Protein AF-A0A3C0CT78-F1 (afdb_monomer)

Solvent-accessible surface area (backbone atoms only — not comparable to full-atom values): 29848 Å² total; per-residue (Å²): 106,72,68,57,25,53,54,39,28,76,78,42,75,86,42,15,68,62,55,52,51,29,55,51,46,62,75,51,84,60,83,88,67,79,90,63,93,52,67,65,60,55,50,54,50,50,53,54,50,50,54,53,55,56,53,56,74,39,71,42,51,59,50,72,50,45,46,71,48,54,60,36,77,37,60,48,29,61,35,37,37,46,36,37,34,58,58,68,23,38,35,24,50,73,88,37,85,70,52,55,23,33,91,87,27,40,32,80,42,81,45,66,48,84,55,78,40,81,40,79,43,42,38,35,40,36,43,95,95,31,66,36,79,46,80,44,45,35,31,32,45,84,44,68,62,61,56,46,50,62,56,46,50,61,53,23,60,77,46,73,39,90,54,65,68,57,52,53,50,51,54,49,50,75,71,42,71,62,46,40,72,67,55,51,54,50,46,53,53,48,48,55,52,51,55,49,51,37,49,54,49,65,67,54,78,91,79,88,63,60,27,73,47,19,43,52,33,38,52,50,14,50,56,28,41,77,69,69,35,55,72,56,15,51,51,25,46,53,47,15,54,57,47,35,73,49,40,72,58,90,82,33,51,26,44,68,39,74,43,70,56,97,85,36,57,24,36,35,42,31,31,80,41,33,34,37,33,32,28,31,42,27,59,15,42,46,38,40,23,40,74,80,45,34,39,33,41,58,44,58,64,90,87,54,66,53,68,69,45,13,68,66,59,63,72,53,70,70,54,49,69,78,41,74,72,54,47,70,44,48,30,21,46,39,82,72,78,41,57,65,52,53,20,42,30,50,71,47,80,78,36,71,41,42,56,33,35,27,40,34,29,33,47,69,42,82,101,53,60,38,36,42,36,41,34,41,35,37,43,44,78,39,47,46,40,38,37,40,38,38,40,30,21,72,42,58,67,88,69,75,61,97,56,70,70,82,29,50,40,21,29,41,27,40,33,24,59,14,53,42,69,76,90,60,12,42,57,58,27,36,56,48,66,48,50,53,85,92,66,56,72,96,73,43,66,33,30,74,92,67,49,49,73,54,76,43,81,74,42,64,41,78,46,38,43,40,35,38,33,21,48,90,76,20,33,33,43,34,44,38,45,39,86,89,38,48,47,37,28,40,41,41,24,38,57,34,49,101,84,60,46,78,53,47,44,37,52,25,50,54,49,22,38,91,74,89,76,73,101,46,97,73,63,34,58,44,48,77,39,53,44,60,34,70,48,74,55,44,38,29,44,32,46,41,72,82,27,73,48,70,69,54,43,55,55,59,71,68,58,127

Sequence (560 aa):
MRILENKIDSLFPGQGKARVKEIIRALIPQMPFEYKNDPHLLYALRDRIADEIESLDQAPVAMAISNPPENSSTEISELRFSVFGPAGAQVLINDKAAGKIGADGRLDVPFVLGKLGQNAIKLAVNHNGKSKVMVRQYKLEADPQIRELRTLLSKCTSAGVDVSEINTFLSRIDRQNAYTAAERQEAEKLIASTKYKIVSKSLDGRKTFTNPLSKAIFERARSAFARKQFERAEYYLALSGEAAKAGDMNNFAVKVQAADYANHPAFTISNGVISATVMETGGRIISFKVQGVECLVPGSFKNGLSLAERAAQKTSKDMITRLHGYGGYEDAGGDGIWPVSFVDWDVRFLELKSSRVAVSFTTQIPDTPYRLRRTLSMDAGSADLKMDYEITNILPKGMESDDPEHYQLAWRGRFMPGIGSGTDAAQNDYLVLPVKSEDKLAESHFTFSKPASYERRSIKLLEPWMGAFDPALKTGIAMIGSPVITHAYVWFNSKGDQKGNGKVYTLEFPRSFYGRVYNDPNANKPLTIKPGESMNFQLTLRGISGIEDEQQFIQKVKKK

Structure (mmCIF, N/CA/C/O backbone):
data_AF-A0A3C0CT78-F1
#
_entry.id   AF-A0A3C0CT78-F1
#
loop_
_atom_site.group_PDB
_atom_site.id
_atom_site.type_symbol
_atom_site.label_atom_id
_atom_site.label_alt_id
_atom_site.label_comp_id
_atom_site.label_asym_id
_atom_site.label_entity_id
_atom_site.label_seq_id
_atom_site.pdbx_PDB_ins_code
_atom_site.Cartn_x
_atom_site.Cartn_y
_atom_site.Cartn_z
_atom_site.occupancy
_atom_site.B_iso_or_equiv
_atom_site.auth_seq_id
_atom_site.auth_comp_id
_atom_site.auth_asym_id
_atom_site.auth_atom_id
_atom_site.pdbx_PDB_model_num
ATOM 1 N N . MET A 1 1 ? 6.806 -28.270 -38.063 1.00 75.31 1 MET A N 1
ATOM 2 C CA . MET A 1 1 ? 7.903 -27.713 -37.237 1.00 75.31 1 MET A CA 1
ATOM 3 C C . MET A 1 1 ? 9.109 -28.631 -37.106 1.00 75.31 1 MET A C 1
ATOM 5 O O . MET A 1 1 ? 10.151 -28.239 -37.600 1.00 75.31 1 MET A O 1
ATOM 9 N N . ARG A 1 2 ? 9.002 -29.850 -36.555 1.00 83.44 2 ARG A N 1
ATOM 10 C CA . ARG A 1 2 ? 10.163 -30.759 -36.404 1.00 83.44 2 ARG A CA 1
ATOM 11 C C . ARG A 1 2 ? 10.895 -31.093 -37.719 1.00 83.44 2 ARG A C 1
ATOM 13 O O . ARG A 1 2 ? 12.107 -31.231 -37.731 1.00 83.44 2 ARG A O 1
ATOM 20 N N . ILE A 1 3 ? 10.163 -31.159 -38.835 1.00 84.44 3 ILE A N 1
ATOM 21 C CA . ILE A 1 3 ? 10.740 -31.327 -40.182 1.00 84.44 3 ILE A CA 1
ATOM 22 C C . ILE A 1 3 ? 11.627 -30.129 -40.566 1.00 84.44 3 ILE A C 1
ATOM 24 O O . ILE A 1 3 ? 12.741 -30.320 -41.038 1.00 84.44 3 ILE A O 1
ATOM 28 N N . LEU A 1 4 ? 11.151 -28.901 -40.327 1.00 85.44 4 LEU A N 1
ATOM 29 C CA . LEU A 1 4 ? 11.909 -27.675 -40.589 1.00 85.44 4 LEU A CA 1
ATOM 30 C C . LEU A 1 4 ? 13.130 -27.564 -39.665 1.00 85.44 4 LEU A C 1
ATOM 32 O O . LEU A 1 4 ? 14.210 -27.237 -40.139 1.00 85.44 4 LEU A O 1
ATOM 36 N N . GLU A 1 5 ? 12.974 -27.891 -38.378 1.00 88.31 5 GLU A N 1
ATOM 37 C CA . GLU A 1 5 ? 14.076 -27.947 -37.405 1.00 88.31 5 GLU A CA 1
ATOM 38 C C . GLU A 1 5 ? 15.197 -28.875 -37.885 1.00 88.31 5 GLU A C 1
ATOM 40 O O . GLU A 1 5 ? 16.327 -28.426 -38.050 1.00 88.31 5 GLU A O 1
ATOM 45 N N . ASN A 1 6 ? 14.864 -30.127 -38.219 1.00 88.38 6 ASN A N 1
ATOM 46 C CA . ASN A 1 6 ? 15.833 -31.109 -38.708 1.00 88.38 6 ASN A CA 1
ATOM 47 C C . ASN A 1 6 ? 16.503 -30.669 -40.019 1.00 88.38 6 ASN A C 1
ATOM 49 O O . ASN A 1 6 ? 17.702 -30.880 -40.196 1.00 88.38 6 ASN A O 1
ATOM 53 N N . LYS A 1 7 ? 15.747 -30.060 -40.946 1.00 89.31 7 LYS A N 1
ATOM 54 C CA . LYS A 1 7 ? 16.303 -29.553 -42.209 1.00 89.31 7 LYS A CA 1
ATOM 55 C C . LYS A 1 7 ? 17.298 -28.422 -41.955 1.00 89.31 7 LYS A C 1
ATOM 57 O O . LYS A 1 7 ? 18.393 -28.449 -42.509 1.00 89.31 7 LYS A O 1
ATOM 62 N N . ILE A 1 8 ? 16.954 -27.468 -41.090 1.00 90.00 8 ILE A N 1
ATOM 63 C CA . ILE A 1 8 ? 17.869 -26.391 -40.700 1.00 90.00 8 ILE A CA 1
ATOM 64 C C . ILE A 1 8 ? 19.105 -26.973 -40.023 1.00 90.00 8 ILE A C 1
ATOM 66 O O . ILE A 1 8 ? 20.200 -26.622 -40.432 1.00 90.00 8 ILE A O 1
ATOM 70 N N . ASP A 1 9 ? 18.963 -27.886 -39.062 1.00 88.88 9 ASP A N 1
ATOM 71 C CA . ASP A 1 9 ? 20.110 -28.465 -38.350 1.00 88.88 9 ASP A CA 1
ATOM 72 C C . ASP A 1 9 ? 21.023 -29.302 -39.257 1.00 88.88 9 ASP A C 1
ATOM 74 O O . ASP A 1 9 ? 22.225 -29.367 -39.013 1.00 88.88 9 ASP A O 1
ATOM 78 N N . SER A 1 10 ? 20.492 -29.890 -40.334 1.00 89.00 10 SER A N 1
ATOM 79 C CA . SER A 1 10 ? 21.315 -30.579 -41.336 1.00 89.00 10 SER A CA 1
ATOM 80 C C . SER A 1 10 ? 22.220 -29.633 -42.138 1.00 89.00 10 SER A C 1
ATOM 82 O O . SER A 1 10 ? 23.293 -30.040 -42.576 1.00 89.00 10 SER A O 1
ATOM 84 N N . LEU A 1 11 ? 21.807 -28.372 -42.308 1.00 87.75 11 LEU A N 1
ATOM 85 C CA . LEU A 1 11 ? 22.540 -27.342 -43.056 1.00 87.75 11 LEU A CA 1
ATOM 86 C C . LEU A 1 11 ? 23.345 -26.411 -42.133 1.00 87.75 11 LEU A C 1
ATOM 88 O O . LEU A 1 11 ? 24.419 -25.941 -42.498 1.00 87.75 11 LEU A O 1
ATOM 92 N N . PHE A 1 12 ? 22.824 -26.151 -40.935 1.00 89.69 12 PHE A N 1
ATOM 93 C CA . PHE A 1 12 ? 23.325 -25.219 -39.928 1.00 89.69 12 PHE A CA 1
ATOM 94 C C . PHE A 1 12 ? 23.158 -25.837 -38.526 1.00 89.69 12 PHE A C 1
ATOM 96 O O . PHE A 1 12 ? 22.192 -25.522 -37.821 1.00 89.69 12 PHE A O 1
ATOM 103 N N . PRO A 1 13 ? 24.075 -26.724 -38.100 1.00 86.44 13 PRO A N 1
ATOM 104 C CA . PRO A 1 13 ? 23.921 -27.488 -36.864 1.00 86.44 13 PRO A CA 1
ATOM 105 C C . PRO A 1 13 ? 23.650 -26.630 -35.615 1.00 86.44 13 PRO A C 1
ATOM 107 O O . PRO A 1 13 ? 24.373 -25.675 -35.316 1.00 86.44 13 PRO A O 1
ATOM 110 N N . GLY A 1 14 ? 22.608 -26.996 -34.861 1.00 85.88 14 GLY A N 1
ATOM 111 C CA . GLY A 1 14 ? 22.244 -26.398 -33.571 1.00 85.88 14 GLY A CA 1
ATOM 112 C C . GLY A 1 14 ? 21.379 -25.138 -33.661 1.00 85.88 14 GLY A C 1
ATOM 113 O O . GLY A 1 14 ? 21.096 -24.523 -32.631 1.00 85.88 14 GLY A O 1
ATOM 114 N N . GLN A 1 15 ? 20.956 -24.739 -34.863 1.00 86.81 15 GLN A N 1
ATOM 115 C CA . GLN A 1 15 ? 20.195 -23.507 -35.094 1.00 86.81 15 GLN A CA 1
ATOM 116 C C . GLN A 1 15 ? 18.701 -23.745 -35.356 1.00 86.81 15 GLN A C 1
ATOM 118 O O . GLN A 1 15 ? 17.907 -22.802 -35.254 1.00 86.81 15 GLN A O 1
ATOM 123 N N . GLY A 1 16 ? 18.290 -24.984 -35.647 1.00 86.38 16 GLY A N 1
ATOM 124 C CA . GLY A 1 16 ? 16.920 -25.330 -36.028 1.00 86.38 16 GLY A CA 1
ATOM 125 C C . GLY A 1 16 ? 15.890 -24.866 -35.004 1.00 86.38 16 GLY A C 1
ATOM 126 O O . GLY A 1 16 ? 14.949 -24.142 -35.338 1.00 86.38 16 GLY A O 1
ATOM 127 N N . LYS A 1 17 ? 16.114 -25.188 -33.728 1.00 84.44 17 LYS A N 1
ATOM 128 C CA . LYS A 1 17 ? 15.211 -24.812 -32.631 1.00 84.44 17 LYS A CA 1
ATOM 129 C C . LYS A 1 17 ? 15.041 -23.297 -32.479 1.00 84.44 17 LYS A C 1
ATOM 131 O O . LYS A 1 17 ? 13.930 -22.823 -32.235 1.00 84.44 17 LYS A O 1
ATOM 136 N N . ALA A 1 18 ? 16.128 -22.532 -32.598 1.00 81.25 18 ALA A N 1
ATOM 137 C CA . ALA A 1 18 ? 16.097 -21.078 -32.446 1.00 81.25 18 ALA A CA 1
ATOM 138 C C . ALA A 1 18 ? 15.286 -20.425 -33.574 1.00 81.25 18 ALA A C 1
ATOM 140 O O . ALA A 1 18 ? 14.387 -19.627 -33.300 1.00 81.25 18 ALA A O 1
ATOM 141 N N . ARG A 1 19 ? 15.526 -20.842 -34.823 1.00 84.81 19 ARG A N 1
ATOM 142 C CA . ARG A 1 19 ? 14.821 -20.318 -35.999 1.00 84.81 19 ARG A CA 1
ATOM 143 C C . ARG A 1 19 ? 13.337 -20.691 -36.013 1.00 84.81 19 ARG A C 1
ATOM 145 O O . ARG A 1 19 ? 12.485 -19.847 -36.277 1.00 84.81 19 ARG A O 1
ATOM 152 N N . VAL A 1 20 ? 13.001 -21.929 -35.651 1.00 85.31 20 VAL A N 1
ATOM 153 C CA . VAL A 1 20 ? 11.605 -22.379 -35.500 1.00 85.31 20 VAL A CA 1
ATOM 154 C C . VAL A 1 20 ? 10.866 -21.532 -34.459 1.00 85.31 20 VAL A C 1
ATOM 156 O O . VAL A 1 20 ? 9.720 -21.142 -34.684 1.00 85.31 20 VAL A O 1
ATOM 159 N N . LYS A 1 21 ? 11.520 -21.181 -33.345 1.00 80.31 21 LYS A N 1
ATOM 160 C CA . LYS A 1 21 ? 10.934 -20.324 -32.304 1.00 80.31 21 LYS A CA 1
ATOM 161 C C . LYS A 1 21 ? 10.662 -18.894 -32.791 1.00 80.31 21 LYS A C 1
ATOM 163 O O . LYS A 1 21 ? 9.652 -18.318 -32.390 1.00 80.31 21 LYS A O 1
ATOM 168 N N . GLU A 1 22 ? 11.520 -18.330 -33.642 1.00 76.75 22 GLU A N 1
ATOM 169 C CA . GLU A 1 22 ? 11.285 -17.025 -34.289 1.00 76.75 22 GLU A CA 1
ATOM 170 C C . GLU A 1 22 ? 10.039 -17.049 -35.181 1.00 76.75 22 GLU A C 1
ATOM 172 O O . GLU A 1 22 ? 9.185 -16.170 -35.069 1.00 76.75 22 GLU A O 1
ATOM 177 N N . ILE A 1 23 ? 9.893 -18.088 -36.010 1.00 79.81 23 ILE A N 1
ATOM 178 C CA . ILE A 1 23 ? 8.747 -18.243 -36.920 1.00 79.81 23 ILE A CA 1
ATOM 179 C C . ILE A 1 23 ? 7.431 -18.358 -36.140 1.00 79.81 23 ILE A C 1
ATOM 181 O O . ILE A 1 23 ? 6.449 -17.711 -36.496 1.00 79.81 23 ILE A O 1
ATOM 185 N N . ILE A 1 24 ? 7.410 -19.127 -35.046 1.00 76.44 24 ILE A N 1
ATOM 186 C CA . ILE A 1 24 ? 6.217 -19.248 -34.190 1.00 76.44 24 ILE A CA 1
ATOM 187 C C . ILE A 1 24 ? 5.844 -17.889 -33.591 1.00 76.44 24 ILE A C 1
ATOM 189 O O . ILE A 1 24 ? 4.679 -17.506 -33.612 1.00 76.44 24 ILE A O 1
ATOM 193 N N . ARG A 1 25 ? 6.827 -17.140 -33.078 1.00 69.88 25 ARG A N 1
ATOM 194 C CA . ARG A 1 25 ? 6.594 -15.811 -32.488 1.00 69.88 25 ARG A CA 1
ATOM 195 C C . ARG A 1 25 ? 6.088 -14.785 -33.499 1.00 69.88 25 ARG A C 1
ATOM 197 O O . ARG A 1 25 ? 5.325 -13.910 -33.114 1.00 69.88 25 ARG A O 1
ATOM 204 N N . ALA A 1 26 ? 6.493 -14.897 -34.763 1.00 69.56 26 ALA A N 1
ATOM 205 C CA . ALA A 1 26 ? 5.999 -14.043 -35.842 1.00 69.56 26 ALA A CA 1
ATOM 206 C C . ALA A 1 26 ? 4.488 -14.202 -36.069 1.00 69.56 26 ALA A C 1
ATOM 208 O O . ALA A 1 26 ? 3.800 -13.238 -36.390 1.00 69.56 26 ALA A O 1
ATOM 209 N N . LEU A 1 27 ? 3.994 -15.432 -35.926 1.00 69.00 27 LEU A N 1
ATOM 210 C CA . LEU A 1 27 ? 2.619 -15.805 -36.251 1.00 69.00 27 LEU A CA 1
ATOM 211 C C . LEU A 1 27 ? 1.687 -15.764 -35.035 1.00 69.00 27 LEU A C 1
ATOM 213 O O . LEU A 1 27 ? 0.479 -15.663 -35.208 1.00 69.00 27 LEU A O 1
ATOM 217 N N . ILE A 1 28 ? 2.236 -15.815 -33.816 1.00 67.38 28 ILE A N 1
ATOM 218 C CA . ILE A 1 28 ? 1.482 -15.767 -32.556 1.00 67.38 28 ILE A CA 1
ATOM 219 C C . ILE A 1 28 ? 1.846 -14.472 -31.806 1.00 67.38 28 ILE A C 1
ATOM 221 O O . ILE A 1 28 ? 2.781 -14.462 -30.994 1.00 67.38 28 ILE A O 1
ATOM 225 N N . PRO A 1 29 ? 1.150 -13.355 -32.087 1.00 54.28 29 PRO A N 1
ATOM 226 C CA . PRO A 1 29 ? 1.460 -12.061 -31.501 1.00 54.28 29 PRO A CA 1
ATOM 227 C C . PRO A 1 29 ? 0.936 -11.988 -30.058 1.00 54.28 29 PRO A C 1
ATOM 229 O O . PRO A 1 29 ? -0.211 -11.644 -29.815 1.00 54.28 29 PRO A O 1
ATOM 232 N N . GLN A 1 30 ? 1.840 -12.250 -29.113 1.00 53.50 30 GLN A N 1
ATOM 233 C CA . GLN A 1 30 ? 1.715 -12.048 -27.660 1.00 53.50 30 GLN A CA 1
ATOM 234 C C . GLN A 1 30 ? 0.915 -13.090 -26.859 1.00 53.50 30 GLN A C 1
ATOM 236 O O . GLN A 1 30 ? -0.118 -13.610 -27.260 1.00 53.50 30 GLN A O 1
ATOM 241 N N . MET A 1 31 ? 1.454 -13.385 -25.674 1.00 42.81 31 MET A N 1
ATOM 242 C CA . MET A 1 31 ? 0.783 -14.142 -24.621 1.00 42.81 31 MET A CA 1
ATOM 243 C C . MET A 1 31 ? -0.093 -13.204 -23.769 1.00 42.81 31 MET A C 1
ATOM 245 O O . MET A 1 31 ? 0.311 -12.058 -23.560 1.00 42.81 31 MET A O 1
ATOM 249 N N . PRO A 1 32 ? -1.195 -13.704 -23.183 1.00 48.53 32 PRO A N 1
ATOM 250 C CA . PRO A 1 32 ? -1.733 -15.048 -23.381 1.00 48.53 32 PRO A CA 1
ATOM 251 C C . PRO A 1 32 ? -2.519 -15.136 -24.700 1.00 48.53 32 PRO A C 1
ATOM 253 O O . PRO A 1 32 ? -3.389 -14.318 -24.975 1.00 48.53 32 PRO A O 1
ATOM 256 N N . PHE A 1 33 ? -2.196 -16.139 -25.517 1.00 51.59 33 PHE A N 1
ATOM 257 C CA . PHE A 1 33 ? -2.988 -16.501 -26.690 1.00 51.59 33 PHE A CA 1
ATOM 258 C C . PHE A 1 33 ? -4.074 -17.478 -26.228 1.00 51.59 33 PHE A C 1
ATOM 260 O O . PHE A 1 33 ? -3.748 -18.520 -25.654 1.00 51.59 33 PHE A O 1
ATOM 267 N N . GLU A 1 34 ? -5.349 -17.162 -26.455 1.00 45.44 34 GLU A N 1
ATOM 268 C CA . GLU A 1 34 ? -6.412 -18.161 -26.330 1.00 45.44 34 GLU A CA 1
ATOM 269 C C . GLU A 1 34 ? -6.160 -19.246 -27.384 1.00 45.44 34 GLU A C 1
ATOM 271 O O . GLU A 1 34 ? -6.124 -18.943 -28.575 1.00 45.44 34 GLU A O 1
ATOM 276 N N . TYR A 1 35 ? -6.026 -20.514 -26.979 1.00 48.81 35 TYR A N 1
ATOM 277 C CA . TYR A 1 35 ? -6.098 -21.652 -27.904 1.00 48.81 35 TYR A CA 1
ATOM 278 C C . TYR A 1 35 ? -7.535 -21.785 -28.443 1.00 48.81 35 TYR A C 1
ATOM 280 O O . TYR A 1 35 ? -8.251 -22.744 -28.164 1.00 48.81 35 TYR A O 1
ATOM 288 N N . LYS A 1 36 ? -7.987 -20.815 -29.236 1.00 49.72 36 LYS A N 1
ATOM 289 C CA . LYS A 1 36 ? -9.050 -21.046 -30.206 1.00 49.72 36 LYS A CA 1
ATOM 290 C C . LYS A 1 36 ? -8.392 -21.735 -31.392 1.00 49.72 36 LYS A C 1
ATOM 292 O O . LYS A 1 36 ? -7.370 -21.268 -31.886 1.00 49.72 36 LYS A O 1
ATOM 297 N N . ASN A 1 37 ? -8.950 -22.865 -31.823 1.00 51.09 37 ASN A N 1
ATOM 298 C CA . ASN A 1 37 ? -8.586 -23.509 -33.084 1.00 51.09 37 ASN A CA 1
ATOM 299 C C . ASN A 1 37 ? -8.910 -22.544 -34.235 1.00 51.09 37 ASN A C 1
ATOM 301 O O . ASN A 1 37 ? -9.967 -22.661 -34.844 1.00 51.09 37 ASN A O 1
ATOM 305 N N . ASP A 1 38 ? -8.038 -21.569 -34.485 1.00 61.19 38 ASP A N 1
ATOM 306 C CA . ASP A 1 38 ? -8.117 -20.665 -35.623 1.00 61.19 38 ASP A CA 1
ATOM 307 C C . ASP A 1 38 ? -7.500 -21.377 -36.838 1.00 61.19 38 ASP A C 1
ATOM 309 O O . ASP A 1 38 ? -6.274 -21.547 -36.905 1.00 61.19 38 ASP A O 1
ATOM 313 N N . PRO A 1 39 ? -8.315 -21.832 -37.807 1.00 63.78 39 PRO A N 1
ATOM 314 C CA . PRO A 1 39 ? -7.807 -22.525 -38.981 1.00 63.78 39 PRO A CA 1
ATOM 315 C C . PRO A 1 39 ? -6.896 -21.621 -39.820 1.00 63.78 39 PRO A C 1
ATOM 317 O O . PRO A 1 39 ? -5.960 -22.121 -40.441 1.00 63.78 39 PRO A O 1
ATOM 320 N N . HIS A 1 40 ? -7.110 -20.299 -39.809 1.00 67.88 40 HIS A N 1
ATOM 321 C CA . HIS A 1 40 ? -6.296 -19.349 -40.568 1.00 67.88 40 HIS A CA 1
ATOM 322 C C . HIS A 1 40 ? -4.865 -19.266 -40.032 1.00 67.88 40 HIS A C 1
ATOM 324 O O . HIS A 1 40 ? -3.926 -19.182 -40.824 1.00 67.88 40 HIS A O 1
ATOM 330 N N . LEU A 1 41 ? -4.678 -19.384 -38.714 1.00 69.31 41 LEU A N 1
ATOM 331 C CA . LEU A 1 41 ? -3.351 -19.447 -38.101 1.00 69.31 41 LEU A CA 1
ATOM 332 C C 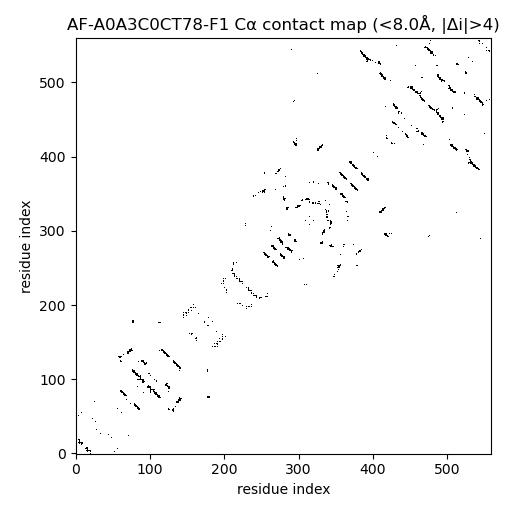. LEU A 1 41 ? -2.597 -20.724 -38.504 1.00 69.31 41 LEU A C 1
ATOM 334 O O . LEU A 1 41 ? -1.400 -20.673 -38.787 1.00 69.31 41 LEU A O 1
ATOM 338 N N . LEU A 1 42 ? -3.288 -21.868 -38.564 1.00 68.50 42 LEU A N 1
ATOM 339 C CA . LEU A 1 42 ? -2.686 -23.138 -38.989 1.00 68.50 42 LEU A CA 1
ATOM 340 C C . LEU A 1 42 ? -2.274 -23.117 -40.467 1.00 68.50 42 LEU A C 1
ATOM 342 O O . LEU A 1 42 ? -1.195 -23.614 -40.796 1.00 68.50 42 LEU A O 1
ATOM 346 N N . TYR A 1 43 ? -3.091 -22.521 -41.343 1.00 75.75 43 TYR A N 1
ATOM 347 C CA . TYR A 1 43 ? -2.732 -22.326 -42.751 1.00 75.75 43 TYR A CA 1
ATOM 348 C C . TYR A 1 43 ? -1.549 -21.365 -42.904 1.00 75.75 43 TYR A C 1
ATOM 350 O O . TYR A 1 43 ? -0.560 -21.731 -43.532 1.00 75.75 43 TYR A O 1
ATOM 358 N N . ALA A 1 44 ? -1.572 -20.212 -42.229 1.00 74.00 44 ALA A N 1
ATOM 359 C CA . ALA A 1 44 ? -0.460 -19.261 -42.255 1.00 74.00 44 ALA A CA 1
ATOM 360 C C . ALA A 1 44 ? 0.855 -19.879 -41.744 1.00 74.00 44 ALA A C 1
ATOM 362 O O . ALA A 1 44 ? 1.927 -19.629 -42.298 1.00 74.00 44 ALA A O 1
ATOM 363 N N . LEU A 1 45 ? 0.787 -20.729 -40.712 1.00 75.69 45 LEU A N 1
ATOM 364 C CA . LEU A 1 45 ? 1.941 -21.472 -40.209 1.00 75.69 45 LEU A CA 1
ATOM 365 C C . LEU A 1 45 ? 2.446 -22.501 -41.223 1.00 75.69 45 LEU A C 1
ATOM 367 O O . LEU A 1 45 ? 3.658 -22.633 -41.396 1.00 75.69 45 LEU A O 1
ATOM 371 N N . ARG A 1 46 ? 1.546 -23.228 -41.891 1.00 78.94 46 ARG A N 1
ATOM 372 C CA . ARG A 1 46 ? 1.909 -24.204 -42.924 1.00 78.94 46 ARG A CA 1
ATOM 373 C C . ARG A 1 46 ? 2.608 -23.532 -44.103 1.00 78.94 46 ARG A C 1
ATOM 375 O O . ARG A 1 46 ? 3.678 -24.001 -44.487 1.00 78.94 46 ARG A O 1
ATOM 382 N N . ASP A 1 47 ? 2.038 -22.449 -44.617 1.00 81.69 47 ASP A N 1
ATOM 383 C CA . ASP A 1 47 ? 2.580 -21.714 -45.762 1.00 81.69 47 ASP A CA 1
ATOM 384 C C . ASP A 1 47 ? 3.947 -21.126 -45.409 1.00 81.69 47 ASP A C 1
ATOM 386 O O . ASP A 1 47 ? 4.930 -21.352 -46.110 1.00 81.69 47 ASP A O 1
ATOM 390 N N . ARG A 1 48 ? 4.073 -20.516 -44.223 1.00 82.62 48 ARG A N 1
ATOM 391 C CA . ARG A 1 48 ? 5.354 -19.975 -43.758 1.00 82.62 48 ARG A CA 1
ATOM 392 C C . ARG A 1 48 ? 6.439 -21.041 -43.586 1.00 82.62 48 ARG A C 1
ATOM 394 O O . ARG A 1 48 ? 7.610 -20.764 -43.839 1.00 82.62 48 ARG A O 1
ATOM 401 N N . ILE A 1 49 ? 6.082 -22.243 -43.125 1.00 82.81 49 ILE A N 1
ATOM 402 C CA . ILE A 1 49 ? 7.022 -23.370 -43.034 1.00 82.81 49 ILE A CA 1
ATOM 403 C C . ILE A 1 49 ? 7.447 -23.824 -44.432 1.00 82.81 49 ILE A C 1
ATOM 405 O O . ILE A 1 49 ? 8.630 -24.100 -44.624 1.00 82.81 49 ILE A O 1
ATOM 409 N N . ALA A 1 50 ? 6.510 -23.926 -45.377 1.00 83.62 50 ALA A N 1
ATOM 410 C CA . ALA A 1 50 ? 6.803 -24.322 -46.752 1.00 83.62 50 ALA A CA 1
ATOM 411 C C . ALA A 1 50 ? 7.760 -23.323 -47.420 1.00 83.62 50 ALA A C 1
ATOM 413 O O . ALA A 1 50 ? 8.820 -23.739 -47.884 1.00 83.62 50 ALA A O 1
ATOM 414 N N . ASP A 1 51 ? 7.471 -22.022 -47.326 1.00 85.00 51 ASP A N 1
ATOM 415 C CA . ASP A 1 51 ? 8.331 -20.949 -47.839 1.00 85.00 51 ASP A CA 1
ATOM 416 C C . ASP A 1 51 ? 9.760 -21.029 -47.278 1.00 85.00 51 ASP A C 1
ATOM 418 O O . ASP A 1 51 ? 10.743 -20.853 -48.000 1.00 85.00 51 ASP A O 1
ATOM 422 N N . GLU A 1 52 ? 9.905 -21.296 -45.973 1.00 86.19 52 GLU A N 1
ATOM 423 C CA . GLU A 1 52 ? 11.222 -21.411 -45.336 1.00 86.19 52 GLU A CA 1
ATOM 424 C C . GLU A 1 52 ? 11.971 -22.663 -45.830 1.00 86.19 52 GLU A C 1
ATOM 426 O O . GLU A 1 52 ? 13.174 -22.598 -46.088 1.00 86.19 52 GLU A O 1
ATOM 431 N N . ILE A 1 53 ? 11.275 -23.793 -46.011 1.00 84.88 53 ILE A N 1
ATOM 432 C CA . ILE A 1 53 ? 11.852 -25.037 -46.548 1.00 84.88 53 ILE A CA 1
ATOM 433 C C . ILE A 1 53 ? 12.324 -24.844 -47.991 1.00 84.88 53 ILE A C 1
ATOM 435 O O . ILE A 1 53 ? 13.439 -25.266 -48.302 1.00 84.88 53 ILE A O 1
ATOM 439 N N . GLU A 1 54 ? 11.510 -24.218 -48.841 1.00 85.50 54 GLU A N 1
ATOM 440 C CA . GLU A 1 54 ? 11.843 -23.934 -50.243 1.00 85.50 54 GLU A CA 1
ATOM 441 C C . GLU A 1 54 ? 13.004 -22.940 -50.348 1.00 85.50 54 GLU A C 1
ATOM 443 O O . GLU A 1 54 ? 13.938 -23.130 -51.127 1.00 85.50 54 GLU A O 1
ATOM 448 N N . SER A 1 55 ? 13.011 -21.912 -49.498 1.00 85.38 55 SER A N 1
ATOM 449 C CA . SER A 1 55 ? 14.097 -20.932 -49.403 1.00 85.38 55 SER A CA 1
ATOM 450 C C . SER A 1 55 ? 15.444 -21.565 -49.029 1.00 85.38 55 SER A C 1
ATOM 452 O O . SER A 1 55 ? 16.499 -21.075 -49.445 1.00 85.38 55 SER A O 1
ATOM 454 N N . LEU A 1 56 ? 15.454 -22.641 -48.235 1.00 86.81 56 LEU A N 1
ATOM 455 C CA . LEU A 1 56 ? 16.677 -23.375 -47.877 1.00 86.81 56 LEU A CA 1
ATOM 456 C C . LEU A 1 56 ? 17.239 -24.220 -49.031 1.00 86.81 56 LEU A C 1
ATOM 458 O O . LEU A 1 56 ? 18.434 -24.499 -49.018 1.00 86.81 56 LEU A O 1
ATOM 462 N N . ASP A 1 57 ? 16.426 -24.568 -50.032 1.00 86.19 57 ASP A N 1
ATOM 463 C CA . ASP A 1 57 ? 16.869 -25.317 -51.221 1.00 86.19 57 ASP A CA 1
ATOM 464 C C . ASP A 1 57 ? 17.474 -24.411 -52.309 1.00 86.19 57 ASP A C 1
ATOM 466 O O . ASP A 1 57 ? 18.058 -24.886 -53.285 1.00 86.19 57 ASP A O 1
ATOM 470 N N . GLN A 1 58 ? 17.367 -23.089 -52.146 1.00 86.31 58 GLN A N 1
ATOM 471 C CA . GLN A 1 58 ? 17.884 -22.106 -53.094 1.00 86.31 58 GLN A CA 1
ATOM 472 C C . GLN A 1 58 ? 19.314 -21.670 -52.751 1.00 86.31 58 GLN A C 1
ATOM 474 O O . GLN A 1 58 ? 19.656 -21.391 -51.602 1.00 86.31 58 GLN A O 1
ATOM 479 N N . ALA A 1 59 ? 20.158 -21.546 -53.779 1.00 86.56 59 ALA A N 1
ATOM 480 C CA . ALA A 1 59 ? 21.519 -21.035 -53.637 1.00 86.56 59 ALA A CA 1
ATOM 481 C C . ALA A 1 59 ? 21.564 -19.487 -53.700 1.00 86.56 59 ALA A C 1
ATOM 483 O O . ALA A 1 59 ? 20.991 -18.919 -54.632 1.00 86.56 59 ALA A O 1
ATOM 484 N N . PRO A 1 60 ? 22.324 -18.805 -52.816 1.00 90.06 60 PRO A N 1
ATOM 485 C CA . PRO A 1 60 ? 23.140 -19.386 -51.751 1.00 90.06 60 PRO A CA 1
ATOM 486 C C . PRO A 1 60 ? 22.313 -19.854 -50.552 1.00 90.06 60 PRO A C 1
ATOM 488 O O . PRO A 1 60 ? 21.449 -19.130 -50.059 1.00 90.06 60 PRO A O 1
ATOM 491 N N . VAL A 1 61 ? 22.648 -21.044 -50.046 1.00 91.94 61 VAL A N 1
ATOM 492 C CA . VAL A 1 61 ? 22.053 -21.591 -48.825 1.00 91.94 61 VAL A CA 1
ATOM 493 C C . VAL A 1 61 ? 22.544 -20.751 -47.653 1.00 91.94 61 VAL A C 1
ATOM 495 O O . VAL A 1 61 ? 23.679 -20.887 -47.206 1.00 91.94 61 VAL A O 1
ATOM 498 N N . ALA A 1 62 ? 21.701 -19.830 -47.204 1.00 92.31 62 ALA A N 1
ATOM 499 C CA . ALA A 1 62 ? 22.010 -18.914 -46.119 1.00 92.31 62 ALA A CA 1
ATOM 500 C C . ALA A 1 62 ? 20.823 -18.739 -45.171 1.00 92.31 62 ALA A C 1
ATOM 502 O O . ALA A 1 62 ? 19.660 -18.897 -45.563 1.00 92.31 62 ALA A O 1
ATOM 503 N N . MET A 1 63 ? 21.140 -18.384 -43.931 1.00 91.31 63 MET A N 1
ATOM 504 C CA . MET A 1 63 ? 20.192 -18.113 -42.857 1.00 91.31 63 MET A CA 1
ATOM 505 C C . MET A 1 63 ? 20.729 -16.979 -41.985 1.00 91.31 63 MET A C 1
ATOM 507 O O . MET A 1 63 ? 21.934 -16.813 -41.838 1.00 91.31 63 MET A O 1
ATOM 511 N N . ALA A 1 64 ? 19.835 -16.209 -41.377 1.00 90.88 64 ALA A N 1
ATOM 512 C CA . ALA A 1 64 ? 20.196 -15.230 -40.364 1.00 90.88 64 ALA A CA 1
ATOM 513 C C . ALA A 1 64 ? 19.253 -15.350 -39.170 1.00 90.88 64 ALA A C 1
ATOM 515 O O . ALA A 1 64 ? 18.031 -15.330 -39.357 1.00 90.88 64 ALA A O 1
ATOM 516 N N . ILE A 1 65 ? 19.834 -15.435 -37.978 1.00 90.00 65 ILE A N 1
ATOM 517 C CA . ILE A 1 65 ? 19.143 -15.320 -36.687 1.00 90.00 65 ILE A CA 1
ATOM 518 C C . ILE A 1 65 ? 19.599 -14.038 -35.994 1.00 90.00 65 ILE A C 1
ATOM 520 O O . ILE A 1 65 ? 20.644 -13.479 -36.349 1.00 90.00 65 ILE A O 1
ATOM 524 N N . SER A 1 66 ? 18.844 -13.572 -35.003 1.00 89.75 66 SER A N 1
ATOM 525 C CA . SER A 1 66 ? 19.200 -12.355 -34.275 1.00 89.75 66 SER A CA 1
ATOM 526 C C . SER A 1 66 ? 19.034 -12.467 -32.766 1.00 89.75 66 SER A C 1
ATOM 528 O O . SER A 1 66 ? 18.261 -13.274 -32.252 1.00 89.75 66 SER A O 1
ATOM 530 N N . ASN A 1 67 ? 19.735 -11.592 -32.049 1.00 88.06 67 ASN A N 1
ATOM 531 C CA . ASN A 1 67 ? 19.454 -11.289 -30.653 1.00 88.06 67 ASN A CA 1
ATOM 532 C C . ASN A 1 67 ? 19.216 -9.775 -30.487 1.00 88.06 67 ASN A C 1
ATOM 534 O O . ASN A 1 67 ? 20.125 -9.008 -30.823 1.00 88.06 67 ASN A O 1
ATOM 538 N N . PRO A 1 68 ? 18.051 -9.342 -29.970 1.00 87.88 68 PRO A N 1
ATOM 539 C CA . PRO A 1 68 ? 16.849 -10.139 -29.702 1.00 87.88 68 PRO A CA 1
ATOM 540 C C . PRO A 1 68 ? 16.287 -10.842 -30.962 1.00 87.88 68 PRO A C 1
ATOM 542 O O . PRO A 1 68 ? 16.637 -10.458 -32.081 1.00 87.88 68 PRO A O 1
ATOM 545 N N . PRO A 1 69 ? 15.465 -11.901 -30.810 1.00 85.69 69 PRO A N 1
ATOM 546 C CA . PRO A 1 69 ? 14.946 -12.683 -31.941 1.00 85.69 69 PRO A CA 1
ATOM 547 C C . PRO A 1 69 ? 14.002 -11.883 -32.847 1.00 85.69 69 PRO A C 1
ATOM 549 O O . PRO A 1 69 ? 13.373 -10.929 -32.391 1.00 85.69 69 PRO A O 1
ATOM 552 N N . GLU A 1 70 ? 13.864 -12.288 -34.111 1.00 84.88 70 GLU A N 1
ATOM 553 C CA . GLU A 1 70 ? 12.942 -11.655 -35.072 1.00 84.88 70 GLU A CA 1
ATOM 554 C C . GLU A 1 70 ? 11.523 -11.457 -34.485 1.00 84.88 70 GLU A C 1
ATOM 556 O O . GLU A 1 70 ? 11.004 -12.323 -33.775 1.00 84.88 70 GLU A O 1
ATOM 561 N N . ASN A 1 71 ? 10.887 -10.322 -34.803 1.00 80.12 71 ASN A N 1
ATOM 562 C CA . ASN A 1 71 ? 9.568 -9.880 -34.323 1.00 80.12 71 ASN A CA 1
ATOM 563 C C . ASN A 1 71 ? 9.485 -9.536 -32.826 1.00 80.12 71 ASN A C 1
ATOM 565 O O . ASN A 1 71 ? 8.391 -9.379 -32.284 1.00 80.12 71 ASN A O 1
ATOM 569 N N . SER A 1 72 ? 10.617 -9.383 -32.136 1.00 82.81 72 SER A N 1
ATOM 570 C CA . SER A 1 72 ? 10.626 -8.883 -30.759 1.00 82.81 72 SER A CA 1
ATOM 571 C C . SER A 1 72 ? 10.335 -7.380 -30.666 1.00 82.81 72 SER A C 1
ATOM 573 O O . SER A 1 72 ? 10.806 -6.597 -31.499 1.00 82.81 72 SER A O 1
ATOM 575 N N . SER A 1 73 ? 9.687 -6.975 -29.570 1.00 85.94 73 SER A N 1
ATOM 576 C CA . SER A 1 73 ? 9.818 -5.620 -29.022 1.00 85.94 73 SER A CA 1
ATOM 577 C C . SER A 1 73 ? 11.102 -5.507 -28.194 1.00 85.94 73 SER A C 1
ATOM 579 O O . SER A 1 73 ? 11.407 -6.408 -27.412 1.00 85.94 73 SER A O 1
ATOM 581 N N . THR A 1 74 ? 11.839 -4.409 -28.345 1.00 88.56 74 THR A N 1
ATOM 582 C CA . THR A 1 74 ? 13.037 -4.085 -27.551 1.00 88.56 74 THR A CA 1
ATOM 583 C C . THR A 1 74 ? 13.039 -2.609 -27.167 1.00 88.56 74 THR A C 1
ATOM 585 O O . THR A 1 74 ? 12.545 -1.781 -27.921 1.00 88.56 74 THR A O 1
ATOM 588 N N . GLU A 1 75 ? 13.605 -2.275 -26.010 1.00 89.62 75 GLU A N 1
ATOM 589 C CA . GLU A 1 75 ? 13.791 -0.890 -25.537 1.00 89.62 75 GLU A CA 1
ATOM 590 C C . GLU A 1 75 ? 15.190 -0.346 -25.886 1.00 89.62 75 GLU A C 1
ATOM 592 O O . GLU A 1 75 ? 15.427 0.857 -25.833 1.00 89.62 75 GLU A O 1
ATOM 597 N N . ILE A 1 76 ? 16.118 -1.234 -26.264 1.00 90.25 76 ILE A N 1
ATOM 598 C CA . ILE A 1 76 ? 17.477 -0.895 -26.707 1.00 90.25 76 ILE A CA 1
ATOM 599 C C . ILE A 1 76 ? 17.585 -1.052 -28.224 1.00 90.25 76 ILE A C 1
ATOM 601 O O . ILE A 1 76 ? 16.974 -1.949 -28.814 1.00 90.25 76 ILE A O 1
ATOM 605 N N . SER A 1 77 ? 18.369 -0.187 -28.863 1.00 89.75 77 SER A N 1
ATOM 606 C CA . SER A 1 77 ? 18.496 -0.132 -30.323 1.00 89.75 77 SER A CA 1
ATOM 607 C C . SER A 1 77 ? 19.454 -1.173 -30.900 1.00 89.75 77 SER A C 1
ATOM 609 O O . SER A 1 77 ? 19.466 -1.365 -32.114 1.00 89.75 77 SER A O 1
ATOM 611 N N . GLU A 1 78 ? 20.300 -1.792 -30.074 1.00 91.19 78 GLU A N 1
ATOM 612 C CA . GLU A 1 78 ? 21.287 -2.769 -30.536 1.00 91.19 78 GLU A CA 1
ATOM 613 C C . GLU A 1 78 ? 20.659 -4.126 -30.830 1.00 91.19 78 GLU A C 1
ATOM 615 O O . GLU A 1 78 ? 19.988 -4.729 -29.992 1.00 91.19 78 GLU A O 1
ATOM 620 N N . LEU A 1 79 ? 20.969 -4.630 -32.018 1.00 91.12 79 LEU A N 1
ATOM 621 C CA . LEU A 1 79 ? 20.739 -5.996 -32.441 1.00 91.12 79 LEU A CA 1
ATOM 622 C C . LEU A 1 79 ? 22.080 -6.628 -32.810 1.00 91.12 79 LEU A C 1
ATOM 624 O O . LEU A 1 79 ? 23.002 -5.959 -33.285 1.00 91.12 79 LEU A O 1
ATOM 628 N N . ARG A 1 80 ? 22.170 -7.947 -32.680 1.00 93.19 80 ARG A N 1
ATOM 629 C CA . ARG A 1 80 ? 23.244 -8.726 -33.298 1.00 93.19 80 ARG A CA 1
ATOM 630 C C . ARG A 1 80 ? 22.638 -9.747 -34.239 1.00 93.19 80 ARG A C 1
ATOM 632 O O . ARG A 1 80 ? 21.820 -10.555 -33.806 1.00 93.19 80 ARG A O 1
ATOM 639 N N . PHE A 1 81 ? 23.051 -9.719 -35.499 1.00 94.44 81 PHE A N 1
ATOM 640 C CA . PHE A 1 81 ? 22.754 -10.769 -36.463 1.00 94.44 81 PHE A CA 1
ATOM 641 C C . PHE A 1 81 ? 23.863 -11.806 -36.452 1.00 94.44 81 PHE A C 1
ATOM 643 O O . PHE A 1 81 ? 25.034 -11.443 -36.510 1.00 94.44 81 PHE A O 1
ATOM 650 N N . SER A 1 82 ? 23.491 -13.078 -36.443 1.00 94.75 82 SER A N 1
ATOM 651 C CA . SER A 1 82 ? 24.388 -14.181 -36.772 1.00 94.75 82 SER A CA 1
ATOM 652 C C . SER A 1 82 ? 23.949 -14.738 -38.117 1.00 94.75 82 SER A C 1
ATOM 654 O O . SER A 1 82 ? 22.872 -15.329 -38.238 1.00 94.75 82 SER A O 1
ATOM 656 N N . VAL A 1 83 ? 24.754 -14.473 -39.142 1.00 95.19 83 VAL A N 1
ATOM 657 C CA . VAL A 1 83 ? 24.495 -14.860 -40.529 1.00 95.19 83 VAL A CA 1
ATOM 658 C C . VAL A 1 83 ? 25.321 -16.095 -40.853 1.00 95.19 83 VAL A C 1
ATOM 660 O O . VAL A 1 83 ? 26.536 -16.096 -40.674 1.00 95.19 83 VAL A O 1
ATOM 663 N N . PHE A 1 84 ? 24.657 -17.136 -41.339 1.00 94.31 84 PHE A N 1
ATOM 664 C CA . PHE A 1 84 ? 25.242 -18.418 -41.707 1.00 94.31 84 PHE A CA 1
ATOM 665 C C . PHE A 1 84 ? 25.129 -18.638 -43.212 1.00 94.31 84 PHE A C 1
ATOM 667 O O . PHE A 1 84 ? 24.116 -18.278 -43.820 1.00 94.31 84 PHE A O 1
ATOM 674 N N . GLY A 1 85 ? 26.152 -19.236 -43.818 1.00 93.62 85 GLY A N 1
ATOM 675 C CA . GLY A 1 85 ? 26.189 -19.492 -45.256 1.00 93.62 85 GLY A CA 1
ATOM 676 C C . GLY A 1 85 ? 27.571 -19.921 -45.757 1.00 93.62 85 GLY A C 1
ATOM 677 O O . GLY A 1 85 ? 28.446 -20.236 -44.952 1.00 93.62 85 GLY A O 1
ATOM 678 N N . PRO A 1 86 ? 27.792 -19.940 -47.084 1.00 93.38 86 PRO A N 1
ATOM 679 C CA . PRO A 1 86 ? 29.065 -20.355 -47.664 1.00 93.38 86 PRO A CA 1
ATOM 680 C C . PRO A 1 86 ? 30.206 -19.409 -47.276 1.00 93.38 86 PRO A C 1
ATOM 682 O O . PRO A 1 86 ? 30.043 -18.187 -47.317 1.00 93.38 86 PRO A O 1
ATOM 685 N N . ALA A 1 87 ? 31.376 -19.967 -46.956 1.00 94.19 87 ALA A N 1
ATOM 686 C CA . ALA A 1 87 ? 32.576 -19.184 -46.674 1.00 94.19 87 ALA A CA 1
ATOM 687 C C . ALA A 1 87 ? 32.908 -18.238 -47.843 1.00 94.19 87 ALA A C 1
ATOM 689 O O . ALA A 1 87 ? 32.832 -18.612 -49.013 1.00 94.19 87 ALA A O 1
ATOM 690 N N . GLY A 1 88 ? 33.261 -16.993 -47.529 1.00 93.25 88 GLY A N 1
ATOM 691 C CA . GLY A 1 88 ? 33.546 -15.954 -48.520 1.00 93.25 88 GLY A CA 1
ATOM 692 C C . GLY A 1 88 ? 32.313 -15.255 -49.108 1.00 93.25 88 GLY A C 1
ATOM 693 O O . GLY A 1 88 ? 32.485 -14.261 -49.819 1.00 93.25 88 GLY A O 1
ATOM 694 N N . ALA A 1 89 ? 31.088 -15.698 -48.795 1.00 96.31 89 ALA A N 1
ATOM 695 C CA . ALA A 1 89 ? 29.867 -14.998 -49.195 1.00 96.31 89 ALA A CA 1
ATOM 696 C C . ALA A 1 89 ? 29.810 -13.586 -48.591 1.00 96.31 89 ALA A C 1
ATOM 698 O O . ALA A 1 89 ? 30.111 -13.384 -47.414 1.00 96.31 89 ALA A O 1
ATOM 699 N N . GLN A 1 90 ? 29.406 -12.604 -49.397 1.00 97.31 90 GLN A N 1
ATOM 700 C CA . GLN A 1 90 ? 29.278 -11.210 -48.982 1.00 97.31 90 GLN A CA 1
ATOM 701 C C . GLN A 1 90 ? 27.913 -10.979 -48.333 1.00 97.31 90 GLN A C 1
ATOM 703 O O . GLN A 1 90 ? 26.879 -11.216 -48.955 1.00 97.31 90 GLN A O 1
ATOM 708 N N . VAL A 1 91 ? 27.908 -10.452 -47.111 1.00 97.19 91 VAL A N 1
ATOM 709 C CA . VAL A 1 91 ? 26.697 -10.041 -46.395 1.00 97.19 91 VAL A CA 1
ATOM 710 C C . VAL A 1 91 ? 26.488 -8.540 -46.570 1.00 97.19 91 VAL A C 1
ATOM 712 O O . VAL A 1 91 ? 27.433 -7.750 -46.439 1.00 97.19 91 VAL A O 1
ATOM 715 N N . LEU A 1 92 ? 25.249 -8.146 -46.859 1.00 96.81 92 LEU A N 1
ATOM 716 C CA . LEU A 1 92 ? 24.797 -6.760 -46.874 1.00 96.81 92 LEU A CA 1
ATOM 717 C C . LEU A 1 92 ? 23.632 -6.568 -45.903 1.00 96.81 92 LEU A C 1
ATOM 719 O O . LEU A 1 92 ? 22.748 -7.421 -45.821 1.00 96.81 92 LEU A O 1
ATOM 723 N N . ILE A 1 93 ? 23.611 -5.425 -45.218 1.00 94.38 93 ILE A N 1
ATOM 724 C CA . ILE A 1 93 ? 22.471 -4.967 -44.420 1.00 94.38 93 ILE A CA 1
ATOM 725 C C . ILE A 1 93 ? 21.993 -3.631 -44.972 1.00 94.38 93 ILE A C 1
ATOM 727 O O . ILE A 1 93 ? 22.778 -2.690 -45.076 1.00 94.38 93 ILE A O 1
ATOM 731 N N . ASN A 1 94 ? 20.709 -3.551 -45.328 1.00 92.75 94 ASN A N 1
ATOM 732 C CA . ASN A 1 94 ? 20.095 -2.392 -45.979 1.00 92.75 94 ASN A CA 1
ATOM 733 C C . ASN A 1 94 ? 20.959 -1.887 -47.146 1.00 92.75 94 ASN A C 1
ATOM 735 O O . ASN A 1 94 ? 21.314 -0.712 -47.221 1.00 92.75 94 ASN A O 1
ATOM 739 N N . ASP A 1 95 ? 21.354 -2.838 -48.000 1.00 92.81 95 ASP A N 1
ATOM 740 C CA . ASP A 1 95 ? 22.164 -2.644 -49.206 1.00 92.81 95 ASP A CA 1
ATOM 741 C C . ASP A 1 95 ? 23.598 -2.118 -48.964 1.00 92.81 95 ASP A C 1
ATOM 743 O O . ASP A 1 95 ? 24.327 -1.836 -49.913 1.00 92.81 95 ASP A O 1
ATOM 747 N N . LYS A 1 96 ? 24.057 -2.057 -47.704 1.00 94.25 96 LYS A N 1
ATOM 748 C CA . LYS A 1 96 ? 25.442 -1.718 -47.332 1.00 94.25 96 LYS A CA 1
ATOM 749 C C . LYS A 1 96 ? 26.242 -2.966 -46.979 1.00 94.25 96 LYS A C 1
ATOM 751 O O . LYS A 1 96 ? 25.742 -3.841 -46.278 1.00 94.25 96 LYS A O 1
ATOM 756 N N . ALA A 1 97 ? 27.495 -3.037 -47.428 1.00 94.69 97 ALA A N 1
ATOM 757 C CA . ALA A 1 97 ? 28.390 -4.147 -47.107 1.00 94.69 97 ALA A CA 1
ATOM 758 C C . ALA A 1 97 ? 28.633 -4.239 -45.589 1.00 94.69 97 ALA A C 1
ATOM 760 O O . ALA A 1 97 ? 29.083 -3.277 -44.972 1.00 94.69 97 ALA A O 1
ATOM 761 N N . ALA A 1 98 ? 28.339 -5.403 -45.007 1.00 93.94 98 ALA A N 1
ATOM 762 C CA . ALA A 1 98 ? 28.490 -5.673 -43.577 1.00 93.94 98 ALA A CA 1
ATOM 763 C C . ALA A 1 98 ? 29.703 -6.558 -43.250 1.00 93.94 98 ALA A C 1
ATOM 765 O O . ALA A 1 98 ? 30.255 -6.473 -42.159 1.00 93.94 98 ALA A O 1
ATOM 766 N N . GLY A 1 99 ? 30.127 -7.403 -44.193 1.00 95.88 99 GLY A N 1
ATOM 767 C CA . GLY A 1 99 ? 31.286 -8.282 -44.039 1.00 95.88 99 GLY A CA 1
ATOM 768 C C . GLY A 1 99 ? 31.176 -9.533 -44.905 1.00 95.88 99 GLY A C 1
ATOM 769 O O . GLY A 1 99 ? 30.233 -9.671 -45.686 1.00 95.88 99 GLY A O 1
ATOM 770 N N . LYS A 1 100 ? 32.138 -10.447 -44.772 1.00 97.06 100 LYS A N 1
ATOM 771 C CA . LYS A 1 100 ? 32.122 -11.751 -45.448 1.00 97.06 100 LYS A CA 1
ATOM 772 C C . LYS A 1 100 ? 32.008 -12.876 -44.432 1.00 97.06 100 LYS A C 1
ATOM 774 O O . LYS A 1 100 ? 32.558 -12.766 -43.342 1.00 97.06 100 LYS A O 1
ATOM 779 N N . ILE A 1 101 ? 31.314 -13.944 -44.806 1.00 96.31 101 ILE A N 1
ATOM 780 C CA . ILE A 1 101 ? 31.187 -15.143 -43.976 1.00 96.31 101 ILE A CA 1
ATOM 781 C C . ILE A 1 101 ? 32.554 -15.824 -43.845 1.00 96.31 101 ILE A C 1
ATOM 783 O O . ILE A 1 101 ? 33.247 -16.021 -44.848 1.00 96.31 101 ILE A O 1
ATOM 787 N N . GLY A 1 102 ? 32.942 -16.139 -42.608 1.00 93.38 102 GLY A N 1
ATOM 788 C CA . GLY A 1 102 ? 34.215 -16.773 -42.283 1.00 93.38 102 GLY A CA 1
ATOM 789 C C . GLY A 1 102 ? 34.308 -18.225 -42.756 1.00 93.38 102 GLY A C 1
ATOM 790 O O . GLY A 1 102 ? 33.349 -18.811 -43.258 1.00 93.38 102 GLY A O 1
ATOM 791 N N . ALA A 1 103 ? 35.489 -18.824 -42.585 1.00 92.12 103 ALA A N 1
ATOM 792 C CA . ALA A 1 103 ? 35.717 -20.239 -42.896 1.00 92.12 103 ALA A CA 1
ATOM 793 C C . ALA A 1 103 ? 34.905 -21.191 -41.995 1.00 92.12 103 ALA A C 1
ATOM 795 O O . ALA A 1 103 ? 34.639 -22.325 -42.380 1.00 92.12 103 ALA A O 1
ATOM 796 N N . ASP A 1 104 ? 34.483 -20.715 -40.824 1.00 90.44 104 ASP A N 1
ATOM 797 C CA . ASP A 1 104 ? 33.576 -21.387 -39.889 1.00 90.44 104 ASP A CA 1
ATOM 798 C C . ASP A 1 104 ? 32.097 -21.336 -40.326 1.00 90.44 104 ASP A C 1
ATOM 800 O O . ASP A 1 104 ? 31.227 -21.858 -39.630 1.00 90.44 104 ASP A O 1
ATOM 804 N N . GLY A 1 105 ? 31.796 -20.709 -41.470 1.00 92.44 105 GLY A N 1
ATOM 805 C CA . GLY A 1 105 ? 30.446 -20.620 -42.023 1.00 92.44 105 GLY A CA 1
ATOM 806 C C . GLY A 1 105 ? 29.552 -19.587 -41.336 1.00 92.44 105 GLY A C 1
ATOM 807 O O . GLY A 1 105 ? 28.335 -19.614 -41.545 1.00 92.44 105 GLY A O 1
ATOM 808 N N . ARG A 1 106 ? 30.121 -18.670 -40.537 1.00 94.50 106 ARG A N 1
ATOM 809 C CA . ARG A 1 106 ? 29.374 -17.652 -39.783 1.00 94.50 106 ARG A CA 1
ATOM 810 C C . ARG A 1 106 ? 29.954 -16.243 -39.950 1.00 94.50 106 ARG A C 1
ATOM 812 O O . ARG A 1 106 ? 31.140 -16.043 -40.197 1.00 94.50 106 ARG A O 1
ATOM 819 N N . LEU A 1 107 ? 29.091 -15.242 -39.804 1.00 96.19 107 LEU A N 1
ATOM 820 C CA . LEU A 1 107 ? 29.449 -13.846 -39.570 1.00 96.19 107 LEU A CA 1
ATOM 821 C C . LEU A 1 107 ? 28.510 -13.254 -38.517 1.00 96.19 107 LEU A C 1
ATOM 823 O O . LEU A 1 107 ? 27.291 -13.291 -38.688 1.00 96.19 107 LEU A O 1
ATOM 827 N N . ASP A 1 108 ? 29.072 -12.661 -37.466 1.00 95.75 108 ASP A N 1
ATOM 828 C CA . ASP A 1 108 ? 28.307 -11.852 -36.520 1.00 95.75 108 ASP A CA 1
ATOM 829 C C . ASP A 1 108 ? 28.369 -10.376 -36.916 1.00 95.75 108 ASP A C 1
ATOM 831 O O . ASP A 1 108 ? 29.449 -9.809 -37.070 1.00 95.75 108 ASP A O 1
ATOM 835 N N . VAL A 1 109 ? 27.204 -9.747 -37.062 1.00 94.25 109 VAL A N 1
ATOM 836 C CA . VAL A 1 109 ? 27.080 -8.347 -37.475 1.00 94.25 109 VAL A CA 1
ATOM 837 C C . VAL A 1 109 ? 26.287 -7.563 -36.426 1.00 94.25 109 VAL A C 1
ATOM 839 O O . VAL A 1 109 ? 25.103 -7.853 -36.225 1.00 94.25 109 VAL A O 1
ATOM 842 N N . PRO A 1 110 ? 26.889 -6.566 -35.752 1.00 91.94 110 PRO A N 1
ATOM 843 C CA . PRO A 1 110 ? 26.135 -5.630 -34.930 1.00 91.94 110 PRO A CA 1
ATOM 844 C C . PRO A 1 110 ? 25.299 -4.702 -35.820 1.00 91.94 110 PRO A C 1
ATOM 846 O O . PRO A 1 110 ? 25.740 -4.273 -36.887 1.00 91.94 110 PRO A O 1
ATOM 849 N N . PHE A 1 111 ? 24.092 -4.372 -35.378 1.00 91.50 111 PHE A N 1
ATOM 850 C CA . PHE A 1 111 ? 23.200 -3.464 -36.085 1.00 91.50 111 PHE A CA 1
ATOM 851 C C . PHE A 1 111 ? 22.444 -2.570 -35.104 1.00 91.50 111 PHE A C 1
ATOM 853 O O . PHE A 1 111 ? 22.111 -2.994 -34.002 1.00 91.50 111 PHE A O 1
ATOM 860 N N . VAL A 1 112 ? 22.154 -1.338 -35.518 1.00 90.81 112 VAL A N 1
ATOM 861 C CA . VAL A 1 112 ? 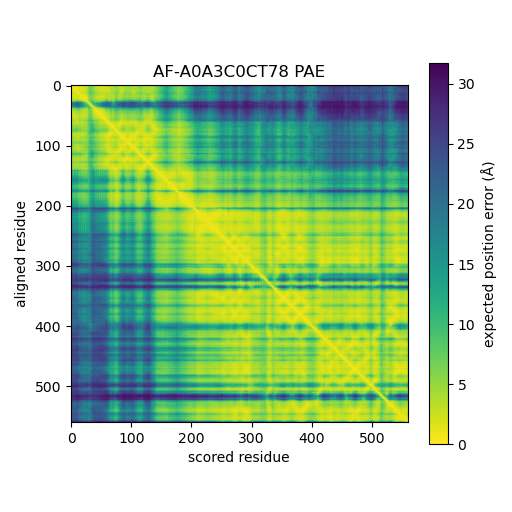21.420 -0.356 -34.715 1.00 90.81 112 VAL A CA 1
ATOM 862 C C . VAL A 1 112 ? 20.100 -0.032 -35.404 1.00 90.81 112 VAL A C 1
ATOM 864 O O . VAL A 1 112 ? 20.079 0.366 -36.570 1.00 90.81 112 VAL A O 1
ATOM 867 N N . LEU A 1 113 ? 18.996 -0.200 -34.680 1.00 90.44 113 LEU A N 1
ATOM 868 C CA . LEU A 1 113 ? 17.664 0.200 -35.125 1.00 90.44 113 LEU A CA 1
ATOM 869 C C . LEU A 1 113 ? 17.590 1.714 -35.324 1.00 90.44 113 LEU A C 1
ATOM 871 O O . LEU A 1 113 ? 17.996 2.480 -34.459 1.00 90.44 113 LEU A O 1
ATOM 875 N N . GLY A 1 114 ? 17.058 2.141 -36.469 1.00 83.38 114 GLY A N 1
ATOM 876 C CA . GLY A 1 114 ? 17.133 3.541 -36.890 1.00 83.38 114 GLY A CA 1
ATOM 877 C C . GLY A 1 114 ? 16.011 4.437 -36.367 1.00 83.38 114 GLY A C 1
ATOM 878 O O . GLY A 1 114 ? 16.129 5.655 -36.465 1.00 83.38 114 GLY A O 1
ATOM 879 N N . LYS A 1 115 ? 14.904 3.872 -35.868 1.00 85.31 115 LYS A N 1
ATOM 880 C CA . LYS A 1 115 ? 13.758 4.657 -35.382 1.00 85.31 115 LYS A CA 1
ATOM 881 C C . LYS A 1 115 ? 12.929 3.925 -34.335 1.00 85.31 115 LYS A C 1
ATOM 883 O O . LYS A 1 115 ? 12.889 2.699 -34.314 1.00 85.31 115 LYS A O 1
ATOM 888 N N . LEU A 1 116 ? 12.197 4.690 -33.526 1.00 87.44 116 LEU A N 1
ATOM 889 C CA . LEU A 1 116 ? 11.119 4.165 -32.687 1.00 87.44 116 LEU A CA 1
ATOM 890 C C . LEU A 1 116 ? 9.999 3.560 -33.550 1.00 87.44 116 LEU A C 1
ATOM 892 O O . LEU A 1 116 ? 9.720 4.019 -34.661 1.00 87.44 116 LEU A O 1
ATOM 896 N N . GLY A 1 117 ? 9.332 2.541 -33.018 1.00 88.69 117 GLY A N 1
ATOM 897 C CA . GLY A 1 117 ? 8.302 1.781 -33.714 1.00 88.69 117 GLY A CA 1
ATOM 898 C C . GLY A 1 117 ? 8.879 0.682 -34.606 1.00 88.69 117 GLY A C 1
ATOM 899 O O . GLY A 1 117 ? 9.902 0.074 -34.294 1.00 88.69 117 GLY A O 1
ATOM 900 N N . GLN A 1 118 ? 8.178 0.380 -35.698 1.00 90.44 118 GLN A N 1
ATOM 901 C CA . GLN A 1 118 ? 8.514 -0.741 -36.577 1.00 90.44 118 GLN A CA 1
ATOM 902 C C . GLN A 1 118 ? 9.757 -0.455 -37.430 1.00 90.44 118 GLN A C 1
ATOM 904 O O . GLN A 1 118 ? 9.842 0.573 -38.109 1.00 90.44 118 GLN A O 1
ATOM 909 N N . ASN A 1 119 ? 10.691 -1.401 -37.434 1.00 91.88 119 ASN A N 1
ATOM 910 C CA . ASN A 1 119 ? 11.918 -1.395 -38.218 1.00 91.88 119 ASN A CA 1
ATOM 911 C C . ASN A 1 119 ? 11.980 -2.661 -39.076 1.00 91.88 119 ASN A C 1
ATOM 913 O O . ASN A 1 119 ? 12.044 -3.767 -38.544 1.00 91.88 119 ASN A O 1
ATOM 917 N N . ALA A 1 120 ? 12.031 -2.472 -40.395 1.00 92.56 120 ALA A N 1
ATOM 918 C CA . ALA A 1 120 ? 12.282 -3.526 -41.367 1.00 92.56 120 ALA A CA 1
ATOM 919 C C . ALA A 1 120 ? 13.758 -3.495 -41.781 1.00 92.56 120 ALA A C 1
ATOM 921 O O . ALA A 1 120 ? 14.264 -2.452 -42.200 1.00 92.56 120 ALA A O 1
ATOM 922 N N . ILE A 1 121 ? 14.444 -4.628 -41.672 1.00 93.88 121 ILE A N 1
ATOM 923 C CA . ILE A 1 121 ? 15.869 -4.766 -41.977 1.00 93.88 121 ILE A CA 1
ATOM 924 C C . ILE A 1 121 ? 16.026 -5.772 -43.105 1.00 93.88 121 ILE A C 1
ATOM 926 O O . ILE A 1 121 ? 15.589 -6.916 -42.989 1.00 93.88 121 ILE A O 1
ATOM 930 N N . LYS A 1 122 ? 16.665 -5.351 -44.194 1.00 94.81 122 LYS A N 1
ATOM 931 C CA . LYS A 1 122 ? 16.967 -6.199 -45.345 1.00 94.81 122 LYS A CA 1
ATOM 932 C C . LYS A 1 122 ? 18.380 -6.757 -45.205 1.00 94.81 122 LYS A C 1
ATOM 934 O O . LYS A 1 122 ? 19.351 -6.010 -45.271 1.00 94.81 122 LYS A O 1
ATOM 939 N N . LEU A 1 123 ? 18.490 -8.066 -45.047 1.00 95.25 123 LEU A N 1
ATOM 940 C CA . LEU A 1 123 ? 19.734 -8.829 -45.090 1.00 95.25 123 LEU A CA 1
ATOM 941 C C . LEU A 1 123 ? 19.862 -9.480 -46.466 1.00 95.25 123 LEU A C 1
ATOM 943 O O . LEU A 1 123 ? 18.934 -10.150 -46.910 1.00 95.25 123 LEU A O 1
ATOM 947 N N . ALA A 1 124 ? 20.998 -9.316 -47.134 1.00 95.62 124 ALA A N 1
ATOM 948 C CA . ALA A 1 124 ? 21.290 -10.013 -48.382 1.00 95.62 124 ALA A CA 1
ATOM 949 C C . ALA A 1 124 ? 22.605 -10.784 -48.265 1.00 95.62 124 ALA A C 1
ATOM 951 O O . ALA A 1 124 ? 23.599 -10.244 -47.779 1.00 95.62 124 ALA A O 1
ATOM 952 N N . VAL A 1 125 ? 22.612 -12.037 -48.713 1.00 96.44 125 VAL A N 1
ATOM 953 C CA . VAL A 1 125 ? 23.813 -12.875 -48.794 1.00 96.44 125 VAL A CA 1
ATOM 954 C C . VAL A 1 125 ? 24.098 -13.158 -50.260 1.00 96.44 125 VAL A C 1
ATOM 956 O O . VAL A 1 125 ? 23.294 -13.795 -50.941 1.00 96.44 125 VAL A O 1
ATOM 959 N N . ASN A 1 126 ? 25.239 -12.671 -50.739 1.00 95.44 126 ASN A N 1
ATOM 960 C CA . ASN A 1 126 ? 25.660 -12.766 -52.129 1.00 95.44 126 ASN A CA 1
ATOM 961 C C . ASN A 1 126 ? 26.839 -13.729 -52.262 1.00 95.44 126 ASN A C 1
ATOM 963 O O . ASN A 1 126 ? 27.865 -13.565 -51.600 1.00 95.44 126 ASN A O 1
ATOM 967 N N . HIS A 1 127 ? 26.718 -14.709 -53.150 1.00 95.50 127 HIS A N 1
ATOM 968 C CA . HIS A 1 127 ? 27.772 -15.684 -53.417 1.00 95.50 127 HIS A CA 1
ATOM 969 C C . HIS A 1 127 ? 27.668 -16.180 -54.863 1.00 95.50 127 HIS A C 1
ATOM 971 O O . HIS A 1 127 ? 26.580 -16.535 -55.318 1.00 95.50 127 HIS A O 1
ATOM 977 N N . ASN A 1 128 ? 28.789 -16.196 -55.591 1.00 91.88 128 ASN A N 1
ATOM 978 C CA . ASN A 1 128 ? 28.885 -16.673 -56.980 1.00 91.88 128 ASN A CA 1
ATOM 979 C C . ASN A 1 128 ? 27.793 -16.117 -57.919 1.00 91.88 128 ASN A C 1
ATOM 981 O O . ASN A 1 128 ? 27.139 -16.864 -58.642 1.00 91.88 128 ASN A O 1
ATOM 985 N N . GLY A 1 129 ? 27.558 -14.801 -57.870 1.00 87.69 129 GLY A N 1
ATOM 986 C CA . GLY A 1 129 ? 26.577 -14.117 -58.726 1.00 87.69 129 GLY A CA 1
ATOM 987 C C . GLY A 1 129 ? 25.104 -14.329 -58.346 1.00 87.69 129 GLY A C 1
ATOM 988 O O . GLY A 1 129 ? 24.235 -13.748 -58.989 1.00 87.69 129 GLY A O 1
ATOM 989 N N . LYS A 1 130 ? 24.805 -15.110 -57.299 1.00 93.19 130 LYS A N 1
ATOM 990 C CA . LYS A 1 130 ? 23.450 -15.301 -56.755 1.00 93.19 130 LYS A CA 1
ATOM 991 C C . LYS A 1 130 ? 23.270 -14.547 -55.438 1.00 93.19 130 LYS A C 1
ATOM 993 O O . LYS A 1 130 ? 24.234 -14.352 -54.696 1.00 93.19 130 LYS A O 1
ATOM 998 N N . SER A 1 131 ? 22.032 -14.153 -55.142 1.00 92.06 131 SER A N 1
ATOM 999 C CA . SER A 1 131 ? 21.663 -13.406 -53.936 1.00 92.06 131 SER A CA 1
ATOM 1000 C C . SER A 1 131 ? 20.483 -14.060 -53.229 1.00 92.06 131 SER A C 1
ATOM 1002 O O . SER A 1 131 ? 19.493 -14.399 -53.874 1.00 92.06 131 SER A O 1
ATOM 1004 N N . LYS A 1 132 ? 20.576 -14.197 -51.904 1.00 93.56 132 LYS A N 1
ATOM 1005 C CA . LYS A 1 132 ? 19.452 -14.556 -51.034 1.00 93.56 132 LYS A CA 1
ATOM 1006 C C . LYS A 1 132 ? 19.101 -13.369 -50.146 1.00 93.56 132 LYS A C 1
ATOM 1008 O O . LYS A 1 132 ? 19.954 -12.894 -49.398 1.00 93.56 132 LYS A O 1
ATOM 1013 N N . VAL A 1 133 ? 17.850 -12.911 -50.212 1.00 92.25 133 VAL A N 1
ATOM 1014 C CA . VAL A 1 133 ? 17.347 -11.763 -49.442 1.00 92.25 133 VAL A CA 1
ATOM 1015 C C . VAL A 1 133 ? 16.433 -12.236 -48.315 1.00 92.25 133 VAL A C 1
ATOM 1017 O O . VAL A 1 133 ? 15.565 -13.081 -48.506 1.00 92.25 133 VAL A O 1
ATOM 1020 N N . MET A 1 134 ? 16.624 -11.667 -47.131 1.00 90.44 134 MET A N 1
ATOM 1021 C CA . MET A 1 134 ? 15.868 -11.934 -45.915 1.00 90.44 134 MET A CA 1
ATOM 1022 C C . MET A 1 134 ? 15.441 -10.599 -45.311 1.00 90.44 134 MET A C 1
ATOM 1024 O O . MET A 1 134 ? 16.281 -9.750 -45.029 1.00 90.44 134 MET A O 1
ATOM 1028 N N . VAL A 1 135 ? 14.144 -10.404 -45.091 1.00 90.06 135 VAL A N 1
ATOM 1029 C CA . VAL A 1 135 ? 13.634 -9.232 -44.368 1.00 90.06 135 VAL A CA 1
ATOM 1030 C C . VAL A 1 135 ? 13.344 -9.643 -42.929 1.00 90.06 135 VAL A C 1
ATOM 1032 O O . VAL A 1 135 ? 12.780 -10.713 -42.701 1.00 90.06 135 VAL A O 1
ATOM 1035 N N . ARG A 1 136 ? 13.770 -8.824 -41.966 1.00 89.31 136 ARG A N 1
ATOM 1036 C CA . ARG A 1 136 ? 13.566 -9.024 -40.526 1.00 89.31 136 ARG A CA 1
ATOM 1037 C C . ARG A 1 136 ? 12.848 -7.820 -39.934 1.00 89.31 136 ARG A C 1
ATOM 1039 O O . ARG A 1 136 ? 13.167 -6.690 -40.298 1.00 89.31 136 ARG A O 1
ATOM 1046 N N . GLN A 1 137 ? 11.896 -8.060 -39.040 1.00 89.50 137 GLN A N 1
ATOM 1047 C CA . GLN A 1 137 ? 11.090 -7.011 -38.413 1.00 89.50 137 GLN A CA 1
ATOM 1048 C C . GLN A 1 137 ? 11.372 -6.930 -36.913 1.00 89.50 137 GLN A C 1
ATOM 1050 O O . GLN A 1 137 ? 11.479 -7.957 -36.242 1.00 89.50 137 GLN A O 1
ATOM 1055 N N . TYR A 1 138 ? 11.461 -5.709 -36.389 1.00 89.88 138 TYR A N 1
ATOM 1056 C CA . TYR A 1 138 ? 11.632 -5.428 -34.961 1.00 89.88 138 TYR A CA 1
ATOM 1057 C C . TYR A 1 138 ? 10.852 -4.181 -34.576 1.00 89.88 138 TYR A C 1
ATOM 1059 O O . TYR A 1 138 ? 10.772 -3.228 -35.355 1.00 89.88 138 TYR A O 1
ATOM 1067 N N . LYS A 1 139 ? 10.348 -4.140 -33.344 1.00 89.50 139 LYS A N 1
ATOM 1068 C CA . LYS A 1 139 ? 9.724 -2.940 -32.787 1.00 89.50 139 LYS A CA 1
ATOM 1069 C C . LYS A 1 139 ? 10.636 -2.338 -31.720 1.00 89.50 139 LYS A C 1
ATOM 1071 O O . LYS A 1 139 ? 10.867 -2.961 -30.689 1.00 89.50 139 LYS A O 1
ATOM 1076 N N . LEU A 1 140 ? 11.142 -1.130 -31.964 1.00 90.00 140 LEU A N 1
ATOM 1077 C CA . LEU A 1 140 ? 11.865 -0.361 -30.952 1.00 90.00 140 LEU A CA 1
ATOM 1078 C C . LEU A 1 140 ? 10.855 0.441 -30.128 1.00 90.00 140 LEU A C 1
ATOM 1080 O O . LEU A 1 140 ? 10.116 1.268 -30.667 1.00 90.00 140 LEU A O 1
ATOM 1084 N N . GLU A 1 141 ? 10.801 0.186 -28.833 1.00 90.12 141 GLU A N 1
ATOM 1085 C CA . GLU A 1 141 ? 9.934 0.877 -27.887 1.00 90.12 141 GLU A CA 1
ATOM 1086 C C . GLU A 1 141 ? 10.709 1.982 -27.165 1.00 90.12 141 GLU A C 1
ATOM 1088 O O . GLU A 1 141 ? 11.935 1.964 -27.094 1.00 90.12 141 GLU A O 1
ATOM 1093 N N . ALA A 1 142 ? 9.992 2.988 -26.665 1.00 87.12 142 ALA A N 1
ATOM 1094 C CA . ALA A 1 142 ? 10.619 4.053 -25.895 1.00 87.12 142 ALA A CA 1
ATOM 1095 C C . ALA A 1 142 ? 11.043 3.515 -24.522 1.00 87.12 142 ALA A C 1
ATOM 1097 O O . ALA A 1 142 ? 10.195 3.002 -23.791 1.00 87.12 142 ALA A O 1
ATOM 1098 N N . ASP A 1 143 ? 12.318 3.675 -24.151 1.00 88.31 143 ASP A N 1
ATOM 1099 C CA . ASP A 1 143 ? 12.796 3.215 -22.846 1.00 88.31 143 ASP A CA 1
ATOM 1100 C C . ASP A 1 143 ? 12.137 4.030 -21.704 1.00 88.31 143 ASP A C 1
ATOM 1102 O O . ASP A 1 143 ? 12.213 5.272 -21.690 1.00 88.31 143 ASP A O 1
ATOM 1106 N N . PRO A 1 144 ? 11.497 3.364 -20.721 1.00 89.81 144 PRO A N 1
ATOM 1107 C CA . PRO A 1 144 ? 10.922 4.011 -19.545 1.00 89.81 144 PRO A CA 1
ATOM 1108 C C . PRO A 1 144 ? 11.890 4.921 -18.772 1.00 89.81 144 PRO A C 1
ATOM 1110 O O . PRO A 1 144 ? 11.439 5.922 -18.207 1.00 89.81 144 PRO A O 1
ATOM 1113 N N . GLN A 1 145 ? 13.190 4.623 -18.765 1.00 92.75 145 GLN A N 1
ATOM 1114 C CA . GLN A 1 145 ? 14.216 5.388 -18.051 1.00 92.75 145 GLN A CA 1
ATOM 1115 C C . GLN A 1 145 ? 14.449 6.769 -18.676 1.00 92.75 145 GLN A C 1
ATOM 1117 O O . GLN A 1 145 ? 14.598 7.761 -17.963 1.00 92.75 145 GLN A O 1
ATOM 1122 N N . ILE A 1 146 ? 14.396 6.885 -20.008 1.00 91.56 146 ILE A N 1
ATOM 1123 C CA . ILE A 1 146 ? 14.505 8.188 -20.684 1.00 91.56 146 ILE A CA 1
ATOM 1124 C C . ILE A 1 146 ? 13.313 9.079 -20.328 1.00 91.56 146 ILE A C 1
ATOM 1126 O O . ILE A 1 146 ? 13.472 10.268 -20.036 1.00 91.56 146 ILE A O 1
ATOM 1130 N N . ARG A 1 147 ? 12.108 8.502 -20.297 1.00 90.75 147 ARG A N 1
ATOM 1131 C CA . ARG A 1 147 ? 10.901 9.206 -19.842 1.00 90.75 147 ARG A CA 1
ATOM 1132 C C . ARG A 1 147 ? 11.023 9.640 -18.378 1.00 90.75 147 ARG A C 1
ATOM 1134 O O . ARG A 1 147 ? 10.600 10.745 -18.032 1.00 90.75 147 ARG A O 1
ATOM 1141 N N . GLU A 1 148 ? 11.602 8.803 -17.525 1.00 93.88 148 GLU A N 1
ATOM 1142 C CA . GLU A 1 148 ? 11.839 9.129 -16.120 1.00 93.88 148 GLU A CA 1
ATOM 1143 C C . GLU A 1 148 ? 12.829 10.287 -15.952 1.00 93.88 148 GLU A C 1
ATOM 1145 O O . GLU A 1 148 ? 12.511 11.244 -15.250 1.00 93.88 148 GLU A O 1
ATOM 1150 N N . LEU A 1 149 ? 13.965 10.278 -16.655 1.00 94.06 149 LEU A N 1
ATOM 1151 C CA . LEU A 1 149 ? 14.922 11.393 -16.649 1.00 94.06 149 LEU A CA 1
ATOM 1152 C C . LEU A 1 149 ? 14.269 12.714 -17.072 1.00 94.06 149 LEU A C 1
ATOM 1154 O O . LEU A 1 149 ? 14.437 13.732 -16.400 1.00 94.06 149 LEU A O 1
ATOM 1158 N N . ARG A 1 150 ? 13.458 12.696 -18.138 1.00 92.56 150 ARG A N 1
ATOM 1159 C CA . ARG A 1 150 ? 12.689 13.878 -18.571 1.00 92.56 150 ARG A CA 1
ATOM 1160 C C . ARG A 1 150 ? 11.700 14.344 -17.500 1.00 92.56 150 ARG A C 1
ATOM 1162 O O . ARG A 1 150 ? 11.532 15.543 -17.304 1.00 92.56 150 ARG A O 1
ATOM 1169 N N . THR A 1 151 ? 11.085 13.414 -16.771 1.00 91.62 151 THR A N 1
ATOM 1170 C CA . THR A 1 151 ? 10.186 13.728 -15.647 1.00 91.62 151 THR A CA 1
ATOM 1171 C C . THR A 1 151 ? 10.948 14.314 -14.455 1.00 91.62 151 THR A C 1
ATOM 1173 O O . THR A 1 151 ? 10.433 15.194 -13.767 1.00 91.62 151 THR A O 1
ATOM 1176 N N . LEU A 1 152 ? 12.180 13.865 -14.205 1.00 92.94 152 LEU A N 1
ATOM 1177 C CA . LEU A 1 152 ? 13.016 14.369 -13.115 1.00 92.94 152 LEU A CA 1
ATOM 1178 C C . LEU A 1 152 ? 13.484 15.809 -13.344 1.00 92.94 152 LEU A C 1
ATOM 1180 O O . LEU A 1 152 ? 13.657 16.523 -12.361 1.00 92.94 152 LEU A O 1
ATOM 1184 N N . LEU A 1 153 ? 13.623 16.268 -14.594 1.00 92.56 153 LEU A N 1
ATOM 1185 C CA . LEU A 1 153 ? 14.016 17.653 -14.895 1.00 92.56 153 LEU A CA 1
ATOM 1186 C C . LEU A 1 153 ? 13.111 18.685 -14.207 1.00 92.56 153 LEU A C 1
ATOM 1188 O O . LEU A 1 153 ? 13.617 19.602 -13.564 1.00 92.56 153 LEU A O 1
ATOM 1192 N N . SER A 1 154 ? 11.786 18.512 -14.274 1.00 87.38 154 SER A N 1
ATOM 1193 C CA . SER A 1 154 ? 10.841 19.441 -13.634 1.00 87.38 154 SER A CA 1
ATOM 1194 C C . SER A 1 154 ? 10.984 19.440 -12.110 1.00 87.38 154 SER A C 1
ATOM 1196 O O . SER A 1 154 ? 10.988 20.501 -11.482 1.00 87.38 154 SER A O 1
ATOM 1198 N N . LYS A 1 155 ? 11.191 18.260 -11.512 1.00 88.38 155 LYS A N 1
ATOM 1199 C CA . LYS A 1 155 ? 11.439 18.111 -10.073 1.00 88.38 155 LYS A CA 1
ATOM 1200 C C . LYS A 1 155 ? 12.763 18.753 -9.651 1.00 88.38 155 LYS A C 1
ATOM 1202 O O . LYS A 1 155 ? 12.805 19.396 -8.605 1.00 88.38 155 LYS A O 1
ATOM 1207 N N . CYS A 1 156 ? 13.821 18.624 -10.455 1.00 90.38 156 CYS A N 1
ATOM 1208 C CA . CYS A 1 156 ? 15.101 19.285 -10.204 1.00 90.38 156 CYS A CA 1
ATOM 1209 C C . CYS A 1 156 ? 14.952 20.803 -10.187 1.00 90.38 156 CYS A C 1
ATOM 1211 O O . CYS A 1 156 ? 15.439 21.441 -9.256 1.00 90.38 156 CYS A O 1
ATOM 1213 N N . THR A 1 157 ? 14.236 21.378 -11.158 1.00 84.81 157 THR A N 1
ATOM 1214 C CA . THR A 1 157 ? 13.973 22.822 -11.196 1.00 84.81 157 THR A CA 1
ATOM 1215 C C . THR A 1 157 ? 13.243 23.286 -9.937 1.00 84.81 157 THR A C 1
ATOM 1217 O O . THR A 1 157 ? 13.690 24.235 -9.297 1.00 84.81 157 THR A O 1
ATOM 1220 N N . SER A 1 158 ? 12.176 22.593 -9.524 1.00 83.31 158 SER A N 1
ATOM 1221 C CA . SER A 1 158 ? 11.446 22.932 -8.291 1.00 83.31 158 SER A CA 1
ATOM 1222 C C . SER A 1 158 ? 12.296 22.788 -7.025 1.00 83.31 158 SER A C 1
ATOM 1224 O O . SER A 1 158 ? 12.116 23.551 -6.079 1.00 83.31 158 SER A O 1
ATOM 1226 N N . ALA A 1 159 ? 13.219 21.826 -6.996 1.00 84.69 159 ALA A N 1
ATOM 1227 C CA . ALA A 1 159 ? 14.112 21.594 -5.864 1.00 84.69 159 ALA A CA 1
ATOM 1228 C C . ALA A 1 159 ? 15.387 22.462 -5.894 1.00 84.69 159 ALA A C 1
ATOM 1230 O O . ALA A 1 159 ? 16.137 22.461 -4.920 1.00 84.69 159 ALA A O 1
ATOM 1231 N N . GLY A 1 160 ? 15.661 23.189 -6.983 1.00 87.06 160 GLY A N 1
ATOM 1232 C CA . GLY A 1 160 ? 16.921 23.917 -7.170 1.00 87.06 160 GLY A CA 1
ATOM 1233 C C . GLY A 1 160 ? 18.142 22.995 -7.286 1.00 87.06 160 GLY A C 1
ATOM 1234 O O . GLY A 1 160 ? 19.212 23.316 -6.767 1.00 87.06 160 GLY A O 1
ATOM 1235 N N . VAL A 1 161 ? 17.970 21.826 -7.907 1.00 92.75 161 VAL A N 1
ATOM 1236 C CA . VAL A 1 161 ? 19.040 20.865 -8.216 1.00 92.75 161 VAL A CA 1
ATOM 1237 C C . VAL A 1 161 ? 19.552 21.117 -9.631 1.00 92.75 161 VAL A C 1
ATOM 1239 O O . VAL A 1 161 ? 18.759 21.318 -10.549 1.00 92.75 161 VAL A O 1
ATOM 1242 N N . ASP A 1 162 ? 20.875 21.083 -9.808 1.00 92.06 162 ASP A N 1
ATOM 1243 C CA . ASP A 1 162 ? 21.503 21.221 -11.123 1.00 92.06 162 ASP A CA 1
ATOM 1244 C C . ASP A 1 162 ? 21.065 20.099 -12.081 1.00 92.06 162 ASP A C 1
ATOM 1246 O O . ASP A 1 162 ? 21.078 18.913 -11.741 1.00 92.06 162 ASP A O 1
ATOM 1250 N N . VAL A 1 163 ? 20.677 20.498 -13.291 1.00 93.56 163 VAL A N 1
ATOM 1251 C CA . VAL A 1 163 ? 20.176 19.622 -14.361 1.00 93.56 163 VAL A CA 1
ATOM 1252 C C . VAL A 1 163 ? 21.202 19.397 -15.472 1.00 93.56 163 VAL A C 1
ATOM 1254 O O . VAL A 1 163 ? 20.899 18.696 -16.437 1.00 93.56 163 VAL A O 1
ATOM 1257 N N . SER A 1 164 ? 22.405 19.969 -15.361 1.00 93.69 164 SER A N 1
ATOM 1258 C CA . SER A 1 164 ? 23.427 19.949 -16.417 1.00 93.69 164 SER A CA 1
ATOM 1259 C C . SER A 1 164 ? 23.798 18.533 -16.864 1.00 93.69 164 SER A C 1
ATOM 1261 O O . SER A 1 164 ? 23.853 18.267 -18.065 1.00 93.69 164 SER A O 1
ATOM 1263 N N . GLU A 1 165 ? 23.972 17.599 -15.922 1.00 93.38 165 GLU A N 1
ATOM 1264 C CA . GLU A 1 165 ? 24.262 16.186 -16.217 1.00 93.38 165 GLU A CA 1
ATOM 1265 C C . GLU A 1 165 ? 23.124 15.525 -17.018 1.00 93.38 165 GLU A C 1
ATOM 1267 O O . GLU A 1 165 ? 23.374 14.888 -18.041 1.00 93.38 165 GLU A O 1
ATOM 1272 N N . ILE A 1 166 ? 21.865 15.737 -16.612 1.00 94.44 166 ILE A N 1
ATOM 1273 C CA . ILE A 1 166 ? 20.680 15.178 -17.289 1.00 94.44 166 ILE A CA 1
ATOM 1274 C C . ILE A 1 166 ? 20.522 15.770 -18.684 1.00 94.44 166 ILE A C 1
ATOM 1276 O O . ILE A 1 166 ? 20.314 15.032 -19.643 1.00 94.44 166 ILE A O 1
ATOM 1280 N N . ASN A 1 167 ? 20.649 17.089 -18.820 1.00 94.69 167 ASN A N 1
ATOM 1281 C CA . ASN A 1 167 ? 20.534 17.760 -20.112 1.00 94.69 167 ASN A CA 1
ATOM 1282 C C . ASN A 1 167 ? 21.646 17.333 -21.069 1.00 94.69 167 ASN A C 1
ATOM 1284 O O . ASN A 1 167 ? 21.376 17.126 -22.251 1.00 94.69 167 ASN A O 1
ATOM 1288 N N . THR A 1 168 ? 22.873 17.166 -20.572 1.00 94.75 168 THR A N 1
ATOM 1289 C CA . THR A 1 168 ? 24.002 16.674 -21.372 1.00 94.75 168 THR A CA 1
ATOM 1290 C C . THR A 1 168 ? 23.739 15.253 -21.851 1.00 94.75 168 THR A C 1
ATOM 1292 O O . THR A 1 168 ? 23.868 14.979 -23.045 1.00 94.75 168 THR A O 1
ATOM 1295 N N . PHE A 1 169 ? 23.300 14.371 -20.948 1.00 94.56 169 PHE A N 1
ATOM 1296 C CA . PHE A 1 169 ? 22.945 12.996 -21.282 1.00 94.56 169 PHE A CA 1
ATOM 1297 C C . PHE A 1 169 ? 21.814 12.946 -22.317 1.00 94.56 169 PHE A C 1
ATOM 1299 O O . PHE A 1 169 ? 22.001 12.386 -23.392 1.00 94.56 169 PHE A O 1
ATOM 1306 N N . LEU A 1 170 ? 20.674 13.593 -22.054 1.00 93.00 170 LEU A N 1
ATOM 1307 C CA . LEU A 1 170 ? 19.522 13.595 -22.962 1.00 93.00 170 LEU A CA 1
ATOM 1308 C C . LEU A 1 170 ? 19.846 14.233 -24.316 1.00 93.00 170 LEU A C 1
ATOM 1310 O O . LEU A 1 170 ? 19.454 13.689 -25.338 1.00 93.00 170 LEU A O 1
ATOM 1314 N N . SER A 1 171 ? 20.616 15.326 -24.348 1.00 92.56 171 SER A N 1
ATOM 1315 C CA . SER A 1 171 ? 21.055 15.940 -25.611 1.00 92.56 171 SER A CA 1
ATOM 1316 C C . SER A 1 171 ? 21.955 15.008 -26.417 1.00 92.56 171 SER A C 1
ATOM 1318 O O . SER A 1 171 ? 21.907 15.022 -27.645 1.00 92.56 171 SER A O 1
ATOM 1320 N N . ARG A 1 172 ? 22.789 14.205 -25.743 1.00 91.81 172 ARG A N 1
ATOM 1321 C CA . ARG A 1 172 ? 23.592 13.169 -26.394 1.00 91.81 172 ARG A CA 1
ATOM 1322 C C . ARG A 1 172 ? 22.684 12.077 -26.958 1.00 91.81 172 ARG A C 1
ATOM 1324 O O . ARG A 1 172 ? 22.823 11.790 -28.141 1.00 91.81 172 ARG A O 1
ATOM 1331 N N . ILE A 1 173 ? 21.728 11.565 -26.170 1.00 89.19 173 ILE A N 1
ATOM 1332 C CA . ILE A 1 173 ? 20.734 10.565 -26.611 1.00 89.19 173 ILE A CA 1
ATOM 1333 C C . ILE A 1 173 ? 19.921 11.069 -27.814 1.00 89.19 173 ILE A C 1
ATOM 1335 O O . ILE A 1 173 ? 19.742 10.333 -28.773 1.00 89.19 173 ILE A O 1
ATOM 1339 N N . ASP A 1 174 ? 19.486 12.329 -27.804 1.00 85.44 174 ASP A N 1
ATOM 1340 C CA . ASP A 1 174 ? 18.658 12.908 -28.871 1.00 85.44 174 ASP A CA 1
ATOM 1341 C C . ASP A 1 174 ? 19.441 13.149 -30.177 1.00 85.44 174 ASP A C 1
ATOM 1343 O O . ASP A 1 174 ? 18.848 13.235 -31.252 1.00 85.44 174 ASP A O 1
ATOM 1347 N N . ARG A 1 175 ? 20.776 13.263 -30.105 1.00 84.88 175 ARG A N 1
ATOM 1348 C CA . ARG A 1 175 ? 21.661 13.443 -31.273 1.00 84.88 175 ARG A CA 1
ATOM 1349 C C . ARG A 1 175 ? 22.188 12.134 -31.844 1.00 84.88 175 ARG A C 1
ATOM 1351 O O . ARG A 1 175 ? 22.624 12.109 -32.994 1.00 84.88 175 ARG A O 1
ATOM 1358 N N . GLN A 1 176 ? 22.227 11.080 -31.040 1.00 76.88 176 GLN A N 1
ATOM 1359 C CA . GLN A 1 176 ? 22.744 9.786 -31.457 1.00 76.88 176 GLN A CA 1
ATOM 1360 C C . GLN A 1 176 ? 21.607 8.875 -31.918 1.00 76.88 176 GLN A C 1
ATOM 1362 O O . GLN A 1 176 ? 20.526 8.847 -31.346 1.00 76.88 176 GLN A O 1
ATOM 1367 N N . ASN A 1 177 ? 21.875 8.071 -32.942 1.00 72.31 177 ASN A N 1
ATOM 1368 C CA . ASN A 1 177 ? 20.897 7.114 -33.461 1.00 72.31 177 ASN A CA 1
ATOM 1369 C C . ASN A 1 177 ? 20.863 5.796 -32.660 1.00 72.31 177 ASN A C 1
ATOM 1371 O O . ASN A 1 177 ? 20.148 4.879 -33.048 1.00 72.31 177 ASN A O 1
ATOM 1375 N N . ALA A 1 178 ? 21.657 5.675 -31.587 1.00 80.75 178 ALA A N 1
ATOM 1376 C CA . ALA A 1 178 ? 21.815 4.452 -30.802 1.00 80.75 178 ALA A CA 1
ATOM 1377 C C . ALA A 1 178 ? 21.536 4.687 -29.307 1.00 80.75 178 ALA A C 1
ATOM 1379 O O . ALA A 1 178 ? 22.043 5.632 -28.707 1.00 80.75 178 ALA A O 1
ATOM 1380 N N . TYR A 1 179 ? 20.768 3.792 -28.695 1.00 86.06 179 TYR A N 1
ATOM 1381 C CA . TYR A 1 179 ? 20.566 3.682 -27.254 1.00 86.06 179 TYR A CA 1
ATOM 1382 C C . TYR A 1 179 ? 20.811 2.229 -26.837 1.00 86.06 179 TYR A C 1
ATOM 1384 O O . TYR A 1 179 ? 19.988 1.345 -27.093 1.00 86.06 179 TYR A O 1
ATOM 1392 N N . THR A 1 180 ? 21.984 1.966 -26.270 1.00 87.81 180 THR A N 1
ATOM 1393 C CA . THR A 1 180 ? 22.492 0.619 -25.993 1.00 87.81 180 THR A CA 1
ATOM 1394 C C . THR A 1 180 ? 22.315 0.252 -24.517 1.00 87.81 180 THR A C 1
ATOM 1396 O O . THR A 1 180 ? 21.828 1.041 -23.703 1.00 87.81 180 THR A O 1
ATOM 1399 N N . ALA A 1 181 ? 22.748 -0.954 -24.137 1.00 87.75 181 ALA A N 1
ATOM 1400 C CA . ALA A 1 181 ? 22.793 -1.354 -22.732 1.00 87.75 181 ALA A CA 1
ATOM 1401 C C . ALA A 1 181 ? 23.689 -0.434 -21.874 1.00 87.75 181 ALA A C 1
ATOM 1403 O O . ALA A 1 181 ? 23.407 -0.247 -20.689 1.00 87.75 181 ALA A O 1
ATOM 1404 N N . ALA A 1 182 ? 24.735 0.162 -22.458 1.00 90.00 182 ALA A N 1
ATOM 1405 C CA . ALA A 1 182 ? 25.629 1.074 -21.750 1.00 90.00 182 ALA A CA 1
ATOM 1406 C C . ALA A 1 182 ? 24.922 2.390 -21.389 1.00 90.00 182 ALA A C 1
ATOM 1408 O O . ALA A 1 182 ? 24.946 2.794 -20.225 1.00 90.00 182 ALA A O 1
ATOM 1409 N N . GLU A 1 183 ? 24.221 3.019 -22.340 1.00 91.88 183 GLU A N 1
ATOM 1410 C CA . GLU A 1 183 ? 23.435 4.226 -22.055 1.00 91.88 183 GLU A CA 1
ATOM 1411 C C . GLU A 1 183 ? 22.272 3.940 -21.108 1.00 91.88 183 GLU A C 1
ATOM 1413 O O . GLU A 1 183 ? 21.932 4.797 -20.293 1.00 91.88 183 GLU A O 1
ATOM 1418 N N . ARG A 1 184 ? 21.681 2.742 -21.167 1.00 91.69 184 ARG A N 1
ATOM 1419 C CA . ARG A 1 184 ? 20.663 2.325 -20.198 1.00 91.69 184 ARG A CA 1
ATOM 1420 C C . ARG A 1 184 ? 21.223 2.245 -18.781 1.00 91.69 184 ARG A C 1
ATOM 1422 O O . ARG A 1 184 ? 20.626 2.778 -17.854 1.00 91.69 184 ARG A O 1
ATOM 1429 N N . GLN A 1 185 ? 22.404 1.661 -18.604 1.00 94.44 185 GLN A N 1
ATOM 1430 C CA . GLN A 1 185 ? 23.053 1.622 -17.293 1.00 94.44 185 GLN A CA 1
ATOM 1431 C C . GLN A 1 185 ? 23.457 3.022 -16.796 1.00 94.44 185 GLN A C 1
ATOM 1433 O O . GLN A 1 185 ? 23.391 3.310 -15.598 1.00 94.44 185 GLN A O 1
ATOM 1438 N N . GLU A 1 186 ? 23.898 3.906 -17.692 1.00 94.88 186 GLU A N 1
ATOM 1439 C CA . GLU A 1 186 ? 24.197 5.298 -17.347 1.00 94.88 186 GLU A CA 1
ATOM 1440 C C . GLU A 1 186 ? 22.930 6.063 -16.939 1.00 94.88 186 GLU A C 1
ATOM 1442 O O . GLU A 1 186 ? 22.949 6.757 -15.922 1.00 94.88 186 GLU A O 1
ATOM 1447 N N . ALA A 1 187 ? 21.820 5.878 -17.663 1.00 94.31 187 ALA A N 1
ATOM 1448 C CA . ALA A 1 187 ? 20.523 6.457 -17.324 1.00 94.31 187 ALA A CA 1
ATOM 1449 C C . ALA A 1 187 ? 20.052 6.008 -15.934 1.00 94.31 187 ALA A C 1
ATOM 1451 O O . ALA A 1 187 ? 19.664 6.852 -15.129 1.00 94.31 187 ALA A O 1
ATOM 1452 N N . GLU A 1 188 ? 20.156 4.717 -15.612 1.00 94.56 188 GLU A N 1
ATOM 1453 C CA . GLU A 1 188 ? 19.810 4.173 -14.294 1.00 94.56 188 GLU A CA 1
ATOM 1454 C C . GLU A 1 188 ? 20.616 4.838 -13.164 1.00 94.56 188 GLU A C 1
ATOM 1456 O O . GLU A 1 188 ? 20.048 5.315 -12.174 1.00 94.56 188 GLU A O 1
ATOM 1461 N N . LYS A 1 189 ? 21.943 4.936 -13.326 1.00 95.62 189 LYS A N 1
ATOM 1462 C CA . LYS A 1 189 ? 22.825 5.608 -12.355 1.00 95.62 189 LYS A CA 1
ATOM 1463 C C . LYS A 1 189 ? 22.468 7.082 -12.198 1.00 95.62 189 LYS A C 1
ATOM 1465 O O . LYS A 1 189 ? 22.461 7.598 -11.077 1.00 95.62 189 LYS A O 1
ATOM 1470 N N . LEU A 1 190 ? 22.168 7.754 -13.308 1.00 95.94 190 LEU A N 1
ATOM 1471 C CA . LEU A 1 190 ? 21.802 9.163 -13.311 1.00 95.94 190 LEU A CA 1
ATOM 1472 C C . LEU A 1 190 ? 20.457 9.387 -12.614 1.00 95.94 190 LEU A C 1
ATOM 1474 O O . LEU A 1 190 ? 20.375 10.251 -11.749 1.00 95.94 190 LEU A O 1
ATOM 1478 N N . ILE A 1 191 ? 19.446 8.555 -12.884 1.00 94.56 191 ILE A N 1
ATOM 1479 C CA . ILE A 1 191 ? 18.150 8.564 -12.184 1.00 94.56 191 ILE A CA 1
ATOM 1480 C C . ILE A 1 191 ? 18.357 8.439 -10.673 1.00 94.56 191 ILE A C 1
ATOM 1482 O O . ILE A 1 191 ? 17.843 9.265 -9.914 1.00 94.56 191 ILE A O 1
ATOM 1486 N N . ALA A 1 192 ? 19.127 7.442 -10.229 1.00 91.19 192 ALA A N 1
ATOM 1487 C CA . ALA A 1 192 ? 19.379 7.205 -8.809 1.00 91.19 192 ALA A CA 1
ATOM 1488 C C . ALA A 1 192 ? 20.087 8.399 -8.141 1.00 91.19 192 ALA A C 1
ATOM 1490 O O . ALA A 1 192 ? 19.643 8.887 -7.098 1.00 91.19 192 ALA A O 1
ATOM 1491 N N . SER A 1 193 ? 21.148 8.917 -8.769 1.00 93.44 193 SER A N 1
ATOM 1492 C CA . SER A 1 193 ? 21.901 10.083 -8.285 1.00 93.44 193 SER A CA 1
ATOM 1493 C C . SER A 1 193 ? 21.038 11.349 -8.235 1.00 93.44 193 SER A C 1
ATOM 1495 O O . SER A 1 193 ? 21.031 12.072 -7.236 1.00 93.44 193 SER A O 1
ATOM 1497 N N . THR A 1 194 ? 20.247 11.608 -9.275 1.00 93.69 194 THR A N 1
ATOM 1498 C CA . THR A 1 194 ? 19.348 12.763 -9.346 1.00 93.69 194 THR A CA 1
ATOM 1499 C C . THR A 1 194 ? 18.265 12.700 -8.277 1.00 93.69 194 THR A C 1
ATOM 1501 O O . THR A 1 194 ? 18.062 13.684 -7.563 1.00 93.69 194 THR A O 1
ATOM 1504 N N . LYS A 1 195 ? 17.589 11.556 -8.123 1.00 92.19 195 LYS A N 1
ATOM 1505 C CA . LYS A 1 195 ? 16.596 11.356 -7.058 1.00 92.19 195 LYS A CA 1
ATOM 1506 C C . LYS A 1 195 ? 17.212 11.631 -5.685 1.00 92.19 195 LYS A C 1
ATOM 1508 O O . LYS A 1 195 ? 16.630 12.380 -4.898 1.00 92.19 195 LYS A O 1
ATOM 1513 N N . TYR A 1 196 ? 18.420 11.117 -5.441 1.00 91.62 196 TYR A N 1
ATOM 1514 C CA . TYR A 1 196 ? 19.181 11.402 -4.225 1.00 91.62 196 TYR A CA 1
ATOM 1515 C C . TYR A 1 196 ? 19.387 12.904 -3.993 1.00 91.62 196 TYR A C 1
ATOM 1517 O O . TYR A 1 196 ? 19.022 13.422 -2.932 1.00 91.62 196 TYR A O 1
ATOM 1525 N N . LYS A 1 197 ? 19.909 13.618 -4.999 1.00 92.75 197 LYS A N 1
ATOM 1526 C CA . LYS A 1 197 ? 20.143 15.071 -4.943 1.00 92.75 197 LYS A CA 1
ATOM 1527 C C . LYS A 1 197 ? 18.845 15.845 -4.652 1.00 92.75 197 LYS A C 1
ATOM 1529 O O . LYS A 1 197 ? 18.861 16.739 -3.807 1.00 92.75 197 LYS A O 1
ATOM 1534 N N . ILE A 1 198 ? 17.722 15.482 -5.284 1.00 91.69 198 ILE A N 1
ATOM 1535 C CA . ILE A 1 198 ? 16.404 16.116 -5.068 1.00 91.69 198 ILE A CA 1
ATOM 1536 C C . ILE A 1 198 ? 15.952 15.986 -3.615 1.00 91.69 198 ILE A C 1
ATOM 1538 O O . ILE A 1 198 ? 15.592 16.990 -2.996 1.00 91.69 198 ILE A O 1
ATOM 1542 N N . VAL A 1 199 ? 15.961 14.775 -3.055 1.00 92.94 199 VAL A N 1
ATOM 1543 C CA . VAL A 1 199 ? 15.507 14.556 -1.671 1.00 92.94 199 VAL A CA 1
ATOM 1544 C C . VAL A 1 199 ? 16.439 15.246 -0.688 1.00 92.94 199 VAL A C 1
ATOM 1546 O O . VAL A 1 199 ? 15.951 15.952 0.189 1.00 92.94 199 VAL A O 1
ATOM 1549 N N . SER A 1 200 ? 17.760 15.116 -0.864 1.00 93.38 200 SER A N 1
ATOM 1550 C CA . SER A 1 200 ? 18.744 15.795 -0.012 1.00 93.38 200 SER A CA 1
ATOM 1551 C C . SER A 1 200 ? 18.472 17.298 0.029 1.00 93.38 200 SER A C 1
ATOM 1553 O O . SER A 1 200 ? 18.271 17.863 1.100 1.00 93.38 200 SER A O 1
ATOM 1555 N N . LYS A 1 201 ? 18.345 17.933 -1.142 1.00 92.12 201 LYS A N 1
ATOM 1556 C CA . LYS A 1 201 ? 18.083 19.371 -1.251 1.00 92.12 201 LYS A CA 1
ATOM 1557 C C . LYS A 1 201 ? 16.722 19.771 -0.677 1.00 92.12 201 LYS A C 1
ATOM 1559 O O . LYS A 1 201 ? 16.580 20.844 -0.093 1.00 92.12 201 LYS A O 1
ATOM 1564 N N . SER A 1 202 ? 15.715 18.910 -0.818 1.00 91.12 202 SER A N 1
ATOM 1565 C CA . SER A 1 202 ? 14.374 19.140 -0.267 1.00 91.12 202 SER A CA 1
ATOM 1566 C C . SER A 1 202 ? 14.361 19.124 1.264 1.00 91.12 202 SER A C 1
ATOM 1568 O O . SER A 1 202 ? 13.564 19.847 1.869 1.00 91.12 202 SER A O 1
ATOM 1570 N N . LEU A 1 203 ? 15.246 18.334 1.879 1.00 92.69 203 LEU A N 1
ATOM 1571 C CA . LEU A 1 203 ? 15.412 18.214 3.330 1.00 92.69 203 LEU A CA 1
ATOM 1572 C C . LEU A 1 203 ? 16.324 19.294 3.935 1.00 92.69 203 LEU A C 1
ATOM 1574 O O . LEU A 1 203 ? 16.318 19.467 5.155 1.00 92.69 203 LEU A O 1
ATOM 1578 N N . ASP A 1 204 ? 17.080 20.020 3.110 1.00 88.06 204 ASP A N 1
ATOM 1579 C CA . ASP A 1 204 ? 18.012 21.050 3.562 1.00 88.06 204 ASP A CA 1
ATOM 1580 C C . ASP A 1 204 ? 17.316 22.341 4.030 1.00 88.06 204 ASP A C 1
ATOM 1582 O O . ASP A 1 204 ? 16.287 22.781 3.502 1.00 88.06 204 ASP A O 1
ATOM 1586 N N . GLY A 1 205 ? 17.968 23.008 4.986 1.00 78.69 205 GLY A N 1
ATOM 1587 C CA . GLY A 1 205 ? 17.620 24.351 5.446 1.00 78.69 205 GLY A CA 1
ATOM 1588 C C . GLY A 1 205 ? 16.467 24.416 6.451 1.00 78.69 205 GLY A C 1
ATOM 1589 O O . GLY A 1 205 ? 15.851 23.421 6.830 1.00 78.69 205 GLY A O 1
ATOM 1590 N N . ARG A 1 206 ? 16.183 25.636 6.921 1.00 79.38 206 ARG A N 1
ATOM 1591 C CA . ARG A 1 206 ? 15.002 25.904 7.750 1.00 79.38 206 ARG A CA 1
ATOM 1592 C C . ARG A 1 206 ? 13.773 25.983 6.847 1.00 79.38 206 ARG A C 1
ATOM 1594 O O . ARG A 1 206 ? 13.792 26.685 5.839 1.00 79.38 206 ARG A O 1
ATOM 1601 N N . LYS A 1 207 ? 12.707 25.286 7.230 1.00 86.75 207 LYS A N 1
ATOM 1602 C CA . LYS A 1 207 ? 11.414 25.299 6.540 1.00 86.75 207 LYS A CA 1
ATOM 1603 C C . LYS A 1 207 ? 10.356 25.921 7.445 1.00 86.75 207 LYS A C 1
ATOM 1605 O O . LYS A 1 207 ? 10.339 25.669 8.650 1.00 86.75 207 LYS A O 1
ATOM 1610 N N . THR A 1 208 ? 9.465 26.699 6.845 1.00 89.88 208 THR A N 1
ATOM 1611 C CA . THR A 1 208 ? 8.219 27.134 7.479 1.00 89.88 208 THR A CA 1
ATOM 1612 C C . THR A 1 208 ? 7.132 26.144 7.087 1.00 89.88 208 THR A C 1
ATOM 1614 O O . THR A 1 208 ? 7.016 25.795 5.914 1.00 89.88 208 THR A O 1
ATOM 1617 N N . PHE A 1 209 ? 6.355 25.678 8.060 1.00 94.88 209 PHE A N 1
ATOM 1618 C CA . PHE A 1 209 ? 5.307 24.685 7.841 1.00 94.88 209 PHE A CA 1
ATOM 1619 C C . PHE A 1 209 ? 3.937 25.304 8.055 1.00 94.88 209 PHE A C 1
ATOM 1621 O O . PHE A 1 209 ? 3.730 26.020 9.032 1.00 94.88 209 PHE A O 1
ATOM 1628 N N . THR A 1 210 ? 3.003 24.977 7.166 1.00 94.44 210 THR A N 1
ATOM 1629 C CA . THR A 1 210 ? 1.620 25.465 7.213 1.00 94.44 210 THR A CA 1
ATOM 1630 C C . THR A 1 210 ? 0.848 24.913 8.411 1.00 94.44 210 THR A C 1
ATOM 1632 O O . THR A 1 210 ? -0.051 25.570 8.918 1.00 94.44 210 THR A O 1
ATOM 1635 N N . ASN A 1 211 ? 1.192 23.705 8.875 1.00 96.19 211 ASN A N 1
ATOM 1636 C CA . ASN A 1 211 ? 0.544 23.069 10.021 1.00 96.19 211 ASN A CA 1
ATOM 1637 C C . ASN A 1 211 ? 1.476 22.079 10.756 1.00 96.19 211 ASN A C 1
ATOM 1639 O O . ASN A 1 211 ? 2.477 21.628 10.187 1.00 96.19 211 ASN A O 1
ATOM 1643 N N . PRO A 1 212 ? 1.155 21.694 12.009 1.00 95.56 212 PRO A N 1
ATOM 1644 C CA . PRO A 1 212 ? 1.978 20.772 12.799 1.00 95.56 212 PRO A CA 1
ATOM 1645 C C . PRO A 1 212 ? 2.144 19.375 12.184 1.00 95.56 212 PRO A C 1
ATOM 1647 O O . PRO A 1 212 ? 3.197 18.759 12.349 1.00 95.56 212 PRO A O 1
ATOM 1650 N N . LEU A 1 213 ? 1.134 18.877 11.458 1.00 97.62 213 LEU A N 1
ATOM 1651 C CA . LEU A 1 213 ? 1.173 17.550 10.838 1.00 97.62 213 LEU A CA 1
ATOM 1652 C C . LEU A 1 213 ? 2.231 17.484 9.729 1.00 97.62 213 LEU A C 1
ATOM 1654 O O . LEU A 1 213 ? 3.084 16.597 9.747 1.00 97.62 213 LEU A O 1
ATOM 1658 N N . SER A 1 214 ? 2.228 18.452 8.808 1.00 97.31 214 SER A N 1
ATOM 1659 C CA . SER A 1 214 ? 3.224 18.544 7.732 1.00 97.31 214 SER A CA 1
ATOM 1660 C C . SER A 1 214 ? 4.650 18.654 8.276 1.00 97.31 214 SER A C 1
ATOM 1662 O O . SER A 1 214 ? 5.545 17.977 7.764 1.00 97.31 214 SER A O 1
ATOM 1664 N N . LYS A 1 215 ? 4.851 19.417 9.362 1.00 97.00 215 LYS A N 1
ATOM 1665 C CA . LYS A 1 215 ? 6.132 19.509 10.080 1.00 97.00 215 LYS A CA 1
ATOM 1666 C C . LYS A 1 215 ? 6.576 18.155 10.629 1.00 97.00 215 LYS A C 1
ATOM 1668 O O . LYS A 1 215 ? 7.698 17.731 10.376 1.00 97.00 215 LYS A O 1
ATOM 1673 N N . ALA A 1 216 ? 5.709 17.465 11.367 1.00 97.12 216 ALA A N 1
ATOM 1674 C CA . ALA A 1 216 ? 6.054 16.187 11.985 1.00 97.12 216 ALA A CA 1
ATOM 1675 C C . ALA A 1 216 ? 6.411 15.113 10.941 1.00 97.12 216 ALA A C 1
ATOM 1677 O O . ALA A 1 216 ? 7.364 14.356 11.123 1.00 97.12 216 ALA A O 1
ATOM 1678 N N . ILE A 1 217 ? 5.696 15.083 9.814 1.00 97.69 217 ILE A N 1
ATOM 1679 C CA . ILE A 1 217 ? 5.979 14.156 8.710 1.00 97.69 217 ILE A CA 1
ATOM 1680 C C . ILE A 1 217 ? 7.286 14.528 7.994 1.00 97.69 217 ILE A C 1
ATOM 1682 O O . ILE A 1 217 ? 8.059 13.643 7.629 1.00 97.69 217 ILE A O 1
ATOM 1686 N N . PHE A 1 218 ? 7.593 15.819 7.845 1.00 97.38 218 PHE A N 1
ATOM 1687 C CA . PHE A 1 218 ? 8.884 16.255 7.310 1.00 97.38 218 PHE A CA 1
ATOM 1688 C C . PHE A 1 218 ? 10.056 15.806 8.195 1.00 97.38 218 PHE A C 1
ATOM 1690 O O . PHE A 1 218 ? 11.066 15.321 7.685 1.00 97.38 218 PHE A O 1
ATOM 1697 N N . GLU A 1 219 ? 9.921 15.885 9.521 1.00 96.19 219 GLU A N 1
ATOM 1698 C CA . GLU A 1 219 ? 10.954 15.366 10.426 1.00 96.19 219 GLU A CA 1
ATOM 1699 C C . GLU A 1 219 ? 11.105 13.839 10.307 1.00 96.19 219 GLU A C 1
ATOM 1701 O O . GLU A 1 219 ? 12.233 13.342 10.303 1.00 96.19 219 GLU A O 1
ATOM 1706 N N . ARG A 1 220 ? 10.016 13.082 10.078 1.00 95.62 220 ARG A N 1
ATOM 1707 C CA . ARG A 1 220 ? 10.122 11.649 9.727 1.00 95.62 220 ARG A CA 1
ATOM 1708 C C . ARG A 1 220 ? 10.915 11.430 8.440 1.00 95.62 220 ARG A C 1
ATOM 1710 O O . ARG A 1 220 ? 11.727 10.504 8.392 1.00 95.62 220 ARG A O 1
ATOM 1717 N N . ALA A 1 221 ? 10.725 12.279 7.426 1.00 96.44 221 ALA A N 1
ATOM 1718 C CA . ALA A 1 221 ? 11.504 12.227 6.189 1.00 96.44 221 ALA A CA 1
ATOM 1719 C C . ALA A 1 221 ? 13.002 12.441 6.456 1.00 96.44 221 ALA A C 1
ATOM 1721 O O . ALA A 1 221 ? 13.829 11.661 5.980 1.00 96.44 221 ALA A O 1
ATOM 1722 N N . ARG A 1 222 ? 13.357 13.431 7.289 1.00 95.50 222 ARG A N 1
ATOM 1723 C CA . ARG A 1 222 ? 14.749 13.677 7.707 1.00 95.50 222 ARG A CA 1
ATOM 1724 C C . ARG A 1 222 ? 15.343 12.483 8.444 1.00 95.50 222 ARG A C 1
ATOM 1726 O O . ARG A 1 222 ? 16.455 12.064 8.125 1.00 95.50 222 ARG A O 1
ATOM 1733 N N . SER A 1 223 ? 14.606 11.896 9.388 1.00 94.00 223 SER A N 1
ATOM 1734 C CA . SER A 1 223 ? 15.060 10.701 10.108 1.00 94.00 223 SER A CA 1
ATOM 1735 C C . SER A 1 223 ? 15.227 9.490 9.184 1.00 94.00 223 SER A C 1
ATOM 1737 O O . SER A 1 223 ? 16.193 8.743 9.322 1.00 94.00 223 SER A O 1
ATOM 1739 N N . ALA A 1 224 ? 14.314 9.273 8.232 1.00 94.06 224 ALA A N 1
ATOM 1740 C CA . ALA A 1 224 ? 14.442 8.214 7.229 1.00 94.06 224 ALA A CA 1
ATOM 1741 C C . ALA A 1 224 ? 15.697 8.412 6.362 1.00 94.06 224 ALA A C 1
ATOM 1743 O O . ALA A 1 224 ? 16.489 7.482 6.199 1.00 94.06 224 ALA A O 1
ATOM 1744 N N . PHE A 1 225 ? 15.942 9.638 5.897 1.00 94.31 225 PHE A N 1
ATOM 1745 C CA . PHE A 1 225 ? 17.121 9.965 5.096 1.00 94.31 225 PHE A CA 1
ATOM 1746 C C . PHE A 1 225 ? 18.430 9.762 5.869 1.00 94.31 225 PHE A C 1
ATOM 1748 O O . PHE A 1 225 ? 19.347 9.118 5.362 1.00 94.31 225 PHE A O 1
ATOM 1755 N N . ALA A 1 226 ? 18.496 10.204 7.131 1.00 93.00 226 ALA A N 1
ATOM 1756 C CA . ALA A 1 226 ? 19.657 9.991 8.004 1.00 93.00 226 ALA A CA 1
ATOM 1757 C C . ALA A 1 226 ? 19.976 8.498 8.221 1.00 93.00 226 ALA A C 1
ATOM 1759 O O . ALA A 1 226 ? 21.135 8.119 8.383 1.00 93.00 226 ALA A O 1
ATOM 1760 N N . ARG A 1 227 ? 18.955 7.634 8.164 1.00 91.62 227 ARG A N 1
ATOM 1761 C CA . ARG A 1 227 ? 19.081 6.168 8.231 1.00 91.62 227 ARG A CA 1
ATOM 1762 C C . ARG A 1 227 ? 19.363 5.511 6.875 1.00 91.62 227 ARG A C 1
ATOM 1764 O O . ARG A 1 227 ? 19.318 4.289 6.783 1.00 91.62 227 ARG A O 1
ATOM 1771 N N . LYS A 1 228 ? 19.646 6.292 5.827 1.00 90.44 228 LYS A N 1
ATOM 1772 C CA . LYS A 1 228 ? 19.855 5.825 4.443 1.00 90.44 228 LYS A CA 1
ATOM 1773 C C . LYS A 1 228 ? 18.628 5.117 3.839 1.00 90.44 228 LYS A C 1
ATOM 1775 O O . LYS A 1 228 ? 18.760 4.339 2.900 1.00 90.44 228 LYS A O 1
ATOM 1780 N N . GLN A 1 229 ? 17.426 5.406 4.344 1.00 89.94 229 GLN A N 1
ATOM 1781 C CA . GLN A 1 229 ? 16.155 4.888 3.822 1.00 89.94 229 GLN A CA 1
ATOM 1782 C C . GLN A 1 229 ? 15.595 5.865 2.784 1.00 89.94 229 GLN A C 1
ATOM 1784 O O . GLN A 1 229 ? 14.631 6.588 3.038 1.00 89.94 229 GLN A O 1
ATOM 1789 N N . PHE A 1 230 ? 16.256 5.925 1.629 1.00 88.88 230 PHE A N 1
ATOM 1790 C CA . PHE A 1 230 ? 16.015 6.948 0.612 1.00 88.88 230 PHE A CA 1
ATOM 1791 C C . PHE A 1 230 ? 14.556 6.993 0.124 1.00 88.88 230 PHE A C 1
ATOM 1793 O O . PHE A 1 230 ? 13.912 8.037 0.209 1.00 88.88 230 PHE A O 1
ATOM 1800 N N . GLU A 1 231 ? 14.013 5.856 -0.313 1.00 89.31 231 GLU A N 1
ATOM 1801 C CA . GLU A 1 231 ? 12.640 5.761 -0.832 1.00 89.31 231 GLU A CA 1
ATOM 1802 C C . GLU A 1 231 ? 11.607 6.168 0.228 1.00 89.31 231 GLU A C 1
ATOM 1804 O O . GLU A 1 231 ? 10.637 6.868 -0.063 1.00 89.31 231 GLU A O 1
ATOM 1809 N N . ARG A 1 232 ? 11.859 5.820 1.499 1.00 92.44 232 ARG A N 1
ATOM 1810 C CA . ARG A 1 232 ? 10.982 6.211 2.608 1.00 92.44 232 ARG A CA 1
ATOM 1811 C C . ARG A 1 232 ? 11.052 7.711 2.900 1.00 92.44 232 ARG A C 1
ATOM 1813 O O . ARG A 1 232 ? 10.037 8.310 3.250 1.00 92.44 232 ARG A O 1
ATOM 1820 N N . ALA A 1 233 ? 12.219 8.331 2.742 1.00 94.69 233 ALA A N 1
ATOM 1821 C CA . ALA A 1 233 ? 12.361 9.779 2.860 1.00 94.69 233 ALA A CA 1
ATOM 1822 C C . ALA A 1 233 ? 11.603 10.519 1.745 1.00 94.69 233 ALA A C 1
ATOM 1824 O O . ALA A 1 233 ? 10.883 11.473 2.039 1.00 94.69 233 ALA A O 1
ATOM 1825 N N . GLU A 1 234 ? 11.706 10.056 0.493 1.00 93.62 234 GLU A N 1
ATOM 1826 C CA . GLU A 1 234 ? 10.930 10.601 -0.633 1.00 93.62 234 GLU A CA 1
ATOM 1827 C C . GLU A 1 234 ? 9.419 10.481 -0.377 1.00 93.62 234 GLU A C 1
ATOM 1829 O O . GLU A 1 234 ? 8.677 11.456 -0.528 1.00 93.62 234 GLU A O 1
ATOM 1834 N N . TYR A 1 235 ? 8.972 9.315 0.092 1.00 95.25 235 TYR A N 1
ATOM 1835 C CA . TYR A 1 235 ? 7.582 9.071 0.473 1.00 95.25 235 TYR A CA 1
ATOM 1836 C C . TYR A 1 235 ? 7.082 10.057 1.545 1.00 95.25 235 TYR A C 1
ATOM 1838 O O . TYR A 1 235 ? 6.045 10.698 1.354 1.00 95.25 235 TYR A O 1
ATOM 1846 N N . TYR A 1 236 ? 7.821 10.244 2.645 1.00 97.19 236 TYR A N 1
ATOM 1847 C CA . TYR A 1 236 ? 7.406 11.170 3.702 1.00 97.19 236 TYR A CA 1
ATOM 1848 C C . TYR A 1 236 ? 7.449 12.637 3.257 1.00 97.19 236 TYR A C 1
ATOM 1850 O O . TYR A 1 236 ? 6.600 13.416 3.681 1.00 97.19 236 TYR A O 1
ATOM 1858 N N . LEU A 1 237 ? 8.374 13.037 2.378 1.00 95.50 237 LEU A N 1
ATOM 1859 C CA . LEU A 1 237 ? 8.348 14.380 1.782 1.00 95.50 237 LEU A CA 1
ATOM 1860 C C . LEU A 1 237 ? 7.055 14.615 0.992 1.00 95.50 237 LEU A C 1
ATOM 1862 O O . LEU A 1 237 ? 6.414 15.655 1.157 1.00 95.50 237 LEU A O 1
ATOM 1866 N N . ALA A 1 238 ? 6.642 13.641 0.178 1.00 95.19 238 ALA A N 1
ATOM 1867 C CA . ALA A 1 238 ? 5.386 13.723 -0.561 1.00 95.19 238 ALA A CA 1
ATOM 1868 C C . ALA A 1 238 ? 4.176 13.802 0.387 1.00 95.19 238 ALA A C 1
ATOM 1870 O O . ALA A 1 238 ? 3.302 14.650 0.200 1.00 95.19 238 ALA A O 1
ATOM 1871 N N . LEU A 1 239 ? 4.155 12.980 1.440 1.00 97.50 239 LEU A N 1
ATOM 1872 C CA . LEU A 1 239 ? 3.080 12.964 2.435 1.00 97.50 239 LEU A CA 1
ATOM 1873 C C . LEU A 1 239 ? 3.031 14.258 3.276 1.00 97.50 239 LEU A C 1
ATOM 1875 O O . LEU A 1 239 ? 1.952 14.755 3.598 1.00 97.50 239 LEU A O 1
ATOM 1879 N N . SER A 1 240 ? 4.188 14.850 3.587 1.00 97.00 240 SER A N 1
ATOM 1880 C CA . SER A 1 240 ? 4.293 16.173 4.220 1.00 97.00 240 SER A CA 1
ATOM 1881 C C . SER A 1 240 ? 3.678 17.254 3.324 1.00 97.00 240 SER A C 1
ATOM 1883 O O . SER A 1 240 ? 2.903 18.085 3.803 1.00 97.00 240 SER A O 1
ATOM 1885 N N . GLY A 1 241 ? 3.943 17.194 2.013 1.00 94.88 241 GLY A N 1
ATOM 1886 C CA . GLY A 1 241 ? 3.319 18.069 1.021 1.00 94.88 241 GLY A CA 1
ATOM 1887 C C . GLY A 1 241 ? 1.800 17.895 0.928 1.00 94.88 241 GLY A C 1
ATOM 1888 O O . GLY A 1 241 ? 1.084 18.886 0.808 1.00 94.88 241 GLY A O 1
ATOM 1889 N N . GLU A 1 242 ? 1.283 16.666 1.025 1.00 96.06 242 GLU A N 1
ATOM 1890 C CA . GLU A 1 242 ? -0.165 16.411 1.114 1.00 96.06 242 GLU A CA 1
ATOM 1891 C C . GLU A 1 242 ? -0.778 17.040 2.367 1.00 96.06 242 GLU A C 1
ATOM 1893 O O . GLU A 1 242 ? -1.774 17.754 2.260 1.00 96.06 242 GLU A O 1
ATOM 1898 N N . ALA A 1 243 ? -0.155 16.852 3.533 1.00 97.25 243 ALA A N 1
ATOM 1899 C CA . ALA A 1 243 ? -0.616 17.460 4.780 1.00 97.25 243 ALA A CA 1
ATOM 1900 C C . ALA A 1 243 ? -0.605 18.997 4.721 1.00 97.25 243 ALA A C 1
ATOM 1902 O O . ALA A 1 243 ? -1.506 19.643 5.253 1.00 97.25 243 ALA A O 1
ATOM 1903 N N . ALA A 1 244 ? 0.379 19.603 4.050 1.00 96.25 244 ALA A N 1
ATOM 1904 C CA . ALA A 1 244 ? 0.479 21.057 3.917 1.00 96.25 244 ALA A CA 1
ATOM 1905 C C . ALA A 1 244 ? -0.682 21.675 3.111 1.00 96.25 244 ALA A C 1
ATOM 1907 O O . ALA A 1 244 ? -1.060 22.818 3.374 1.00 96.25 244 ALA A O 1
ATOM 1908 N N . LYS A 1 245 ? -1.288 20.925 2.175 1.00 96.25 245 LYS A N 1
ATOM 1909 C CA . LYS A 1 245 ? -2.444 21.383 1.375 1.00 96.25 245 LYS A CA 1
ATOM 1910 C C . LYS A 1 245 ? -3.702 21.626 2.212 1.00 96.25 245 LYS A C 1
ATOM 1912 O O . LYS A 1 245 ? -4.595 22.324 1.747 1.00 96.25 245 LYS A O 1
ATOM 1917 N N . ALA A 1 246 ? -3.771 21.080 3.428 1.00 94.88 246 ALA A N 1
ATOM 1918 C CA . ALA A 1 246 ? -4.897 21.284 4.336 1.00 94.88 246 ALA A CA 1
ATOM 1919 C C . ALA A 1 246 ? -4.980 22.714 4.907 1.00 94.88 246 ALA A C 1
ATOM 1921 O O . ALA A 1 246 ? -5.999 23.070 5.492 1.00 94.88 246 ALA A O 1
ATOM 1922 N N . GLY A 1 247 ? -3.932 23.535 4.749 1.00 94.69 247 GLY A N 1
ATOM 1923 C CA . GLY A 1 247 ? -3.875 24.867 5.353 1.00 94.69 247 GLY A CA 1
ATOM 1924 C C . GLY A 1 247 ? -3.614 24.813 6.862 1.00 94.69 247 GLY A C 1
ATOM 1925 O O . GLY A 1 247 ? -3.016 23.852 7.358 1.00 94.69 247 GLY A O 1
ATOM 1926 N N . ASP A 1 248 ? -4.034 25.861 7.577 1.00 93.06 248 ASP A N 1
ATOM 1927 C CA . ASP A 1 248 ? -4.018 25.887 9.043 1.00 93.06 248 ASP A CA 1
ATOM 1928 C C . ASP A 1 248 ? -5.074 24.912 9.599 1.00 93.06 248 ASP A C 1
ATOM 1930 O O . ASP A 1 248 ? -6.229 24.907 9.175 1.00 93.06 248 ASP A O 1
ATOM 1934 N N . MET A 1 249 ? -4.666 24.086 10.563 1.00 94.38 249 MET A N 1
ATOM 1935 C CA . MET A 1 249 ? -5.483 23.037 11.180 1.00 94.38 249 MET A CA 1
ATOM 1936 C C . MET A 1 249 ? -5.852 23.336 12.643 1.00 94.38 249 MET A C 1
ATOM 1938 O O . MET A 1 249 ? -6.445 22.484 13.305 1.00 94.38 249 MET A O 1
ATOM 1942 N N . ASN A 1 250 ? -5.515 24.517 13.175 1.00 90.56 250 ASN A N 1
ATOM 1943 C CA . ASN A 1 250 ? -5.695 24.854 14.595 1.00 90.56 250 ASN A CA 1
ATOM 1944 C C . ASN A 1 250 ? -7.146 24.704 15.094 1.00 90.56 250 ASN A C 1
ATOM 1946 O O . ASN A 1 250 ? -7.366 24.261 16.220 1.00 90.56 250 ASN A O 1
ATOM 1950 N N . ASN A 1 251 ? -8.127 25.010 14.238 1.00 91.94 251 ASN A N 1
ATOM 1951 C CA . ASN A 1 251 ? -9.559 24.994 14.569 1.00 91.94 251 ASN A CA 1
ATOM 1952 C C . ASN A 1 251 ? -10.305 23.775 14.003 1.00 91.94 251 ASN A C 1
ATOM 1954 O O . ASN A 1 251 ? -11.520 23.820 13.803 1.00 91.94 251 ASN A O 1
ATOM 1958 N N . PHE A 1 252 ? -9.592 22.695 13.677 1.00 96.75 252 PHE A N 1
ATOM 1959 C CA . PHE A 1 252 ? -10.240 21.478 13.200 1.00 96.75 252 PHE A CA 1
ATOM 1960 C C . PHE A 1 252 ? -10.998 20.791 14.342 1.00 96.75 252 PHE A C 1
ATOM 1962 O O . PHE A 1 252 ? -10.433 20.536 15.409 1.00 96.75 252 PHE A O 1
ATOM 1969 N N . ALA A 1 253 ? -12.265 20.453 14.097 1.00 97.50 253 ALA A N 1
ATOM 1970 C CA . ALA A 1 253 ? -13.063 19.652 15.023 1.00 97.50 253 ALA A CA 1
ATOM 1971 C C . ALA A 1 253 ? -12.588 18.188 15.060 1.00 97.50 253 ALA A C 1
ATOM 1973 O O . ALA A 1 253 ? -12.634 17.551 16.111 1.00 97.50 253 ALA A O 1
ATOM 1974 N N . VAL A 1 254 ? -12.077 17.673 13.935 1.00 97.94 254 VAL A N 1
ATOM 1975 C CA . VAL A 1 254 ? -11.388 16.378 13.853 1.00 97.94 254 VAL A CA 1
ATOM 1976 C C . VAL A 1 254 ? -9.883 16.605 13.732 1.00 97.94 254 VAL A C 1
ATOM 1978 O O . VAL A 1 254 ? -9.381 17.094 12.721 1.00 97.94 254 VAL A O 1
ATOM 1981 N N . LYS A 1 255 ? -9.142 16.240 14.775 1.00 96.56 255 LYS A N 1
ATOM 1982 C CA . LYS A 1 255 ? -7.688 16.380 14.848 1.00 96.56 255 LYS A CA 1
ATOM 1983 C C . LYS A 1 255 ? -7.015 15.127 14.309 1.00 96.56 255 LYS A C 1
ATOM 1985 O O . LYS A 1 255 ? -7.383 14.016 14.680 1.00 96.56 255 LYS A O 1
ATOM 1990 N N . VAL A 1 256 ? -5.978 15.318 13.500 1.00 97.38 256 VAL A N 1
ATOM 1991 C CA . VAL A 1 256 ? -5.045 14.260 13.105 1.00 97.38 256 VAL A CA 1
ATOM 1992 C C . VAL A 1 256 ? -3.619 14.684 13.425 1.00 97.38 256 VAL A C 1
ATOM 1994 O O . VAL A 1 256 ? -3.207 15.807 13.129 1.00 97.38 256 VAL A O 1
ATOM 1997 N N . GLN A 1 257 ? -2.872 13.798 14.072 1.00 96.94 257 GLN A N 1
ATOM 1998 C CA . GLN A 1 257 ? -1.518 14.067 14.544 1.00 96.94 257 GLN A CA 1
ATOM 1999 C C . GLN A 1 257 ? -0.605 12.890 14.227 1.00 96.94 257 GLN A C 1
ATOM 2001 O O . GLN A 1 257 ? -1.010 11.734 14.326 1.00 96.94 257 GLN A O 1
ATOM 2006 N N . ALA A 1 258 ? 0.640 13.186 13.863 1.00 97.12 258 ALA A N 1
ATOM 2007 C CA . ALA A 1 258 ? 1.681 12.174 13.792 1.00 97.12 258 ALA A CA 1
ATOM 2008 C C . ALA A 1 258 ? 1.996 11.671 15.211 1.00 97.12 258 ALA A C 1
ATOM 2010 O O . ALA A 1 258 ? 2.209 12.472 16.118 1.00 97.12 258 ALA A O 1
ATOM 2011 N N . ALA A 1 259 ? 2.042 10.354 15.382 1.00 96.00 259 ALA A N 1
ATOM 2012 C CA . ALA A 1 259 ? 2.345 9.671 16.635 1.00 96.00 259 ALA A CA 1
ATOM 2013 C C . ALA A 1 259 ? 3.451 8.620 16.437 1.00 96.00 259 ALA A C 1
ATOM 2015 O O . ALA A 1 259 ? 3.856 8.323 15.313 1.00 96.00 259 ALA A O 1
ATOM 2016 N N . ASP A 1 260 ? 3.945 8.045 17.522 1.00 92.69 260 ASP A N 1
ATOM 2017 C CA . ASP A 1 260 ? 4.828 6.882 17.487 1.00 92.69 260 ASP A CA 1
ATOM 2018 C C . ASP A 1 260 ? 4.375 5.897 18.563 1.00 92.69 260 ASP A C 1
ATOM 2020 O O . ASP A 1 260 ? 4.018 6.306 19.670 1.00 92.69 260 ASP A O 1
ATOM 2024 N N . TYR A 1 261 ? 4.347 4.612 18.222 1.00 89.44 261 TYR A N 1
ATOM 2025 C CA . TYR A 1 261 ? 4.058 3.539 19.161 1.00 89.44 261 TYR A CA 1
ATOM 2026 C C . TYR A 1 261 ? 5.220 2.549 19.160 1.00 89.44 261 TYR A C 1
ATOM 2028 O O . TYR A 1 261 ? 5.369 1.770 18.227 1.00 89.44 261 TYR A O 1
ATOM 2036 N N . ALA A 1 262 ? 6.067 2.578 20.190 1.00 87.06 262 ALA A N 1
ATOM 2037 C CA . ALA A 1 262 ? 7.212 1.670 20.322 1.00 87.06 262 ALA A CA 1
ATOM 2038 C C . ALA A 1 262 ? 8.153 1.642 19.089 1.00 87.06 262 ALA A C 1
ATOM 2040 O O . ALA A 1 262 ? 8.624 0.580 18.681 1.00 87.06 262 ALA A O 1
ATOM 2041 N N . ASN A 1 263 ? 8.463 2.807 18.509 1.00 87.69 263 ASN A N 1
ATOM 2042 C CA . ASN A 1 263 ? 9.212 2.994 17.257 1.00 87.69 263 ASN A CA 1
ATOM 2043 C C . ASN A 1 263 ? 8.460 2.568 15.984 1.00 87.69 263 ASN A C 1
ATOM 2045 O O . ASN A 1 263 ? 9.088 2.305 14.949 1.00 87.69 263 ASN A O 1
ATOM 2049 N N . HIS A 1 264 ? 7.133 2.461 16.045 1.00 91.50 264 HIS A N 1
ATOM 2050 C CA . HIS A 1 264 ? 6.269 2.305 14.880 1.00 91.50 264 HIS A CA 1
ATOM 2051 C C . HIS A 1 264 ? 5.613 3.652 14.548 1.00 91.50 264 HIS A C 1
ATOM 2053 O O . HIS A 1 264 ? 4.826 4.160 15.355 1.00 91.50 264 HIS A O 1
ATOM 2059 N N . PRO A 1 265 ? 5.892 4.229 13.362 1.00 94.81 265 PRO A N 1
ATOM 2060 C CA . PRO A 1 265 ? 5.212 5.430 12.900 1.00 94.81 265 PRO A CA 1
ATOM 2061 C C . PRO A 1 265 ? 3.694 5.237 12.906 1.00 94.81 265 PRO A C 1
ATOM 2063 O O . PRO A 1 265 ? 3.186 4.229 12.417 1.00 94.81 265 PRO A O 1
ATOM 2066 N N . ALA A 1 266 ? 2.967 6.202 13.464 1.00 96.62 266 ALA A N 1
ATOM 2067 C CA . ALA A 1 266 ? 1.521 6.114 13.628 1.00 96.62 266 ALA A CA 1
ATOM 2068 C C . ALA A 1 266 ? 0.826 7.463 13.412 1.00 96.62 266 ALA A C 1
ATOM 2070 O O . ALA A 1 266 ? 1.470 8.509 13.292 1.00 96.62 266 ALA A O 1
ATOM 2071 N N . PHE A 1 267 ? -0.500 7.449 13.389 1.00 98.19 267 PHE A N 1
ATOM 2072 C CA . PHE A 1 267 ? -1.343 8.635 13.359 1.00 98.19 267 PHE A CA 1
ATOM 2073 C C . PHE A 1 267 ? -2.452 8.503 14.393 1.00 98.19 267 PHE A C 1
ATOM 2075 O O . PHE A 1 267 ? -3.122 7.476 14.449 1.00 98.19 267 PHE A O 1
ATOM 2082 N N . THR A 1 268 ? -2.672 9.544 15.188 1.00 98.19 268 THR A N 1
ATOM 2083 C CA . THR A 1 268 ? -3.845 9.639 16.061 1.00 98.19 268 THR A CA 1
ATOM 2084 C C . THR A 1 268 ? -4.898 10.500 15.381 1.00 98.19 268 THR A C 1
ATOM 2086 O O . THR A 1 268 ? -4.601 11.634 15.008 1.00 98.19 268 THR A O 1
ATOM 2089 N N . ILE A 1 269 ? -6.112 9.970 15.224 1.00 98.25 269 ILE A N 1
ATOM 2090 C CA . ILE A 1 269 ? -7.295 10.672 14.708 1.00 98.25 269 ILE A CA 1
ATOM 2091 C C . ILE A 1 269 ? -8.302 10.788 15.856 1.00 98.25 269 ILE A C 1
ATOM 2093 O O . ILE A 1 269 ? -8.654 9.772 16.453 1.00 98.25 269 ILE A O 1
ATOM 2097 N N . SER A 1 270 ? -8.766 11.994 16.185 1.00 97.94 270 SER A N 1
ATOM 2098 C CA . SER A 1 270 ? -9.729 12.211 17.272 1.00 97.94 270 SER A CA 1
ATOM 2099 C C . SER A 1 270 ? -10.707 13.339 16.974 1.00 97.94 270 SER A C 1
ATOM 2101 O O . SER A 1 270 ? -10.337 14.347 16.379 1.00 97.94 270 SER A O 1
ATOM 2103 N N . ASN A 1 271 ? -11.941 13.199 17.449 1.00 97.88 271 ASN A N 1
ATOM 2104 C CA . ASN A 1 271 ? -13.009 14.194 17.314 1.00 97.88 271 ASN A CA 1
ATOM 2105 C C . ASN A 1 271 ? -13.600 14.646 18.666 1.00 97.88 271 ASN A C 1
ATOM 2107 O O . ASN A 1 271 ? -14.691 15.210 18.709 1.00 97.88 271 ASN A O 1
ATOM 2111 N N . GLY A 1 272 ? -12.918 14.338 19.775 1.00 94.44 272 GLY A N 1
ATOM 2112 C CA . GLY A 1 272 ? -13.371 14.618 21.144 1.00 94.44 272 GLY A CA 1
ATOM 2113 C C . GLY A 1 272 ? -14.338 13.588 21.743 1.00 94.44 272 GLY A C 1
ATOM 2114 O O . GLY A 1 272 ? -14.431 13.504 22.964 1.00 94.44 272 GLY A O 1
ATOM 2115 N N . VAL A 1 273 ? -15.008 12.768 20.925 1.00 97.06 273 VAL A N 1
ATOM 2116 C CA . VAL A 1 273 ? -15.850 11.646 21.387 1.00 97.06 273 VAL A CA 1
ATOM 2117 C C . VAL A 1 273 ? -15.034 10.360 21.417 1.00 97.06 273 VAL A C 1
ATOM 2119 O O . VAL A 1 273 ? -14.999 9.659 22.431 1.00 97.06 273 VAL A O 1
ATOM 2122 N N . ILE A 1 274 ? -14.337 10.088 20.314 1.00 98.56 274 ILE A N 1
ATOM 2123 C CA . ILE A 1 274 ? -13.425 8.960 20.165 1.00 98.56 274 ILE A CA 1
ATOM 2124 C C . ILE A 1 274 ? -12.029 9.424 19.743 1.00 98.56 274 ILE A C 1
ATOM 2126 O O . ILE A 1 274 ? -11.826 10.532 19.228 1.00 98.56 274 ILE A O 1
ATOM 2130 N N . SER A 1 275 ? -11.040 8.567 19.973 1.00 98.31 275 SER A N 1
ATOM 2131 C CA . SER A 1 275 ? -9.678 8.727 19.466 1.00 98.31 275 SER A CA 1
ATOM 2132 C C . SER A 1 275 ? -9.136 7.379 19.026 1.00 98.31 275 SER A C 1
ATOM 2134 O O . SER A 1 275 ? -9.160 6.439 19.810 1.00 98.31 275 SER A O 1
ATOM 2136 N N . ALA A 1 276 ? -8.588 7.291 17.819 1.00 98.19 276 ALA A N 1
ATOM 2137 C CA . ALA A 1 276 ? -7.955 6.085 17.300 1.00 98.19 276 ALA A CA 1
ATOM 2138 C C . ALA A 1 276 ? -6.491 6.360 16.955 1.00 98.19 276 ALA A C 1
ATOM 2140 O O . ALA A 1 276 ? -6.201 7.317 16.237 1.00 98.19 276 ALA A O 1
ATOM 2141 N N . THR A 1 277 ? -5.574 5.524 17.440 1.00 97.56 277 THR A N 1
ATOM 2142 C CA . THR A 1 277 ? -4.166 5.541 17.020 1.00 97.56 277 THR A CA 1
ATOM 2143 C C . THR A 1 277 ? -3.926 4.393 16.058 1.00 97.56 277 THR A C 1
ATOM 2145 O O . THR A 1 277 ? -4.161 3.234 16.395 1.00 97.56 277 THR A O 1
ATOM 2148 N N . VAL A 1 278 ? -3.445 4.724 14.866 1.00 96.94 278 VAL A N 1
ATOM 2149 C CA . VAL A 1 278 ? -3.294 3.799 13.746 1.00 96.94 278 VAL A CA 1
ATOM 2150 C C . VAL A 1 278 ? -1.842 3.781 13.311 1.00 96.94 278 VAL A C 1
ATOM 2152 O O . VAL A 1 278 ? -1.291 4.818 12.947 1.00 96.94 278 VAL A O 1
ATOM 2155 N N . MET A 1 279 ? -1.210 2.618 13.361 1.00 95.00 279 MET A N 1
ATOM 2156 C CA . MET A 1 279 ? 0.170 2.448 12.928 1.00 95.00 279 MET A CA 1
ATOM 2157 C C . MET A 1 279 ? 0.251 2.301 11.412 1.00 95.00 279 MET A C 1
ATOM 2159 O O . MET A 1 279 ? -0.613 1.691 10.784 1.00 95.00 279 MET A O 1
ATOM 2163 N N . GLU A 1 280 ? 1.335 2.808 10.832 1.00 95.06 280 GLU A N 1
ATOM 2164 C CA . GLU A 1 280 ? 1.719 2.479 9.461 1.00 95.06 280 GLU A CA 1
ATOM 2165 C C . GLU A 1 280 ? 1.984 0.973 9.352 1.00 95.06 280 GLU A C 1
ATOM 2167 O O . GLU A 1 280 ? 1.516 0.333 8.414 1.00 95.06 280 GLU A O 1
ATOM 2172 N N . THR A 1 281 ? 2.643 0.380 10.353 1.00 91.38 281 THR A N 1
ATOM 2173 C CA . THR A 1 281 ? 2.839 -1.071 10.436 1.00 91.38 281 THR A CA 1
ATOM 2174 C C . THR A 1 281 ? 1.498 -1.806 10.469 1.00 91.38 281 THR A C 1
ATOM 2176 O O . THR A 1 281 ? 0.718 -1.672 11.415 1.00 91.38 281 THR A O 1
ATOM 2179 N N . GLY A 1 282 ? 1.224 -2.573 9.414 1.00 89.06 282 GLY A N 1
ATOM 2180 C CA . GLY A 1 282 ? 0.003 -3.358 9.258 1.00 89.06 282 GLY A CA 1
ATOM 2181 C C . GLY A 1 282 ? -1.285 -2.549 9.078 1.00 89.06 282 GLY A C 1
ATOM 2182 O O . GLY A 1 282 ? -2.357 -3.149 9.126 1.00 89.06 282 GLY A O 1
ATOM 2183 N N . GLY A 1 283 ? -1.215 -1.215 8.944 1.00 92.00 283 GLY A N 1
ATOM 2184 C CA . GLY A 1 283 ? -2.407 -0.356 8.949 1.00 92.00 283 GLY A CA 1
ATOM 2185 C C . GLY A 1 283 ? -3.294 -0.574 10.184 1.00 92.00 283 GLY A C 1
ATOM 2186 O O . GLY A 1 283 ? -4.522 -0.518 10.075 1.00 92.00 283 GLY A O 1
ATOM 2187 N N . ARG A 1 284 ? -2.681 -0.924 11.323 1.00 90.94 284 ARG A N 1
ATOM 2188 C CA . ARG A 1 284 ? -3.328 -1.444 12.537 1.00 90.94 284 ARG A CA 1
ATOM 2189 C C . ARG A 1 284 ? -3.845 -0.328 13.425 1.00 90.94 284 ARG A C 1
ATOM 2191 O O . ARG A 1 284 ? -3.079 0.563 13.786 1.00 90.94 284 ARG A O 1
ATOM 2198 N N . ILE A 1 285 ? -5.083 -0.437 13.893 1.00 95.12 285 ILE A N 1
ATOM 2199 C CA . ILE A 1 285 ? -5.575 0.381 15.006 1.00 95.12 285 ILE A CA 1
ATOM 2200 C C . ILE A 1 285 ? -5.016 -0.220 16.296 1.00 95.12 285 ILE A C 1
ATOM 2202 O O . ILE A 1 285 ? -5.420 -1.308 16.687 1.00 95.12 285 ILE A O 1
ATOM 2206 N N . ILE A 1 286 ? -4.051 0.443 16.934 1.00 93.94 286 ILE A N 1
ATOM 2207 C CA . ILE A 1 286 ? -3.384 -0.068 18.146 1.00 93.94 286 ILE A CA 1
ATOM 2208 C C . ILE A 1 286 ? -4.012 0.452 19.444 1.00 93.94 286 ILE A C 1
ATOM 2210 O O . ILE A 1 286 ? -3.798 -0.118 20.507 1.00 93.94 286 ILE A O 1
ATOM 2214 N N . SER A 1 287 ? -4.786 1.532 19.355 1.00 95.31 287 SER A N 1
ATOM 2215 C CA . SER A 1 287 ? -5.512 2.135 20.475 1.00 95.31 287 SER A CA 1
ATOM 2216 C C . SER A 1 287 ? -6.807 2.745 19.952 1.00 95.31 287 SER A C 1
ATOM 2218 O O . SER A 1 287 ? -6.804 3.385 18.893 1.00 95.31 287 SER A O 1
ATOM 2220 N N . PHE A 1 288 ? -7.899 2.543 20.682 1.00 97.75 288 PHE A N 1
ATOM 2221 C CA . PHE A 1 288 ? -9.197 3.151 20.418 1.00 97.75 288 PHE A CA 1
ATOM 2222 C C . PHE A 1 288 ? -9.821 3.560 21.746 1.00 97.75 288 PHE A C 1
ATOM 2224 O O . PHE A 1 288 ? -10.153 2.721 22.578 1.00 97.75 288 PHE A O 1
ATOM 2231 N N . LYS A 1 289 ? -9.995 4.864 21.940 1.00 98.00 289 LYS A N 1
ATOM 2232 C CA . LYS A 1 289 ? -10.501 5.436 23.183 1.00 98.00 289 LYS A CA 1
ATOM 2233 C C . LYS A 1 289 ? -11.889 6.010 22.999 1.00 98.00 289 LYS A C 1
ATOM 2235 O O . LYS A 1 289 ? -12.117 6.745 22.040 1.00 98.00 289 LYS A O 1
ATOM 2240 N N . VAL A 1 290 ? -12.761 5.760 23.967 1.00 98.25 290 VAL A N 1
ATOM 2241 C CA . VAL A 1 290 ? -14.100 6.346 24.069 1.00 98.25 290 VAL A CA 1
ATOM 2242 C C . VAL A 1 290 ? -14.109 7.273 25.270 1.00 98.25 290 VAL A C 1
ATOM 2244 O O . VAL A 1 290 ? -13.892 6.830 26.392 1.00 98.25 290 VAL A O 1
ATOM 2247 N N . GLN A 1 291 ? -14.279 8.577 25.039 1.00 95.81 291 GLN A N 1
ATOM 2248 C CA . GLN A 1 291 ? -14.218 9.597 26.098 1.00 95.81 291 GLN A CA 1
ATOM 2249 C C . GLN A 1 291 ? -12.973 9.466 27.009 1.00 95.81 291 GLN A C 1
ATOM 2251 O O . GLN A 1 291 ? -13.014 9.761 28.198 1.00 95.81 291 GLN A O 1
ATOM 2256 N N . GLY A 1 292 ? -11.849 9.016 26.439 1.00 95.62 292 GLY A N 1
ATOM 2257 C CA . GLY A 1 292 ? -10.575 8.826 27.142 1.00 95.62 292 GLY A CA 1
ATOM 2258 C C . GLY A 1 292 ? -10.323 7.419 27.700 1.00 95.62 292 GLY A C 1
ATOM 2259 O O . GLY A 1 292 ? -9.164 7.110 27.980 1.00 95.62 292 GLY A O 1
ATOM 2260 N N . VAL A 1 293 ? -11.338 6.556 27.794 1.00 97.19 293 VAL A N 1
ATOM 2261 C CA . VAL A 1 293 ? -11.200 5.157 28.234 1.00 97.19 293 VAL A CA 1
ATOM 2262 C C . VAL A 1 293 ? -10.719 4.299 27.064 1.00 97.19 293 VAL A C 1
ATOM 2264 O O . VAL A 1 293 ? -11.351 4.285 26.011 1.00 97.19 293 VAL A O 1
ATOM 2267 N N . GLU A 1 294 ? -9.587 3.614 27.226 1.00 96.88 294 GLU A N 1
ATOM 2268 C CA . GLU A 1 294 ? -9.059 2.672 26.229 1.00 96.88 294 GLU A CA 1
ATOM 2269 C C . GLU A 1 294 ? -9.968 1.446 26.111 1.00 96.88 294 GLU A C 1
ATOM 2271 O O . GLU A 1 294 ? -10.488 0.965 27.112 1.00 96.88 294 GLU A O 1
ATOM 2276 N N . CYS A 1 295 ? -10.196 0.991 24.881 1.00 97.06 295 CYS A N 1
ATOM 2277 C CA . CYS A 1 295 ? -11.100 -0.117 24.566 1.00 97.06 295 CYS A CA 1
ATOM 2278 C C . CYS A 1 295 ? -10.396 -1.266 23.833 1.00 97.06 295 CYS A C 1
ATOM 2280 O O . CYS A 1 295 ? -11.061 -2.214 23.409 1.00 97.06 295 CYS A O 1
ATOM 2282 N N . LEU A 1 296 ? -9.076 -1.178 23.648 1.00 94.38 296 LEU A N 1
ATOM 2283 C CA . LEU A 1 296 ? -8.257 -2.190 22.995 1.00 94.38 296 LEU A CA 1
ATOM 2284 C C . LEU A 1 296 ? -7.105 -2.652 23.887 1.00 94.38 296 LEU A C 1
ATOM 2286 O O . LEU A 1 296 ? -6.494 -1.853 24.595 1.00 94.38 296 LEU A O 1
ATOM 2290 N N . VAL A 1 297 ? -6.733 -3.929 23.758 1.00 88.81 297 VAL A N 1
ATOM 2291 C CA . VAL A 1 297 ? -5.527 -4.480 24.394 1.00 88.81 297 VAL A CA 1
ATOM 2292 C C . VAL A 1 297 ? -4.385 -4.514 23.377 1.00 88.81 297 VAL A C 1
ATOM 2294 O O . VAL A 1 297 ? -4.339 -5.419 22.531 1.00 88.81 297 VAL A O 1
ATOM 2297 N N . PRO A 1 298 ? -3.438 -3.559 23.413 1.00 84.06 298 PRO A N 1
ATOM 2298 C CA . PRO A 1 298 ? -2.290 -3.618 22.524 1.00 84.06 298 PRO A CA 1
ATOM 2299 C C . PRO A 1 298 ? -1.405 -4.815 22.891 1.00 84.06 298 PRO A C 1
ATOM 2301 O O . PRO A 1 298 ? -1.147 -5.079 24.065 1.00 84.06 298 PRO A O 1
ATOM 2304 N N . GLY A 1 299 ? -0.930 -5.551 21.886 1.00 77.44 299 GLY A N 1
ATOM 2305 C CA . GLY A 1 299 ? 0.020 -6.641 22.109 1.00 77.44 299 GLY A CA 1
ATOM 2306 C C . GLY A 1 299 ? 1.473 -6.164 22.138 1.00 77.44 299 GLY A C 1
ATOM 2307 O O . GLY A 1 299 ? 1.767 -4.970 22.123 1.00 77.44 299 GLY A O 1
ATOM 2308 N N . SER A 1 300 ? 2.405 -7.119 22.167 1.00 77.31 30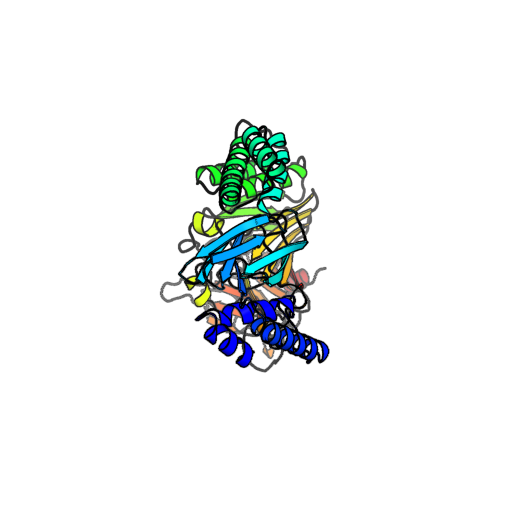0 SER A N 1
ATOM 2309 C CA . SER A 1 300 ? 3.842 -6.828 22.159 1.00 77.31 300 SER A CA 1
ATOM 2310 C C . SER A 1 300 ? 4.425 -6.857 20.749 1.00 77.31 300 SER A C 1
ATOM 2312 O O . SER A 1 300 ? 4.180 -7.792 20.000 1.00 77.31 300 SER A O 1
ATOM 2314 N N . PHE A 1 301 ? 5.287 -5.891 20.428 1.00 77.56 301 PHE A N 1
ATOM 2315 C CA . PHE A 1 301 ? 6.053 -5.852 19.171 1.00 77.56 301 PHE A CA 1
ATOM 2316 C C . PHE A 1 301 ? 7.518 -6.266 19.349 1.00 77.56 301 PHE A C 1
ATOM 2318 O O . PHE A 1 301 ? 8.338 -6.076 18.454 1.00 77.56 301 PHE A O 1
ATOM 2325 N N . LYS A 1 302 ? 7.871 -6.846 20.504 1.00 76.62 302 LYS A N 1
ATOM 2326 C CA . LYS A 1 302 ? 9.260 -7.183 20.856 1.00 76.62 302 LYS A CA 1
ATOM 2327 C C . LYS A 1 302 ? 9.935 -8.118 19.844 1.00 76.62 302 LYS A C 1
ATOM 2329 O O . LYS A 1 302 ? 11.138 -8.010 19.637 1.00 76.62 302 LYS A O 1
ATOM 2334 N N . ASN A 1 303 ? 9.159 -9.005 19.221 1.00 73.81 303 ASN A N 1
ATOM 2335 C CA . ASN A 1 303 ? 9.634 -9.973 18.228 1.00 73.81 303 ASN A CA 1
ATOM 2336 C C . ASN A 1 303 ? 9.275 -9.567 16.785 1.00 73.81 303 ASN A C 1
ATOM 2338 O O . ASN A 1 303 ? 9.294 -10.406 15.887 1.00 73.81 303 ASN A O 1
ATOM 2342 N N . GLY A 1 304 ? 8.883 -8.308 16.566 1.00 75.31 304 GLY A N 1
ATOM 2343 C CA . GLY A 1 304 ? 8.562 -7.789 15.240 1.00 75.31 304 GLY A CA 1
ATOM 2344 C C . GLY A 1 304 ? 9.806 -7.538 14.383 1.00 75.31 304 GLY A C 1
ATOM 2345 O O . GLY A 1 304 ? 10.935 -7.524 14.870 1.00 75.31 304 GLY A O 1
ATOM 2346 N N . LEU A 1 305 ? 9.579 -7.291 13.091 1.00 81.31 305 LEU A N 1
ATOM 2347 C CA . LEU A 1 305 ? 10.616 -6.854 12.154 1.00 81.31 305 LEU A CA 1
ATOM 2348 C C . LEU A 1 305 ? 11.274 -5.552 12.623 1.00 81.31 305 LEU A C 1
ATOM 2350 O O . LEU A 1 305 ? 10.601 -4.693 13.196 1.00 81.31 305 LEU A O 1
ATOM 2354 N N . SER A 1 306 ? 12.554 -5.356 12.319 1.00 84.88 306 SER A N 1
ATOM 2355 C CA . SER A 1 306 ? 13.234 -4.075 12.529 1.00 84.88 306 SER A CA 1
ATOM 2356 C C . SER A 1 306 ? 12.627 -2.977 11.654 1.00 84.88 306 SER A C 1
ATOM 2358 O O . SER A 1 306 ? 12.065 -3.238 10.592 1.00 84.88 306 SER A O 1
ATOM 2360 N N . LEU A 1 307 ? 12.795 -1.711 12.043 1.00 85.56 307 LEU A N 1
ATOM 2361 C CA . LEU A 1 307 ? 12.279 -0.586 11.256 1.00 85.56 307 LEU A CA 1
ATOM 2362 C C . LEU A 1 307 ? 12.756 -0.602 9.792 1.00 85.56 307 LEU A C 1
ATOM 2364 O O . LEU A 1 307 ? 12.002 -0.222 8.902 1.00 85.56 307 LEU A O 1
ATOM 2368 N N . ALA A 1 308 ? 13.997 -1.024 9.532 1.00 84.50 308 ALA A N 1
ATOM 2369 C CA . ALA A 1 308 ? 14.527 -1.097 8.173 1.00 84.50 308 ALA A CA 1
ATOM 2370 C C . ALA A 1 308 ? 13.813 -2.157 7.327 1.00 84.50 308 ALA A C 1
ATOM 2372 O O . ALA A 1 308 ? 13.485 -1.889 6.174 1.00 84.50 308 ALA A O 1
ATOM 2373 N N . GLU A 1 309 ? 13.525 -3.319 7.907 1.00 85.62 309 GLU A N 1
ATOM 2374 C CA . GLU A 1 309 ? 12.786 -4.392 7.237 1.00 85.62 309 GLU A CA 1
ATOM 2375 C C . GLU A 1 309 ? 11.333 -3.981 6.969 1.00 85.62 309 GLU A C 1
ATOM 2377 O O . GLU A 1 309 ? 10.843 -4.152 5.851 1.00 85.62 309 GLU A O 1
ATOM 2382 N N . ARG A 1 310 ? 10.670 -3.358 7.954 1.00 87.81 310 ARG A N 1
ATOM 2383 C CA . ARG A 1 310 ? 9.282 -2.884 7.816 1.00 87.81 310 ARG A CA 1
ATOM 2384 C C . ARG A 1 310 ? 9.132 -1.809 6.752 1.00 87.81 310 ARG A C 1
ATOM 2386 O O . ARG A 1 310 ? 8.246 -1.917 5.907 1.00 87.81 310 ARG A O 1
ATOM 2393 N N . ALA A 1 311 ? 10.009 -0.806 6.779 1.00 87.19 311 ALA A N 1
ATOM 2394 C CA . ALA A 1 311 ? 9.977 0.321 5.853 1.00 87.19 311 ALA A CA 1
ATOM 2395 C C . ALA A 1 311 ? 10.339 -0.084 4.417 1.00 87.19 311 ALA A C 1
ATOM 2397 O O . ALA A 1 311 ? 9.903 0.574 3.478 1.00 87.19 311 ALA A O 1
ATOM 2398 N N . ALA A 1 312 ? 11.120 -1.156 4.242 1.00 83.94 312 ALA A N 1
ATOM 2399 C CA . ALA A 1 312 ? 11.411 -1.726 2.929 1.00 83.94 312 ALA A CA 1
ATOM 2400 C C . ALA A 1 312 ? 10.235 -2.531 2.351 1.00 83.94 312 ALA A C 1
ATOM 2402 O O . ALA A 1 312 ? 10.322 -2.970 1.207 1.00 83.94 312 ALA A O 1
ATOM 2403 N N . GLN A 1 313 ? 9.176 -2.772 3.137 1.00 82.88 313 GLN A N 1
ATOM 2404 C CA . GLN A 1 313 ? 8.011 -3.576 2.748 1.00 82.88 313 GLN A CA 1
ATOM 2405 C C . GLN A 1 313 ? 8.374 -4.983 2.249 1.00 82.88 313 GLN A C 1
ATOM 2407 O O . GLN A 1 313 ? 7.642 -5.600 1.476 1.00 82.88 313 GLN A O 1
ATOM 2412 N N . LYS A 1 314 ? 9.510 -5.521 2.707 1.00 71.88 314 LYS A N 1
ATOM 2413 C CA . LYS A 1 314 ? 9.976 -6.855 2.325 1.00 71.88 314 LYS A CA 1
ATOM 2414 C C . LYS A 1 314 ? 9.492 -7.861 3.355 1.00 71.88 314 LYS A C 1
ATOM 2416 O O . LYS A 1 314 ? 9.827 -7.768 4.531 1.00 71.88 314 LYS A O 1
ATOM 2421 N N . THR A 1 315 ? 8.732 -8.845 2.896 1.00 68.62 315 THR A N 1
ATOM 2422 C CA . THR A 1 315 ? 8.394 -10.033 3.686 1.00 68.62 315 THR A CA 1
ATOM 2423 C C . THR A 1 315 ? 9.257 -11.193 3.200 1.00 68.62 315 THR A C 1
ATOM 2425 O O . THR A 1 315 ? 9.525 -11.318 2.005 1.00 68.62 315 THR A O 1
ATOM 2428 N N . SER A 1 316 ? 9.783 -12.002 4.120 1.00 65.81 316 SER A N 1
ATOM 2429 C CA . SER A 1 316 ? 10.614 -13.147 3.740 1.00 65.81 316 SER A CA 1
ATOM 2430 C C . SER A 1 316 ? 9.738 -14.323 3.306 1.00 65.81 316 SER A C 1
ATOM 2432 O O . SER A 1 316 ? 8.622 -14.496 3.796 1.00 65.81 316 SER A O 1
ATOM 2434 N N . LYS A 1 317 ? 10.261 -15.186 2.428 1.00 65.44 317 LYS A N 1
ATOM 2435 C CA . LYS A 1 317 ? 9.554 -16.403 2.003 1.00 65.44 317 LYS A CA 1
ATOM 2436 C C . LYS A 1 317 ? 9.181 -17.306 3.190 1.00 65.44 317 LYS A C 1
ATOM 2438 O O . LYS A 1 317 ? 8.109 -17.890 3.172 1.00 65.44 317 LYS A O 1
ATOM 2443 N N . ASP A 1 318 ? 10.019 -17.370 4.230 1.00 63.97 318 ASP A N 1
ATOM 2444 C CA . ASP A 1 318 ? 9.751 -18.132 5.465 1.00 63.97 318 ASP A CA 1
ATOM 2445 C C . ASP A 1 318 ? 8.562 -17.572 6.270 1.00 63.97 318 ASP A C 1
ATOM 2447 O O . ASP A 1 318 ? 7.741 -18.324 6.798 1.00 63.97 318 ASP A O 1
ATOM 2451 N N . MET A 1 319 ? 8.408 -16.241 6.304 1.00 63.38 319 MET A N 1
ATOM 2452 C CA . MET A 1 319 ? 7.222 -15.609 6.891 1.00 63.38 319 MET A CA 1
ATOM 2453 C C . MET A 1 319 ? 5.961 -15.955 6.094 1.00 63.38 319 MET A C 1
ATOM 2455 O O . MET A 1 319 ? 4.906 -16.174 6.678 1.00 63.38 319 MET A O 1
ATOM 2459 N N . ILE A 1 320 ? 6.060 -16.026 4.766 1.00 60.81 320 ILE A N 1
ATOM 2460 C CA . ILE A 1 320 ? 4.923 -16.302 3.879 1.00 60.81 320 ILE A CA 1
ATOM 2461 C C . ILE A 1 320 ? 4.502 -17.781 3.955 1.00 60.81 320 ILE A C 1
ATOM 2463 O O . ILE A 1 320 ? 3.308 -18.077 4.040 1.00 60.81 320 ILE A O 1
ATOM 2467 N N . THR A 1 321 ? 5.454 -18.721 3.991 1.00 57.56 321 THR A N 1
ATOM 2468 C CA . THR A 1 321 ? 5.179 -20.172 3.993 1.00 57.56 321 THR A CA 1
ATOM 2469 C C . THR A 1 321 ? 4.527 -20.675 5.278 1.00 57.56 321 THR A C 1
ATOM 2471 O O . THR A 1 321 ? 3.731 -21.608 5.214 1.00 57.56 321 THR A O 1
ATOM 2474 N N . ARG A 1 322 ? 4.799 -20.063 6.439 1.00 53.88 322 ARG A N 1
ATOM 2475 C CA . ARG A 1 322 ? 4.162 -20.441 7.718 1.00 53.88 322 ARG A CA 1
ATOM 2476 C C . ARG A 1 322 ? 2.674 -20.090 7.801 1.00 53.88 322 ARG A C 1
ATOM 2478 O O . ARG A 1 322 ? 1.979 -20.627 8.660 1.00 53.88 322 ARG A O 1
ATOM 2485 N N . LEU A 1 323 ? 2.192 -19.176 6.956 1.00 53.12 323 LEU A N 1
ATOM 2486 C CA . LEU A 1 323 ? 0.955 -18.427 7.208 1.00 53.12 323 LEU A CA 1
ATOM 2487 C C . LEU A 1 323 ? -0.122 -18.603 6.122 1.00 53.12 323 LEU A C 1
ATOM 2489 O O . LEU A 1 323 ? -1.125 -17.896 6.159 1.00 53.12 323 LEU A O 1
ATOM 2493 N N . HIS A 1 324 ? 0.064 -19.557 5.194 1.00 52.78 324 HIS A N 1
ATOM 2494 C CA . HIS A 1 324 ? -0.921 -20.040 4.208 1.00 52.78 324 HIS A CA 1
ATOM 2495 C C . HIS A 1 324 ? -1.948 -18.985 3.734 1.00 52.78 324 HIS A C 1
ATOM 2497 O O . HIS A 1 324 ? -3.133 -19.083 4.040 1.00 52.78 324 HIS A O 1
ATOM 2503 N N . GLY A 1 325 ? -1.505 -17.983 2.967 1.00 53.72 325 GLY A N 1
ATOM 2504 C CA . GLY A 1 325 ? -2.374 -17.233 2.044 1.00 53.72 325 GLY A CA 1
ATOM 2505 C C . GLY A 1 325 ? -3.530 -16.412 2.638 1.00 53.72 325 GLY A C 1
ATOM 2506 O O . GLY A 1 325 ? -4.448 -16.066 1.895 1.00 53.72 325 GLY A O 1
ATOM 2507 N N . TYR A 1 326 ? -3.524 -16.090 3.937 1.00 63.03 326 TYR A N 1
ATOM 2508 C CA . TYR A 1 326 ? -4.526 -15.187 4.512 1.00 63.03 326 TYR A CA 1
ATOM 2509 C C . TYR A 1 326 ? -4.187 -13.718 4.225 1.00 63.03 326 TYR A C 1
ATOM 2511 O O . TYR A 1 326 ? -3.165 -13.202 4.681 1.00 63.03 326 TYR A O 1
ATOM 2519 N N . GLY A 1 327 ? -5.090 -13.023 3.533 1.00 70.12 327 GLY A N 1
ATOM 2520 C CA . GLY A 1 327 ? -5.259 -11.581 3.679 1.00 70.12 327 GLY A CA 1
ATOM 2521 C C . GLY A 1 327 ? -5.924 -11.245 5.019 1.00 70.12 327 GLY A C 1
ATOM 2522 O O . GLY A 1 327 ? -6.412 -12.128 5.730 1.00 70.12 327 GLY A O 1
ATOM 2523 N N . GLY A 1 328 ? -5.970 -9.966 5.383 1.00 79.75 328 GLY A N 1
ATOM 2524 C CA . GLY A 1 328 ? -6.656 -9.549 6.602 1.00 79.75 328 GLY A CA 1
ATOM 2525 C C . GLY A 1 328 ? -6.062 -8.333 7.285 1.00 79.75 328 GLY A C 1
ATOM 2526 O O . GLY A 1 328 ? -5.203 -7.637 6.741 1.00 79.75 328 GLY A O 1
ATOM 2527 N N . TYR A 1 329 ? -6.530 -8.111 8.508 1.00 83.31 329 TYR A N 1
ATOM 2528 C CA . TYR A 1 329 ? -6.001 -7.110 9.423 1.00 83.31 329 TYR A CA 1
ATOM 2529 C C . TYR A 1 329 ? -5.970 -7.664 10.848 1.00 83.31 329 TYR A C 1
ATOM 2531 O O . TYR A 1 329 ? -6.733 -8.562 11.209 1.00 83.31 329 TYR A O 1
ATOM 2539 N N . GLU A 1 330 ? -5.107 -7.069 11.663 1.00 86.50 330 GLU A N 1
ATOM 2540 C CA . GLU A 1 330 ? -5.115 -7.218 13.114 1.00 86.50 330 GLU A CA 1
ATOM 2541 C C . GLU A 1 330 ? -5.234 -5.824 13.701 1.00 86.50 330 GLU A C 1
ATOM 2543 O O . GLU A 1 330 ? -4.354 -4.996 13.455 1.00 86.50 330 GLU A O 1
ATOM 2548 N N . ASP A 1 331 ? -6.311 -5.575 14.433 1.00 90.00 331 ASP A N 1
ATOM 2549 C CA . ASP A 1 331 ? -6.497 -4.371 15.229 1.00 90.00 331 ASP A CA 1
ATOM 2550 C C . ASP A 1 331 ? -6.306 -4.718 16.702 1.00 90.00 331 ASP A C 1
ATOM 2552 O O . ASP A 1 331 ? -6.953 -5.624 17.240 1.00 90.00 331 ASP A O 1
ATOM 2556 N N . ALA A 1 332 ? -5.389 -3.983 17.327 1.00 84.81 332 ALA A N 1
ATOM 2557 C CA . ALA A 1 332 ? -4.728 -4.329 18.574 1.00 84.81 332 ALA A CA 1
ATOM 2558 C C . ALA A 1 332 ? -3.995 -5.684 18.491 1.00 84.81 332 ALA A C 1
ATOM 2560 O O . ALA A 1 332 ? -3.723 -6.165 17.392 1.00 84.81 332 ALA A O 1
ATOM 2561 N N . GLY A 1 333 ? -3.521 -6.241 19.607 1.00 75.75 333 GLY A N 1
ATOM 2562 C CA . GLY A 1 333 ? -2.610 -7.395 19.546 1.00 75.75 333 GLY A CA 1
ATOM 2563 C C . GLY A 1 333 ? -1.209 -7.053 19.013 1.00 75.75 333 GLY A C 1
ATOM 2564 O O . GLY A 1 333 ? -0.871 -5.886 18.796 1.00 75.75 333 GLY A O 1
ATOM 2565 N N . GLY A 1 334 ? -0.349 -8.062 18.860 1.00 64.69 334 GLY A N 1
ATOM 2566 C CA . GLY A 1 334 ? 1.100 -7.890 18.629 1.00 64.69 334 GLY A CA 1
ATOM 2567 C C . GLY A 1 334 ? 1.845 -9.168 18.230 1.00 64.69 334 GLY A C 1
ATOM 2568 O O . GLY A 1 334 ? 2.902 -9.100 17.611 1.00 64.69 334 GLY A O 1
ATOM 2569 N N . ASP A 1 335 ? 1.246 -10.335 18.468 1.00 63.34 335 ASP A N 1
ATOM 2570 C CA . ASP A 1 335 ? 1.819 -11.649 18.152 1.00 63.34 335 ASP A CA 1
ATOM 2571 C C . ASP A 1 335 ? 1.637 -12.036 16.669 1.00 63.34 335 ASP A C 1
ATOM 2573 O O . ASP A 1 335 ? 1.300 -13.179 16.365 1.00 63.34 335 ASP A O 1
ATOM 2577 N N . GLY A 1 336 ? 1.787 -11.065 15.757 1.00 57.97 336 GLY A N 1
ATOM 2578 C CA . GLY A 1 336 ? 1.308 -11.106 14.371 1.00 57.97 336 GLY A CA 1
ATOM 2579 C C . GLY A 1 336 ? 1.461 -12.468 13.682 1.00 57.97 336 GLY A C 1
ATOM 2580 O O . GLY A 1 336 ? 2.540 -13.043 13.599 1.00 57.97 336 GLY A O 1
ATOM 2581 N N . ILE A 1 337 ? 0.358 -12.987 13.146 1.00 57.22 337 ILE A N 1
ATOM 2582 C CA . ILE A 1 337 ? 0.307 -14.271 12.427 1.00 57.22 337 ILE A CA 1
ATOM 2583 C C . ILE A 1 337 ? 0.220 -14.004 10.908 1.00 57.22 337 ILE A C 1
ATOM 2585 O O . ILE A 1 337 ? -0.178 -14.881 10.154 1.00 57.22 337 ILE A O 1
ATOM 2589 N N . TRP A 1 338 ? 0.548 -12.795 10.410 1.00 68.94 338 TRP A N 1
ATOM 2590 C CA . TRP A 1 338 ? 0.364 -12.450 8.981 1.00 68.94 338 TRP A CA 1
ATOM 2591 C C . TRP A 1 338 ? 1.493 -11.604 8.392 1.00 68.94 338 TRP A C 1
ATOM 2593 O O . TRP A 1 338 ? 1.802 -10.557 8.965 1.00 68.94 338 TRP A O 1
ATOM 2603 N N . PRO A 1 339 ? 2.024 -11.934 7.197 1.00 67.00 339 PRO A N 1
ATOM 2604 C CA . PRO A 1 339 ? 3.115 -11.177 6.578 1.00 67.00 339 PRO A CA 1
ATOM 2605 C C . PRO A 1 339 ? 2.791 -9.687 6.374 1.00 67.00 339 PRO A C 1
ATOM 2607 O O . PRO A 1 339 ? 3.614 -8.831 6.687 1.00 67.00 339 PRO A O 1
ATOM 2610 N N . VAL A 1 340 ? 1.567 -9.363 5.931 1.00 74.94 340 VAL A N 1
ATOM 2611 C CA . VAL A 1 340 ? 1.123 -7.971 5.697 1.00 74.94 340 VAL A CA 1
ATOM 2612 C C . VAL A 1 340 ? 1.037 -7.138 6.973 1.00 74.94 340 VAL A C 1
ATOM 2614 O O . VAL A 1 340 ? 1.152 -5.920 6.911 1.00 74.94 340 VAL A O 1
ATOM 2617 N N . SER A 1 341 ? 0.861 -7.774 8.133 1.00 77.88 341 SER A N 1
ATOM 2618 C CA . SER A 1 341 ? 0.736 -7.084 9.422 1.00 77.88 341 SER A CA 1
ATOM 2619 C C . SER A 1 341 ? 2.079 -6.626 9.998 1.00 77.88 341 SER A C 1
ATOM 2621 O O . SER A 1 341 ? 2.102 -5.818 10.922 1.00 77.88 341 SER A O 1
ATOM 2623 N N . PHE A 1 342 ? 3.191 -7.115 9.438 1.00 79.88 342 PHE A N 1
ATOM 2624 C CA . PHE A 1 342 ? 4.538 -6.834 9.929 1.00 79.88 342 PHE A CA 1
ATOM 2625 C C . PHE A 1 342 ? 5.236 -5.671 9.232 1.00 79.88 342 PHE A C 1
ATOM 2627 O O . PHE A 1 342 ? 6.217 -5.173 9.771 1.00 79.88 342 PHE A O 1
ATOM 2634 N N . VAL A 1 343 ? 4.770 -5.244 8.059 1.00 86.75 343 VAL A N 1
ATOM 2635 C CA . VAL A 1 343 ? 5.416 -4.198 7.251 1.00 86.75 343 VAL A CA 1
ATOM 2636 C C . VAL A 1 343 ? 4.663 -2.875 7.320 1.00 86.75 343 VAL A C 1
ATOM 2638 O O . VAL A 1 343 ? 3.468 -2.849 7.615 1.00 86.75 343 VAL A O 1
ATOM 2641 N N . ASP A 1 344 ? 5.354 -1.773 7.032 1.00 91.69 344 ASP A N 1
ATOM 2642 C CA . ASP A 1 344 ? 4.740 -0.445 7.008 1.00 91.69 344 ASP A CA 1
ATOM 2643 C C . ASP A 1 344 ? 3.910 -0.274 5.735 1.00 91.69 344 ASP A C 1
ATOM 2645 O O . ASP A 1 344 ? 4.419 -0.434 4.630 1.00 91.69 344 ASP A O 1
ATOM 2649 N N . TRP A 1 345 ? 2.629 0.053 5.871 1.00 93.75 345 TRP A N 1
ATOM 2650 C CA . TRP A 1 345 ? 1.746 0.361 4.748 1.00 93.75 345 TRP A CA 1
ATOM 2651 C C . TRP A 1 345 ? 1.945 1.812 4.312 1.00 93.75 345 TRP A C 1
ATOM 2653 O O . TRP A 1 345 ? 2.321 2.684 5.104 1.00 93.75 345 TRP A O 1
ATOM 2663 N N . ASP A 1 346 ? 1.680 2.078 3.039 1.00 95.31 346 ASP A N 1
ATOM 2664 C CA . ASP A 1 346 ? 1.749 3.430 2.501 1.00 95.31 346 ASP A CA 1
ATOM 2665 C C . ASP A 1 346 ? 0.488 4.206 2.847 1.00 95.31 346 ASP A C 1
ATOM 2667 O O . ASP A 1 346 ? -0.636 3.757 2.612 1.00 95.31 346 ASP A O 1
ATOM 2671 N N . VAL A 1 347 ? 0.691 5.402 3.383 1.00 97.69 347 VAL A N 1
ATOM 2672 C CA . VAL A 1 347 ? -0.352 6.304 3.849 1.00 97.69 347 VAL A CA 1
ATOM 2673 C C . VAL A 1 347 ? -0.590 7.407 2.830 1.00 97.69 347 VAL A C 1
ATOM 2675 O O . VAL A 1 347 ? 0.344 7.936 2.225 1.00 97.69 347 VAL A O 1
ATOM 2678 N N . ARG A 1 348 ? -1.859 7.770 2.653 1.00 97.75 348 ARG A N 1
ATOM 2679 C CA . ARG A 1 348 ? -2.300 8.956 1.912 1.00 97.75 348 ARG A CA 1
ATOM 2680 C C . ARG A 1 348 ? -3.376 9.687 2.692 1.00 97.75 348 ARG A C 1
ATOM 2682 O O . ARG A 1 348 ? -4.258 9.056 3.282 1.00 97.75 348 ARG A O 1
ATOM 2689 N N . PHE A 1 349 ? -3.345 11.013 2.642 1.00 97.81 349 PHE A N 1
ATOM 2690 C CA . PHE A 1 349 ? -4.426 11.833 3.177 1.00 97.81 349 PHE A CA 1
ATOM 2691 C C . PHE A 1 349 ? -5.470 12.068 2.086 1.00 97.81 349 PHE A C 1
ATOM 2693 O O . PHE A 1 349 ? -5.264 12.881 1.187 1.00 97.81 349 PHE A O 1
ATOM 2700 N N . LEU A 1 350 ? -6.587 11.339 2.151 1.00 97.25 350 LEU A N 1
ATOM 2701 C CA . LEU A 1 350 ? -7.682 11.501 1.190 1.00 97.25 350 LEU A CA 1
ATOM 2702 C C . LEU A 1 350 ? -8.517 12.744 1.505 1.00 97.25 350 LEU A C 1
ATOM 2704 O O . LEU A 1 350 ? -8.979 13.430 0.595 1.00 97.25 350 LEU A O 1
ATOM 2708 N N . GLU A 1 351 ? -8.701 13.041 2.792 1.00 97.50 351 GLU A N 1
ATOM 2709 C CA . GLU A 1 351 ? -9.438 14.213 3.252 1.00 97.50 351 GLU A CA 1
ATOM 2710 C C . GLU A 1 351 ? -8.840 14.745 4.561 1.00 97.50 351 GLU A C 1
ATOM 2712 O O . GLU A 1 351 ? -8.681 14.004 5.530 1.00 97.50 351 GLU A O 1
ATOM 2717 N N . LEU A 1 352 ? -8.525 16.041 4.588 1.00 97.62 352 LEU A N 1
ATOM 2718 C CA . LEU A 1 352 ? -8.107 16.784 5.778 1.00 97.62 352 LEU A CA 1
ATOM 2719 C C . LEU A 1 352 ? -8.945 18.060 5.867 1.00 97.62 352 LEU A C 1
ATOM 2721 O O . LEU A 1 352 ? -8.534 19.115 5.385 1.00 97.62 352 LEU A O 1
ATOM 2725 N N . LYS A 1 353 ? -10.1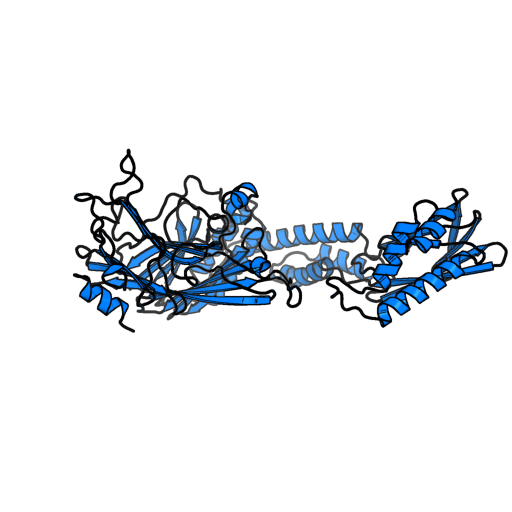44 17.957 6.442 1.00 96.50 353 LYS A N 1
ATOM 2726 C CA . LYS A 1 353 ? -11.058 19.089 6.646 1.00 96.50 353 LYS A CA 1
ATOM 2727 C C . LYS A 1 353 ? -11.442 19.205 8.117 1.00 96.50 353 LYS A C 1
ATOM 2729 O O . LYS A 1 353 ? -11.383 18.231 8.860 1.00 96.50 353 LYS A O 1
ATOM 2734 N N . SER A 1 354 ? -11.904 20.388 8.525 1.00 96.12 354 SER A N 1
ATOM 2735 C CA . SER A 1 354 ? -12.271 20.642 9.926 1.00 96.12 354 SER A CA 1
ATOM 2736 C C . SER A 1 354 ? -13.306 19.649 10.470 1.00 96.12 354 SER A C 1
ATOM 2738 O O . SER A 1 354 ? -13.141 19.143 11.578 1.00 96.12 354 SER A O 1
ATOM 2740 N N . SER A 1 355 ? -14.338 19.322 9.686 1.00 97.31 355 SER A N 1
ATOM 2741 C CA . SER A 1 355 ? -15.419 18.421 10.099 1.00 97.31 355 SER A CA 1
ATOM 2742 C C . SER A 1 355 ? -15.148 16.938 9.844 1.00 97.31 355 SER A C 1
ATOM 2744 O O . SER A 1 355 ? -15.903 16.111 10.350 1.00 97.31 355 SER A O 1
ATOM 2746 N N . ARG A 1 356 ? -14.122 16.588 9.056 1.00 97.75 356 ARG A N 1
ATOM 2747 C CA . ARG A 1 356 ? -13.865 15.206 8.640 1.00 97.75 356 ARG A CA 1
ATOM 2748 C C . ARG A 1 356 ? -12.413 14.976 8.242 1.00 97.75 356 ARG A C 1
ATOM 2750 O O . ARG A 1 356 ? -11.839 15.732 7.457 1.00 97.75 356 ARG A O 1
ATOM 2757 N N . VAL A 1 357 ? -11.864 13.861 8.710 1.00 98.25 357 VAL A N 1
ATOM 2758 C CA . VAL A 1 357 ? -10.564 13.339 8.277 1.00 98.25 357 VAL A CA 1
ATOM 2759 C C . VAL A 1 357 ? -10.753 11.957 7.660 1.00 98.25 357 VAL A C 1
ATOM 2761 O O . VAL A 1 357 ? -11.475 11.129 8.216 1.00 98.25 357 VAL A O 1
ATOM 2764 N N . ALA A 1 358 ? -10.084 11.702 6.533 1.00 98.25 358 ALA A N 1
ATOM 2765 C CA . ALA A 1 358 ? -9.989 10.387 5.909 1.00 98.25 358 ALA A CA 1
ATOM 2766 C C . ALA A 1 358 ? -8.538 10.061 5.522 1.00 98.25 358 ALA A C 1
ATOM 2768 O O . ALA A 1 358 ? -7.891 10.803 4.775 1.00 98.25 358 ALA A O 1
ATOM 2769 N N . VAL A 1 359 ? -8.038 8.930 6.016 1.00 98.44 359 VAL A N 1
ATOM 2770 C CA . VAL A 1 359 ? -6.657 8.464 5.840 1.00 98.44 359 VAL A CA 1
ATOM 2771 C C . VAL A 1 359 ? -6.674 7.070 5.225 1.00 98.44 359 VAL A C 1
ATOM 2773 O O . VAL A 1 359 ? -7.317 6.165 5.750 1.00 98.44 359 VAL A O 1
ATOM 2776 N N . SER A 1 360 ? -5.969 6.892 4.113 1.00 98.00 360 SER A N 1
ATOM 2777 C CA . SER A 1 360 ? -5.852 5.610 3.417 1.00 98.00 360 SER A CA 1
ATOM 2778 C C . SER A 1 360 ? -4.523 4.950 3.738 1.00 98.00 360 SER A C 1
ATOM 2780 O O . SER A 1 360 ? -3.495 5.614 3.680 1.00 98.00 360 SER A O 1
ATOM 2782 N N . PHE A 1 361 ? -4.545 3.644 3.978 1.00 97.06 361 PHE A N 1
ATOM 2783 C CA . PHE A 1 361 ? -3.392 2.774 4.185 1.00 97.06 361 PHE A CA 1
ATOM 2784 C C . PHE A 1 361 ? -3.404 1.698 3.097 1.00 97.06 361 PHE A C 1
ATOM 2786 O O . PHE A 1 361 ? -4.421 1.034 2.906 1.00 97.06 361 PHE A O 1
ATOM 2793 N N . THR A 1 362 ? -2.307 1.539 2.362 1.00 94.94 362 THR A N 1
ATOM 2794 C CA . THR A 1 362 ? -2.236 0.645 1.195 1.00 94.94 362 THR A CA 1
ATOM 2795 C C . THR A 1 362 ? -1.029 -0.276 1.279 1.00 94.94 362 THR A C 1
ATOM 2797 O O . THR A 1 362 ? 0.062 0.155 1.646 1.00 94.94 362 THR A O 1
ATOM 2800 N N . THR A 1 363 ? -1.209 -1.536 0.894 1.00 91.62 363 THR A N 1
ATOM 2801 C CA . THR A 1 363 ? -0.119 -2.505 0.754 1.00 91.62 363 THR A CA 1
ATOM 2802 C C . THR A 1 363 ? -0.411 -3.509 -0.361 1.00 91.62 363 THR A C 1
ATOM 2804 O O . THR A 1 363 ? -1.568 -3.724 -0.733 1.00 91.62 363 THR A O 1
ATOM 2807 N N . GLN A 1 364 ? 0.632 -4.137 -0.897 1.00 87.38 364 GLN A N 1
ATOM 2808 C CA . GLN A 1 364 ? 0.497 -5.319 -1.746 1.00 87.38 364 GLN A CA 1
ATOM 2809 C C . GLN A 1 364 ? 0.577 -6.561 -0.855 1.00 87.38 364 GLN A C 1
ATOM 2811 O O . GLN A 1 364 ? 1.512 -6.693 -0.067 1.00 87.38 364 GLN A O 1
ATOM 2816 N N . ILE A 1 365 ? -0.377 -7.482 -0.986 1.00 82.50 365 ILE A N 1
ATOM 2817 C CA . ILE A 1 365 ? -0.319 -8.765 -0.286 1.00 82.50 365 ILE A CA 1
ATOM 2818 C C . ILE A 1 365 ? 0.821 -9.597 -0.914 1.00 82.50 365 ILE A C 1
ATOM 2820 O O . ILE A 1 365 ? 0.760 -9.879 -2.116 1.00 82.50 365 ILE A O 1
ATOM 2824 N N . PRO A 1 366 ? 1.861 -9.981 -0.146 1.00 76.31 366 PRO A N 1
ATOM 2825 C CA . PRO A 1 366 ? 3.033 -10.686 -0.663 1.00 76.31 366 PRO A CA 1
ATOM 2826 C C . PRO A 1 366 ? 2.682 -11.967 -1.414 1.00 76.31 366 PRO A C 1
ATOM 2828 O O . PRO A 1 366 ? 1.764 -12.675 -1.011 1.00 76.31 366 PRO A O 1
ATOM 2831 N N . ASP A 1 367 ? 3.424 -12.263 -2.483 1.00 74.38 367 ASP A N 1
ATOM 2832 C CA . ASP A 1 367 ? 3.248 -13.446 -3.342 1.00 74.38 367 ASP A CA 1
ATOM 2833 C C . ASP A 1 367 ? 1.832 -13.624 -3.932 1.00 74.38 367 ASP A C 1
ATOM 2835 O O . ASP A 1 367 ? 1.476 -14.702 -4.404 1.00 74.38 367 ASP A O 1
ATOM 2839 N N . THR A 1 368 ? 1.023 -12.560 -3.962 1.00 79.56 368 THR A N 1
ATOM 2840 C CA . THR A 1 368 ? -0.310 -12.567 -4.578 1.00 79.56 368 THR A CA 1
ATOM 2841 C C . THR A 1 368 ? -0.520 -11.342 -5.473 1.00 79.56 368 THR A C 1
ATOM 2843 O O . THR A 1 368 ? 0.115 -10.298 -5.272 1.00 79.56 368 THR A O 1
ATOM 2846 N N . PRO A 1 369 ? -1.463 -11.400 -6.429 1.00 85.25 369 PRO A N 1
ATOM 2847 C CA . PRO A 1 369 ? -1.834 -10.242 -7.227 1.00 85.25 369 PRO A CA 1
ATOM 2848 C C . PRO A 1 369 ? -2.801 -9.297 -6.499 1.00 85.25 369 PRO A C 1
ATOM 2850 O O . PRO A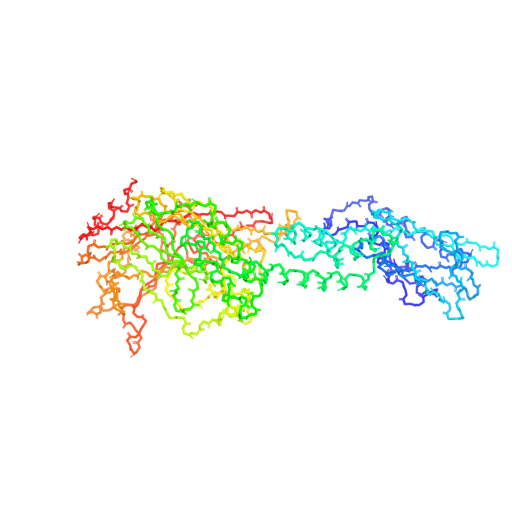 1 369 ? -3.462 -8.494 -7.149 1.00 85.25 369 PRO A O 1
ATOM 2853 N N . TYR A 1 370 ? -2.930 -9.353 -5.173 1.00 89.00 370 TYR A N 1
ATOM 2854 C CA . TYR A 1 370 ? -3.906 -8.533 -4.460 1.00 89.00 370 TYR A CA 1
ATOM 2855 C C . TYR A 1 370 ? -3.277 -7.303 -3.823 1.00 89.00 370 TYR A C 1
ATOM 2857 O O . TYR A 1 370 ? -2.365 -7.395 -3.001 1.00 89.00 370 TYR A O 1
ATOM 2865 N N . ARG A 1 371 ? -3.816 -6.134 -4.160 1.00 92.06 371 ARG A N 1
ATOM 2866 C CA . ARG A 1 371 ? -3.556 -4.891 -3.440 1.00 92.06 371 ARG A CA 1
ATOM 2867 C C . ARG A 1 371 ? -4.671 -4.661 -2.436 1.00 92.06 371 ARG A C 1
ATOM 2869 O O . ARG A 1 371 ? -5.840 -4.678 -2.807 1.00 92.06 371 ARG A O 1
ATOM 2876 N N . LEU A 1 372 ? -4.300 -4.406 -1.190 1.00 92.38 372 LEU A N 1
ATOM 2877 C CA . LEU A 1 372 ? -5.217 -4.039 -0.124 1.00 92.38 372 LEU A CA 1
ATOM 2878 C C . LEU A 1 372 ? -5.128 -2.536 0.134 1.00 92.38 372 LEU A C 1
ATOM 2880 O O . LEU A 1 372 ? -4.042 -2.004 0.369 1.00 92.38 372 LEU A O 1
ATOM 2884 N N . ARG A 1 373 ? -6.279 -1.869 0.145 1.00 95.50 373 ARG A N 1
ATOM 2885 C CA . ARG A 1 373 ? -6.451 -0.496 0.608 1.00 95.50 373 ARG A CA 1
ATOM 2886 C C . ARG A 1 373 ? -7.467 -0.467 1.745 1.00 95.50 373 ARG A C 1
ATOM 2888 O O . ARG A 1 373 ? -8.586 -0.945 1.592 1.00 95.50 373 ARG A O 1
ATOM 2895 N N . ARG A 1 374 ? -7.086 0.130 2.870 1.00 95.62 374 ARG A N 1
ATOM 2896 C CA . ARG A 1 374 ? -7.945 0.395 4.028 1.00 95.62 374 ARG A CA 1
ATOM 2897 C C . ARG A 1 374 ? -8.055 1.900 4.226 1.00 95.62 374 ARG A C 1
ATOM 2899 O O . ARG A 1 374 ? -7.050 2.553 4.485 1.00 95.62 374 ARG A O 1
ATOM 2906 N N . THR A 1 375 ? -9.257 2.451 4.137 1.00 98.12 375 THR A N 1
ATOM 2907 C CA . THR A 1 375 ? -9.518 3.869 4.405 1.00 98.12 375 THR A CA 1
ATOM 2908 C C . THR A 1 375 ? -10.212 4.022 5.744 1.00 98.12 375 THR A C 1
ATOM 2910 O O . THR A 1 375 ? -11.285 3.471 5.957 1.00 98.12 375 THR A O 1
ATOM 2913 N N . LEU A 1 376 ? -9.603 4.790 6.640 1.00 98.38 376 LEU A N 1
ATOM 2914 C CA . LEU A 1 376 ? -10.172 5.160 7.926 1.00 98.38 376 LEU A CA 1
ATOM 2915 C C . LEU A 1 376 ? -10.745 6.567 7.829 1.00 98.38 376 LEU A C 1
ATOM 2917 O O . LEU A 1 376 ? -10.021 7.485 7.445 1.00 98.38 376 LEU A O 1
ATOM 2921 N N . SER A 1 377 ? -12.017 6.752 8.182 1.00 98.44 377 SER A N 1
ATOM 2922 C CA . SER A 1 377 ? -12.629 8.082 8.229 1.00 98.44 377 SER A CA 1
ATOM 2923 C C . SER A 1 377 ? -13.385 8.352 9.524 1.00 98.44 377 SER A C 1
ATOM 2925 O O . SER A 1 377 ? -14.029 7.467 10.089 1.00 98.44 377 SER A O 1
ATOM 2927 N N . MET A 1 378 ? -13.271 9.595 9.994 1.00 98.62 378 MET A N 1
ATOM 2928 C CA . MET A 1 378 ? -13.875 10.081 11.231 1.00 98.62 378 MET A CA 1
ATOM 2929 C C . MET A 1 378 ? -14.512 11.449 10.991 1.00 98.62 378 MET A C 1
ATOM 2931 O O . MET A 1 378 ? -13.860 12.361 10.476 1.00 98.62 378 MET A O 1
ATOM 2935 N N . ASP A 1 379 ? -15.773 11.575 11.397 1.00 98.31 379 ASP A N 1
ATOM 2936 C CA . ASP A 1 379 ? -16.568 12.801 11.330 1.00 98.31 379 ASP A CA 1
ATOM 2937 C C . ASP A 1 379 ? -16.613 13.497 12.702 1.00 98.31 379 ASP A C 1
ATOM 2939 O O . ASP A 1 379 ? -16.545 12.847 13.750 1.00 98.31 379 ASP A O 1
ATOM 2943 N N . ALA A 1 380 ? -16.749 14.823 12.721 1.00 97.50 380 ALA A N 1
ATOM 2944 C CA . ALA A 1 380 ? -16.889 15.600 13.951 1.00 97.50 380 ALA A CA 1
ATOM 2945 C C . ALA A 1 380 ? -18.133 15.170 14.749 1.00 97.50 380 ALA A C 1
ATOM 2947 O O . ALA A 1 380 ? -19.210 14.992 14.185 1.00 97.50 380 ALA A O 1
ATOM 2948 N N . GLY A 1 381 ? -17.985 14.998 16.068 1.00 94.56 381 GLY A N 1
ATOM 2949 C CA . GLY A 1 381 ? -19.082 14.610 16.968 1.00 94.56 381 GLY A CA 1
ATOM 2950 C C . GLY A 1 381 ? -19.604 13.175 16.801 1.00 94.56 381 GLY A C 1
ATOM 2951 O O . GLY A 1 381 ? -20.479 12.760 17.557 1.00 94.56 381 GLY A O 1
ATOM 2952 N N . SER A 1 382 ? -19.076 12.407 15.844 1.00 96.62 382 SER A N 1
ATOM 2953 C CA . SER A 1 382 ? -19.456 11.011 15.629 1.00 96.62 382 SER A CA 1
ATOM 2954 C C . SER A 1 382 ? -18.829 10.087 16.676 1.00 96.62 382 SER A C 1
ATOM 2956 O O . SER A 1 382 ? -17.705 10.302 17.120 1.00 96.62 382 SER A O 1
ATOM 2958 N N . ALA A 1 383 ? -19.519 9.009 17.033 1.00 97.19 383 ALA A N 1
ATOM 2959 C CA . ALA A 1 383 ? -18.926 7.926 17.816 1.00 97.19 383 ALA A CA 1
ATOM 2960 C C . ALA A 1 383 ? -18.313 6.822 16.931 1.00 97.19 383 ALA A C 1
ATOM 2962 O O . ALA A 1 383 ? -17.820 5.822 17.448 1.00 97.19 383 ALA A O 1
ATOM 2963 N N . ASP A 1 384 ? -18.337 7.014 15.609 1.00 97.94 384 ASP A N 1
ATOM 2964 C CA . ASP A 1 384 ? -17.948 6.022 14.614 1.00 97.94 384 ASP A CA 1
ATOM 2965 C C . ASP A 1 384 ? -16.606 6.354 13.961 1.00 97.94 384 ASP A C 1
ATOM 2967 O O . ASP A 1 384 ? -16.399 7.448 13.427 1.00 97.94 384 ASP A O 1
ATOM 2971 N N . LEU A 1 385 ? -15.733 5.352 13.920 1.00 98.38 385 LEU A N 1
ATOM 2972 C CA . LEU A 1 385 ? -14.618 5.268 12.990 1.00 98.38 385 LEU A CA 1
ATOM 2973 C C . LEU A 1 385 ? -15.002 4.302 11.867 1.00 98.38 385 LEU A C 1
ATOM 2975 O O . LEU A 1 385 ? -15.097 3.090 12.077 1.00 98.38 385 LEU A O 1
ATOM 2979 N N . LYS A 1 386 ? -15.210 4.838 10.665 1.00 97.81 386 LYS A N 1
ATOM 2980 C CA . LYS A 1 386 ? -15.517 4.037 9.475 1.00 97.81 386 LYS A CA 1
ATOM 2981 C C . LYS A 1 386 ? -14.238 3.497 8.857 1.00 97.81 386 LYS A C 1
ATOM 2983 O O . LYS A 1 386 ? -13.231 4.201 8.797 1.00 97.81 386 LYS A O 1
ATOM 2988 N N . MET A 1 387 ? -14.299 2.258 8.391 1.00 96.81 387 MET A N 1
ATOM 2989 C CA . MET A 1 387 ? -13.181 1.502 7.842 1.00 96.81 387 MET A CA 1
ATOM 2990 C C . MET A 1 387 ? -13.625 0.855 6.531 1.00 96.81 387 MET A C 1
ATOM 2992 O O . MET A 1 387 ? -14.301 -0.174 6.527 1.00 96.81 387 MET A O 1
ATOM 2996 N N . ASP A 1 388 ? -13.262 1.478 5.417 1.00 96.06 388 ASP A N 1
ATOM 2997 C CA . ASP A 1 388 ? -13.575 0.991 4.077 1.00 96.06 388 ASP A CA 1
ATOM 2998 C C . ASP A 1 388 ? -12.407 0.158 3.551 1.00 96.06 388 ASP A C 1
ATOM 3000 O O . ASP A 1 388 ? -11.271 0.638 3.486 1.00 96.06 388 ASP A O 1
ATOM 3004 N N . TYR A 1 389 ? -12.680 -1.087 3.180 1.00 94.06 389 TYR A N 1
ATOM 3005 C CA . TYR A 1 389 ? -11.702 -2.002 2.610 1.00 94.06 389 TYR A CA 1
ATOM 3006 C C . TYR A 1 389 ? -11.964 -2.153 1.120 1.00 94.06 389 TYR A C 1
ATOM 3008 O O . TYR A 1 389 ? -13.088 -2.445 0.714 1.00 94.06 389 TYR A O 1
ATOM 3016 N N . GLU A 1 390 ? -10.907 -2.015 0.329 1.00 94.81 390 GLU A N 1
ATOM 3017 C CA . GLU A 1 390 ? -10.867 -2.394 -1.077 1.00 94.81 390 GLU A CA 1
ATOM 3018 C C . GLU A 1 390 ? -9.727 -3.387 -1.291 1.00 94.81 390 GLU A C 1
ATOM 3020 O O . GLU A 1 390 ? -8.579 -3.132 -0.917 1.00 94.81 390 GLU A O 1
ATOM 3025 N N . ILE A 1 391 ? -10.047 -4.512 -1.921 1.00 93.06 391 ILE A N 1
ATOM 3026 C CA . ILE A 1 391 ? -9.080 -5.524 -2.326 1.00 93.06 391 ILE A CA 1
ATOM 3027 C C . ILE A 1 391 ? -9.154 -5.651 -3.841 1.00 93.06 391 ILE A C 1
ATOM 3029 O O . ILE A 1 391 ? -10.162 -6.116 -4.370 1.00 93.06 391 ILE A O 1
ATOM 3033 N N . THR A 1 392 ? -8.091 -5.253 -4.531 1.00 95.12 392 THR A N 1
ATOM 3034 C CA . THR A 1 392 ? -8.025 -5.241 -5.997 1.00 95.12 392 THR A CA 1
ATOM 3035 C C . THR A 1 392 ? -7.104 -6.340 -6.496 1.00 95.12 392 THR A C 1
ATOM 3037 O O . THR A 1 392 ? -5.954 -6.418 -6.059 1.00 95.12 392 THR A O 1
ATOM 3040 N N . ASN A 1 393 ? -7.564 -7.140 -7.455 1.00 93.06 393 ASN A N 1
ATOM 3041 C CA . ASN A 1 393 ? -6.684 -8.018 -8.219 1.00 93.06 393 ASN A CA 1
ATOM 3042 C C . ASN A 1 393 ? -5.980 -7.200 -9.314 1.00 93.06 393 ASN A C 1
ATOM 3044 O O . ASN A 1 393 ? -6.613 -6.736 -10.261 1.00 93.06 393 ASN A O 1
ATOM 3048 N N . ILE A 1 394 ? -4.669 -7.000 -9.176 1.00 92.31 394 ILE A N 1
ATOM 3049 C CA . ILE A 1 394 ? -3.870 -6.145 -10.064 1.00 92.31 394 ILE A CA 1
ATOM 3050 C C . ILE A 1 394 ? -3.459 -6.830 -11.374 1.00 92.31 394 ILE A C 1
ATOM 3052 O O . ILE A 1 394 ? -2.777 -6.204 -12.187 1.00 92.31 394 ILE A O 1
ATOM 3056 N N . LEU A 1 395 ? -3.851 -8.090 -11.597 1.00 87.62 395 LEU A N 1
ATOM 3057 C CA . LEU A 1 395 ? -3.685 -8.721 -12.904 1.00 87.62 395 LEU A CA 1
ATOM 3058 C C . LEU A 1 395 ? -4.570 -8.019 -13.950 1.00 87.62 395 LEU A C 1
ATOM 3060 O O . LEU A 1 395 ? -5.692 -7.619 -13.633 1.00 87.62 395 LEU A O 1
ATOM 3064 N N . PRO A 1 396 ? -4.102 -7.872 -15.200 1.00 82.88 396 PRO A N 1
ATOM 3065 C CA . PRO A 1 396 ? -4.922 -7.355 -16.290 1.00 82.88 396 PRO A CA 1
ATOM 3066 C C . PRO A 1 396 ? -6.191 -8.186 -16.516 1.00 82.88 396 PRO A C 1
ATOM 3068 O O . PRO A 1 396 ? -6.150 -9.415 -16.462 1.00 82.88 396 PRO A O 1
ATOM 3071 N N . LYS A 1 397 ? -7.302 -7.515 -16.852 1.00 83.50 397 LYS A N 1
ATOM 3072 C CA . LYS A 1 397 ? -8.507 -8.179 -17.382 1.00 83.50 397 LYS A CA 1
ATOM 3073 C C . LYS A 1 397 ? -8.132 -9.028 -18.603 1.00 83.50 397 LYS A C 1
ATOM 3075 O O . LYS A 1 397 ? -7.333 -8.565 -19.419 1.00 83.50 397 LYS A O 1
ATOM 3080 N N . GLY A 1 398 ? -8.699 -10.224 -18.745 1.00 75.25 398 GLY A N 1
ATOM 3081 C CA . GLY A 1 398 ? -8.316 -11.164 -19.809 1.00 75.25 398 GLY A CA 1
ATOM 3082 C C . GLY A 1 398 ? -7.225 -12.168 -19.410 1.00 75.25 398 GLY A C 1
ATOM 3083 O O . GLY A 1 398 ? -6.860 -13.013 -20.221 1.00 75.25 398 GLY A O 1
ATOM 3084 N N . MET A 1 399 ? -6.671 -12.080 -18.190 1.00 74.62 399 MET A N 1
ATOM 3085 C CA . MET A 1 399 ? -5.765 -13.094 -17.620 1.00 74.62 399 MET A CA 1
ATOM 3086 C C . MET A 1 399 ? -6.501 -14.097 -16.720 1.00 74.62 399 MET A C 1
ATOM 3088 O O . MET A 1 399 ? -5.921 -14.619 -15.762 1.00 74.62 399 MET A O 1
ATOM 3092 N N . GLU A 1 400 ? -7.790 -14.322 -16.977 1.00 77.31 400 GLU A N 1
ATOM 3093 C CA . GLU A 1 400 ? -8.570 -15.350 -16.303 1.00 77.31 400 GLU A CA 1
ATOM 3094 C C . GLU A 1 400 ? -8.024 -16.750 -16.627 1.00 77.31 400 GLU A C 1
ATOM 3096 O O . GLU A 1 400 ? -7.617 -17.067 -17.740 1.00 77.31 400 GLU A O 1
ATOM 3101 N N . SER A 1 401 ? -8.020 -17.596 -15.614 1.00 75.44 401 SER A N 1
ATOM 3102 C CA . SER A 1 401 ? -7.690 -18.999 -15.646 1.00 75.44 401 SER A CA 1
ATOM 3103 C C . SER A 1 401 ? -8.994 -19.764 -15.530 1.00 75.44 401 SER A C 1
ATOM 3105 O O . SER A 1 401 ? -9.897 -19.349 -14.799 1.00 75.44 401 SER A O 1
ATOM 3107 N N . ASP A 1 402 ? -9.061 -20.904 -16.212 1.00 74.00 402 ASP A N 1
ATOM 3108 C CA . ASP A 1 402 ? -10.196 -21.821 -16.111 1.00 74.00 402 ASP A CA 1
ATOM 3109 C C . ASP A 1 402 ? -10.357 -22.405 -14.696 1.00 74.00 402 ASP A C 1
ATOM 3111 O O . ASP A 1 402 ? -11.422 -22.927 -14.369 1.00 74.00 402 ASP A O 1
ATOM 3115 N N . ASP A 1 403 ? -9.326 -22.298 -13.847 1.00 74.25 403 ASP A N 1
ATOM 3116 C CA . ASP A 1 403 ? -9.404 -22.655 -12.434 1.00 74.25 403 ASP A CA 1
ATOM 3117 C C . ASP A 1 403 ? -9.879 -21.455 -11.582 1.00 74.25 403 ASP A C 1
ATOM 3119 O O . ASP A 1 403 ? -9.122 -20.497 -11.371 1.00 74.25 403 ASP A O 1
ATOM 3123 N N . PRO A 1 404 ? -11.120 -21.480 -11.055 1.00 65.06 404 PRO A N 1
ATOM 3124 C CA . PRO A 1 404 ? -11.648 -20.407 -10.217 1.00 65.06 404 PRO A CA 1
ATOM 3125 C C . PRO A 1 404 ? -10.929 -20.278 -8.865 1.00 65.06 404 PRO A C 1
ATOM 3127 O O . PRO A 1 404 ? -11.075 -19.243 -8.208 1.00 65.06 404 PRO A O 1
ATOM 3130 N N . GLU A 1 405 ? -10.162 -21.281 -8.425 1.00 73.00 405 GLU A N 1
ATOM 3131 C CA . GLU A 1 405 ? -9.390 -21.221 -7.178 1.00 73.00 405 GLU A CA 1
ATOM 3132 C C . GLU A 1 405 ? -8.197 -20.257 -7.279 1.00 73.00 405 GLU A C 1
ATOM 3134 O O . GLU A 1 405 ? -7.800 -19.671 -6.271 1.00 73.00 405 GLU A O 1
ATOM 3139 N N . HIS A 1 406 ? -7.703 -19.965 -8.489 1.00 75.88 406 HIS A N 1
ATOM 3140 C CA . HIS A 1 406 ? -6.632 -18.983 -8.713 1.00 75.88 406 HIS A CA 1
ATOM 3141 C C . HIS A 1 406 ? -7.003 -17.547 -8.307 1.00 75.88 406 HIS A C 1
ATOM 3143 O O . HIS A 1 406 ? -6.119 -16.706 -8.125 1.00 75.88 406 HIS A O 1
ATOM 3149 N N . TYR A 1 407 ? -8.298 -17.262 -8.139 1.00 80.38 407 TYR A N 1
ATOM 3150 C CA . TYR A 1 407 ? -8.820 -15.943 -7.765 1.00 80.38 407 TYR A CA 1
ATOM 3151 C C . TYR A 1 407 ? -9.399 -15.892 -6.360 1.00 80.38 407 TYR A C 1
ATOM 3153 O O . TYR A 1 407 ? -10.097 -14.938 -6.009 1.00 80.38 407 TYR A O 1
ATOM 3161 N N . GLN A 1 408 ? -9.129 -16.918 -5.559 1.00 82.12 408 GLN A N 1
ATOM 3162 C CA . GLN A 1 408 ? -9.579 -16.970 -4.184 1.00 82.12 408 GLN A CA 1
ATOM 3163 C C . GLN A 1 408 ? -8.585 -16.275 -3.251 1.00 82.12 408 GLN A C 1
ATOM 3165 O O . GLN A 1 408 ? -7.366 -16.375 -3.388 1.00 82.12 408 GLN A O 1
ATOM 3170 N N . LEU A 1 409 ? -9.128 -15.546 -2.282 1.00 82.88 409 LEU A N 1
ATOM 3171 C CA . LEU A 1 409 ? -8.384 -14.910 -1.208 1.00 82.88 409 LEU A CA 1
ATOM 3172 C C . LEU A 1 409 ? -9.066 -15.219 0.123 1.00 82.88 409 LEU A C 1
ATOM 3174 O O . LEU A 1 409 ? -10.186 -14.774 0.395 1.00 82.88 409 LEU A O 1
ATOM 3178 N N . ALA A 1 410 ? -8.376 -15.974 0.972 1.00 82.25 410 ALA A N 1
ATOM 3179 C CA . ALA A 1 410 ? -8.775 -16.132 2.361 1.00 82.25 410 ALA A CA 1
ATOM 3180 C C . ALA A 1 410 ? -8.542 -14.815 3.117 1.00 82.25 410 ALA A C 1
ATOM 3182 O O . ALA A 1 410 ? -7.569 -14.108 2.866 1.00 82.25 410 ALA A O 1
ATOM 3183 N N . TRP A 1 411 ? -9.428 -14.476 4.044 1.00 83.56 411 TRP A N 1
ATOM 3184 C CA . TRP A 1 411 ? -9.441 -13.199 4.746 1.00 83.56 411 TRP A CA 1
ATOM 3185 C C . TRP A 1 411 ? -9.674 -13.411 6.236 1.00 83.56 411 TRP A C 1
ATOM 3187 O O . TRP A 1 411 ? -10.555 -14.168 6.630 1.00 83.56 411 TRP A O 1
ATOM 3197 N N . ARG A 1 412 ? -8.938 -12.718 7.100 1.00 83.19 412 ARG A N 1
ATOM 3198 C CA . ARG A 1 412 ? -9.175 -12.768 8.547 1.00 83.19 412 ARG A CA 1
ATOM 3199 C C . ARG A 1 412 ? -9.039 -11.383 9.164 1.00 83.19 412 ARG A C 1
ATOM 3201 O O . ARG A 1 412 ? -7.937 -10.856 9.261 1.00 83.19 412 ARG A O 1
ATOM 3208 N N . GLY A 1 413 ? -10.154 -10.802 9.594 1.00 87.56 413 GLY A N 1
ATOM 3209 C CA . GLY A 1 413 ? -10.153 -9.627 10.464 1.00 87.56 413 GLY A CA 1
ATOM 3210 C C . GLY A 1 413 ? -10.081 -10.056 11.922 1.00 87.56 413 GLY A C 1
ATOM 3211 O O . GLY A 1 413 ? -11.026 -10.678 12.404 1.00 87.56 413 GLY A O 1
ATOM 3212 N N . ARG A 1 414 ? -8.982 -9.755 12.622 1.00 88.06 414 ARG A N 1
ATOM 3213 C CA . ARG A 1 414 ? -8.845 -10.005 14.065 1.00 88.06 414 ARG A CA 1
ATOM 3214 C C . ARG A 1 414 ? -8.902 -8.698 14.838 1.00 88.06 414 ARG A C 1
ATOM 3216 O O . ARG A 1 414 ? -8.182 -7.758 14.518 1.00 88.06 414 ARG A O 1
ATOM 3223 N N . PHE A 1 415 ? -9.721 -8.673 15.879 1.00 90.69 415 PHE A N 1
ATOM 3224 C CA . PHE A 1 415 ? -9.885 -7.533 16.768 1.00 90.69 415 PHE A CA 1
ATOM 3225 C C . PHE A 1 415 ? -9.734 -7.985 18.220 1.00 90.69 415 PHE A C 1
ATOM 3227 O O . PHE A 1 415 ? -10.275 -9.028 18.603 1.00 90.69 415 PHE A O 1
ATOM 3234 N N . MET A 1 416 ? -8.975 -7.224 19.012 1.00 91.88 416 MET A N 1
ATOM 3235 C CA . MET A 1 416 ? -8.676 -7.537 20.415 1.00 91.88 416 MET A CA 1
ATOM 3236 C C . MET A 1 416 ? -9.173 -6.427 21.350 1.00 91.88 416 MET A C 1
ATOM 3238 O O . MET A 1 416 ? -8.394 -5.539 21.715 1.00 91.88 416 MET A O 1
ATOM 3242 N N . PRO A 1 417 ? -10.464 -6.446 21.727 1.00 93.94 417 PRO A N 1
ATOM 3243 C CA . PRO A 1 417 ? -10.986 -5.493 22.690 1.00 93.94 417 PRO A CA 1
ATOM 3244 C C . PRO A 1 417 ? -10.483 -5.788 24.108 1.00 93.94 417 PRO A C 1
ATOM 3246 O O . PRO A 1 417 ? -10.112 -6.915 24.439 1.00 93.94 417 PRO A O 1
ATOM 3249 N N . GLY A 1 418 ? -10.482 -4.742 24.923 1.00 94.56 418 GLY A N 1
ATOM 3250 C CA . GLY A 1 418 ? -10.292 -4.781 26.371 1.00 94.56 418 GLY A CA 1
ATOM 3251 C C . GLY A 1 418 ? -10.480 -3.381 26.923 1.00 94.56 418 GLY A C 1
ATOM 3252 O O . GLY A 1 418 ? -9.776 -2.460 26.499 1.00 94.56 418 GLY A O 1
ATOM 3253 N N . ILE A 1 419 ? -11.471 -3.203 27.789 1.00 96.69 419 ILE A N 1
ATOM 3254 C CA . ILE A 1 419 ? -11.941 -1.887 28.210 1.00 96.69 419 ILE A CA 1
ATOM 3255 C C . ILE A 1 419 ? -11.337 -1.518 29.560 1.00 96.69 419 ILE A C 1
ATOM 3257 O O . ILE A 1 419 ? -11.690 -2.041 30.606 1.00 96.69 419 ILE A O 1
ATOM 3261 N N . GLY A 1 420 ? -10.429 -0.549 29.547 1.00 93.88 420 GLY A N 1
ATOM 3262 C CA . GLY A 1 420 ? -9.705 -0.123 30.736 1.00 93.88 420 GLY A CA 1
ATOM 3263 C C . GLY A 1 420 ? -8.223 0.041 30.456 1.00 93.88 420 GLY A C 1
ATOM 3264 O O . GLY A 1 420 ? -7.806 0.307 29.333 1.00 93.88 420 GLY A O 1
ATOM 3265 N N . SER A 1 421 ? -7.399 -0.059 31.493 1.00 86.62 421 SER A N 1
ATOM 3266 C CA . SER A 1 421 ? -5.957 0.148 31.375 1.00 86.62 421 SER A CA 1
ATOM 3267 C C . SER A 1 421 ? -5.164 -1.004 31.983 1.00 86.62 421 SER A C 1
ATOM 3269 O O . SER A 1 421 ? -5.610 -1.685 32.902 1.00 86.62 421 SER A O 1
ATOM 3271 N N . GLY A 1 422 ? -3.953 -1.208 31.463 1.00 84.00 422 GLY A N 1
ATOM 3272 C CA . GLY A 1 422 ? -3.031 -2.225 31.961 1.00 84.00 422 GLY A CA 1
ATOM 3273 C C . GLY A 1 422 ? -3.299 -3.632 31.423 1.00 84.00 422 GLY A C 1
ATOM 3274 O O . GLY A 1 422 ? -4.036 -3.834 30.463 1.00 84.00 422 GLY A O 1
ATOM 3275 N N . THR A 1 423 ? -2.637 -4.614 32.034 1.00 79.69 423 THR A N 1
ATOM 3276 C CA . THR A 1 423 ? -2.670 -6.027 31.615 1.00 79.69 423 THR A CA 1
ATOM 3277 C C . THR A 1 423 ? -4.009 -6.709 31.872 1.00 79.69 423 THR A C 1
ATOM 3279 O O . THR A 1 423 ? -4.295 -7.730 31.258 1.00 79.69 423 THR A O 1
ATOM 3282 N N . ASP A 1 424 ? -4.823 -6.122 32.747 1.00 86.19 424 ASP A N 1
ATOM 3283 C CA . ASP A 1 424 ? -6.131 -6.632 33.144 1.00 86.19 424 ASP A CA 1
ATOM 3284 C C . ASP A 1 424 ? -7.273 -5.837 32.496 1.00 86.19 424 ASP A C 1
ATOM 3286 O O . ASP A 1 424 ? -8.398 -5.897 32.970 1.00 86.19 424 ASP A O 1
ATOM 3290 N N . ALA A 1 425 ? -7.010 -5.104 31.406 1.00 90.06 425 ALA A N 1
ATOM 3291 C CA . ALA A 1 425 ? -8.013 -4.265 30.744 1.00 90.06 425 ALA A CA 1
ATOM 3292 C C . ALA A 1 425 ? -9.267 -5.033 30.289 1.00 90.06 425 ALA A C 1
ATOM 3294 O O . ALA A 1 425 ? -10.305 -4.429 30.126 1.00 90.06 425 ALA A O 1
ATOM 3295 N N . ALA A 1 426 ? -9.201 -6.350 30.085 1.00 92.00 426 ALA A N 1
ATOM 3296 C CA . ALA A 1 426 ? -10.383 -7.147 29.747 1.00 92.00 426 ALA A CA 1
ATOM 3297 C C . ALA A 1 426 ? -11.242 -7.533 30.971 1.00 92.00 426 ALA A C 1
ATOM 3299 O O . ALA A 1 426 ? -12.309 -8.124 30.813 1.00 92.00 426 ALA A O 1
ATOM 3300 N N . GLN A 1 427 ? -10.770 -7.293 32.198 1.00 93.00 427 GLN A N 1
ATOM 3301 C CA . GLN A 1 427 ? -11.479 -7.677 33.417 1.00 93.00 427 GLN A CA 1
ATOM 3302 C C . GLN A 1 427 ? -12.791 -6.895 33.537 1.00 93.00 427 GLN A C 1
ATOM 3304 O O . GLN A 1 427 ? -12.774 -5.675 33.604 1.00 93.00 427 GLN A O 1
ATOM 3309 N N . ASN A 1 428 ? -13.895 -7.628 33.697 1.00 94.12 428 ASN A N 1
ATOM 3310 C CA . ASN A 1 428 ? -15.283 -7.149 33.745 1.00 94.12 428 ASN A CA 1
ATOM 3311 C C . ASN A 1 428 ? -15.924 -6.823 32.390 1.00 94.12 428 ASN A C 1
ATOM 3313 O O . ASN A 1 428 ? -17.069 -6.366 32.368 1.00 94.12 428 ASN A O 1
ATOM 3317 N N . ASP A 1 429 ? -15.261 -7.129 31.274 1.00 97.38 429 ASP A N 1
ATOM 3318 C CA . ASP A 1 429 ? -15.887 -7.012 29.959 1.00 97.38 429 ASP A CA 1
ATOM 3319 C C . ASP A 1 429 ? -17.014 -8.041 29.789 1.00 97.38 429 ASP A C 1
ATOM 3321 O O . ASP A 1 429 ? -16.858 -9.228 30.084 1.00 97.38 429 ASP A O 1
ATOM 3325 N N . TYR A 1 430 ? -18.140 -7.603 29.234 1.00 97.62 430 TYR A N 1
ATOM 3326 C CA . TYR A 1 430 ? -19.248 -8.446 28.797 1.00 97.62 430 TYR A CA 1
ATOM 3327 C C . TYR A 1 430 ? -19.300 -8.469 27.274 1.00 97.62 430 TYR A C 1
ATOM 3329 O O . TYR A 1 430 ? -19.545 -7.444 26.638 1.00 97.62 430 TYR A O 1
ATOM 3337 N N . LEU A 1 431 ? -19.090 -9.644 26.679 1.00 97.44 431 LEU A N 1
ATOM 3338 C CA . LEU A 1 431 ? -19.170 -9.845 25.233 1.00 97.44 431 LEU A CA 1
ATOM 3339 C C . LEU A 1 431 ? -20.629 -9.968 24.791 1.00 97.44 431 LEU A C 1
ATOM 3341 O O . LEU A 1 431 ? -21.388 -10.769 25.340 1.00 97.44 431 LEU A O 1
ATOM 3345 N N . VAL A 1 432 ? -20.996 -9.246 23.733 1.00 96.31 432 VAL A N 1
ATOM 3346 C CA . VAL A 1 432 ? -22.357 -9.238 23.187 1.00 96.31 432 VAL A CA 1
ATOM 3347 C C . VAL A 1 432 ? -22.323 -9.521 21.689 1.00 96.31 432 VAL A C 1
ATOM 3349 O O . VAL A 1 432 ? -21.639 -8.838 20.921 1.00 96.31 432 VAL A O 1
ATOM 3352 N N . LEU A 1 433 ? -23.084 -10.536 21.274 1.00 94.81 433 LEU A N 1
ATOM 3353 C CA . LEU A 1 433 ? -23.277 -10.910 19.875 1.00 94.81 433 LEU A CA 1
ATOM 3354 C C . LEU A 1 433 ? -24.771 -11.171 19.610 1.00 94.81 433 LEU A C 1
ATOM 3356 O O . LEU A 1 433 ? -25.412 -11.869 20.398 1.00 94.81 433 LEU A O 1
ATOM 3360 N N . PRO A 1 434 ? -25.334 -10.670 18.498 1.00 94.75 434 PRO A N 1
ATOM 3361 C CA . PRO A 1 434 ? -26.712 -10.927 18.106 1.00 94.75 434 PRO A CA 1
ATOM 3362 C C . PRO A 1 434 ? -26.821 -12.344 17.530 1.00 94.75 434 PRO A C 1
ATOM 3364 O O . PRO A 1 434 ? -26.626 -12.556 16.337 1.00 94.75 434 PRO A O 1
ATOM 3367 N N . VAL A 1 435 ? -27.106 -13.334 18.372 1.00 93.62 435 VAL A N 1
ATOM 3368 C CA . VAL A 1 435 ? -27.159 -14.756 17.988 1.00 93.62 435 VAL A CA 1
ATOM 3369 C C . VAL A 1 435 ? -28.454 -15.403 18.460 1.00 93.62 435 VAL A C 1
ATOM 3371 O O . VAL A 1 435 ? -29.141 -14.879 19.340 1.00 93.62 435 VAL A O 1
ATOM 3374 N N . LYS A 1 436 ? -28.804 -16.552 17.878 1.00 92.38 436 LYS A N 1
ATOM 3375 C CA . LYS A 1 436 ? -29.935 -17.344 18.367 1.00 92.38 436 LYS A CA 1
ATOM 3376 C C . LYS A 1 436 ? -29.648 -17.907 19.760 1.00 92.38 436 LYS A C 1
ATOM 3378 O O . LYS A 1 436 ? -28.493 -18.054 20.155 1.00 92.38 436 LYS A O 1
ATOM 3383 N N . SER A 1 437 ? -30.702 -18.252 20.497 1.00 88.62 437 SER A N 1
ATOM 3384 C CA . SER A 1 437 ? -30.589 -18.778 21.863 1.00 88.62 437 SER A CA 1
ATOM 3385 C C . SER A 1 437 ? -29.719 -20.035 21.944 1.00 88.62 437 SER A C 1
ATOM 3387 O O . SER A 1 437 ? -28.925 -20.154 22.874 1.00 88.62 437 SER A O 1
ATOM 3389 N N . GLU A 1 438 ? -29.822 -20.929 20.961 1.00 87.94 438 GLU A N 1
ATOM 3390 C CA . GLU A 1 438 ? -29.013 -22.147 20.846 1.00 87.94 438 GLU A CA 1
ATOM 3391 C C . GLU A 1 438 ? -27.527 -21.885 20.547 1.00 87.94 438 GLU A C 1
ATOM 3393 O O . GLU A 1 438 ? -26.682 -22.728 20.838 1.00 87.94 438 GLU A O 1
ATOM 3398 N N . ASP A 1 439 ? -27.196 -20.706 20.013 1.00 87.81 439 ASP A N 1
ATOM 3399 C CA . ASP A 1 439 ? -25.845 -20.330 19.596 1.00 87.81 439 ASP A CA 1
ATOM 3400 C C . ASP A 1 439 ? -25.117 -19.438 20.611 1.00 87.81 439 ASP A C 1
ATOM 3402 O O . ASP A 1 439 ? -23.957 -19.081 20.373 1.00 87.81 439 ASP A O 1
ATOM 3406 N N . LYS A 1 440 ? -25.750 -19.106 21.747 1.00 89.81 440 LYS A N 1
ATOM 3407 C CA . LYS A 1 440 ? -25.164 -18.260 22.798 1.00 89.81 440 LYS A CA 1
ATOM 3408 C C . LYS A 1 440 ? -23.780 -18.748 23.244 1.00 89.81 440 LYS A C 1
ATOM 3410 O O . LYS A 1 440 ? -23.431 -19.931 23.166 1.00 89.81 440 LYS A O 1
ATOM 3415 N N . LEU A 1 441 ? -22.962 -17.795 23.688 1.00 91.94 441 LEU A N 1
ATOM 3416 C CA . LEU A 1 441 ? -21.647 -18.076 24.256 1.00 91.94 441 LEU A CA 1
ATOM 3417 C C . LEU A 1 441 ? -21.791 -18.828 25.585 1.00 91.94 441 LEU A C 1
ATOM 3419 O O . LEU A 1 441 ? -22.733 -18.590 26.334 1.00 91.94 441 LEU A O 1
ATOM 3423 N N . ALA A 1 442 ? -20.847 -19.728 25.871 1.00 90.00 442 ALA A N 1
ATOM 3424 C CA . ALA A 1 442 ? -20.855 -20.508 27.112 1.00 90.00 442 ALA A CA 1
ATOM 3425 C C . ALA A 1 442 ? -20.612 -19.632 28.355 1.00 90.00 442 ALA A C 1
ATOM 3427 O O . ALA A 1 442 ? -21.165 -19.892 29.417 1.00 90.00 442 ALA A O 1
ATOM 3428 N N . GLU A 1 443 ? -19.786 -18.599 28.203 1.00 94.31 443 GLU A N 1
ATOM 3429 C CA . GLU A 1 443 ? -19.535 -17.548 29.188 1.00 94.31 443 GLU A CA 1
ATOM 3430 C C . GLU A 1 443 ? -19.301 -16.246 28.414 1.00 94.31 443 GLU A C 1
ATOM 3432 O O . GLU A 1 443 ? -18.562 -16.253 27.425 1.00 94.31 443 GLU A O 1
ATOM 3437 N N . SER A 1 444 ? -19.948 -15.155 28.817 1.00 94.62 444 SER A N 1
ATOM 3438 C CA . SER A 1 444 ? -19.816 -13.837 28.176 1.00 94.62 444 SER A CA 1
ATOM 3439 C C . SER A 1 444 ? -19.110 -12.820 29.063 1.00 94.62 444 SER A C 1
ATOM 3441 O O . SER A 1 444 ? -18.599 -11.835 28.535 1.00 94.62 444 SER A O 1
ATOM 3443 N N . HIS A 1 445 ? -19.045 -13.060 30.375 1.00 96.44 445 HIS A N 1
ATOM 3444 C CA . HIS A 1 445 ? -18.367 -12.184 31.318 1.00 96.44 445 HIS A CA 1
ATOM 3445 C C . HIS A 1 445 ? -16.896 -12.584 31.455 1.00 96.44 445 HIS A C 1
ATOM 3447 O O . HIS A 1 445 ? -16.553 -13.670 31.935 1.00 96.44 445 HIS A O 1
ATOM 3453 N N . PHE A 1 446 ? -16.004 -11.691 31.045 1.00 95.88 446 PHE A N 1
ATOM 3454 C CA . PHE A 1 446 ? -14.570 -11.873 31.164 1.00 95.88 446 PHE A CA 1
ATOM 3455 C C . PHE A 1 446 ? -14.105 -11.545 32.583 1.00 95.88 446 PHE A C 1
ATOM 3457 O O . PHE A 1 446 ? -13.918 -10.393 32.965 1.00 95.88 446 PHE A O 1
ATOM 3464 N N . THR A 1 447 ? -13.914 -12.590 33.387 1.00 93.62 447 THR A N 1
ATOM 3465 C CA . THR A 1 447 ? -13.468 -12.452 34.774 1.00 93.62 447 THR A CA 1
ATOM 3466 C C . THR A 1 447 ? -12.441 -13.505 35.172 1.00 93.62 447 THR A C 1
ATOM 3468 O O . THR A 1 447 ? -12.505 -14.663 34.746 1.00 93.62 447 THR A O 1
ATOM 3471 N N . PHE A 1 448 ? -11.500 -13.112 36.031 1.00 89.62 448 PHE A N 1
ATOM 3472 C CA . PHE A 1 448 ? -10.505 -14.012 36.614 1.00 89.62 448 PHE A CA 1
ATOM 3473 C C . PHE A 1 448 ? -11.033 -14.834 37.790 1.00 89.62 448 PHE A C 1
ATOM 3475 O O . PHE A 1 448 ? -10.445 -15.864 38.110 1.00 89.62 448 PHE A O 1
ATOM 3482 N N . SER A 1 449 ? -12.121 -14.405 38.441 1.00 90.94 449 SER A N 1
ATOM 3483 C CA . SER A 1 449 ? -12.682 -15.121 39.597 1.00 90.94 449 SER A CA 1
ATOM 3484 C C . SER A 1 449 ? -13.413 -16.403 39.197 1.00 90.94 449 SER A C 1
ATOM 3486 O O . SER A 1 449 ? -13.461 -17.362 39.966 1.00 90.94 449 SER A O 1
ATOM 3488 N N . LYS A 1 450 ? -13.946 -16.436 37.974 1.00 91.88 450 LYS A N 1
ATOM 3489 C CA . LYS A 1 450 ? -14.612 -17.591 37.371 1.00 91.88 450 LYS A CA 1
ATOM 3490 C C . LYS A 1 450 ? -14.100 -17.772 35.936 1.00 91.88 450 LYS A C 1
ATOM 3492 O O . LYS A 1 450 ? -14.805 -17.438 34.984 1.00 91.88 450 LYS A O 1
ATOM 3497 N N . PRO A 1 451 ? -12.850 -18.237 35.767 1.00 91.44 451 PRO A N 1
ATOM 3498 C CA . PRO A 1 451 ? -12.216 -18.245 34.464 1.00 91.44 451 PRO A CA 1
ATOM 3499 C C . PRO A 1 451 ? -12.827 -19.301 33.537 1.00 91.44 451 PRO A C 1
ATOM 3501 O O . PRO A 1 451 ? -13.145 -20.413 33.960 1.00 91.44 451 PRO A O 1
ATOM 3504 N N . ALA A 1 452 ? -12.908 -18.978 32.248 1.00 93.56 452 ALA A N 1
ATOM 3505 C CA . ALA A 1 452 ? -13.356 -19.866 31.185 1.00 93.56 452 ALA A CA 1
ATOM 3506 C C . ALA A 1 452 ? -12.383 -19.820 29.998 1.00 93.56 452 ALA A C 1
ATOM 3508 O O . ALA A 1 452 ? -11.641 -18.853 29.801 1.00 93.56 452 ALA A O 1
ATOM 3509 N N . SER A 1 453 ? -12.369 -20.894 29.211 1.00 94.00 453 SER A N 1
ATOM 3510 C CA . SER A 1 453 ? -11.579 -20.986 27.985 1.00 94.00 453 SER A CA 1
ATOM 3511 C C . SER A 1 453 ? -12.354 -21.776 26.941 1.00 94.00 453 SER A C 1
ATOM 3513 O O . SER A 1 453 ? -12.727 -22.923 27.194 1.00 94.00 453 SER A O 1
ATOM 3515 N N . TYR A 1 454 ? -12.641 -21.154 25.800 1.00 92.25 454 TYR A N 1
ATOM 3516 C CA . TYR A 1 454 ? -13.338 -21.800 24.692 1.00 92.25 454 TYR A CA 1
ATOM 3517 C C . TYR A 1 454 ? -13.051 -21.108 23.352 1.00 92.25 454 TYR A C 1
ATOM 3519 O O . TYR A 1 454 ? -12.604 -19.963 23.278 1.00 92.25 454 TYR A O 1
ATOM 3527 N N . GLU A 1 455 ? -13.347 -21.823 22.270 1.00 90.31 455 GLU A N 1
ATOM 3528 C CA . GLU A 1 455 ? -13.261 -21.334 20.897 1.00 90.31 455 GLU A CA 1
ATOM 3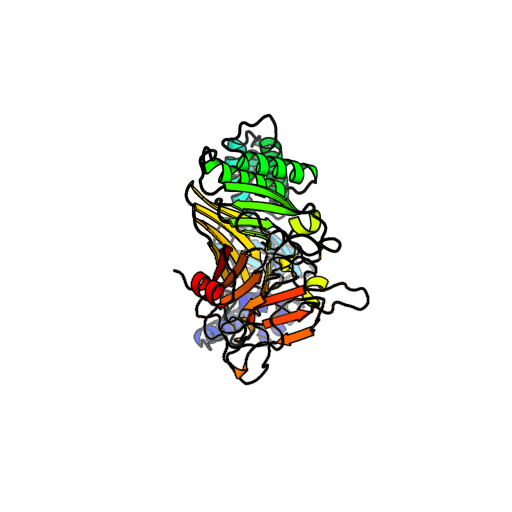529 C C . GLU A 1 455 ? -14.588 -21.617 20.183 1.00 90.31 455 GLU A C 1
ATOM 3531 O O . GLU A 1 455 ? -15.103 -22.737 20.226 1.00 90.31 455 GLU A O 1
ATOM 3536 N N . ARG A 1 456 ? -15.151 -20.616 19.503 1.00 88.12 456 ARG A N 1
ATOM 3537 C CA . ARG A 1 456 ? -16.347 -20.753 18.663 1.00 88.12 456 ARG A CA 1
ATOM 3538 C C . ARG A 1 456 ? -16.023 -20.258 17.262 1.00 88.12 456 ARG A C 1
ATOM 3540 O O . ARG A 1 456 ? -15.871 -19.062 17.034 1.00 88.12 456 ARG A O 1
ATOM 3547 N N . ARG A 1 457 ? -15.887 -21.204 16.326 1.00 81.50 457 ARG A N 1
ATOM 3548 C CA . ARG A 1 457 ? -15.248 -20.935 15.029 1.00 81.50 457 ARG A CA 1
ATOM 3549 C C . ARG A 1 457 ? -16.135 -20.301 13.962 1.00 81.50 457 ARG A C 1
ATOM 3551 O O . ARG A 1 457 ? -15.613 -19.682 13.043 1.00 81.50 457 ARG A O 1
ATOM 3558 N N . SER A 1 458 ? -17.440 -20.523 14.050 1.00 81.62 458 SER A N 1
ATOM 3559 C CA . SER A 1 458 ? -18.413 -20.059 13.064 1.00 81.62 458 SER A CA 1
ATOM 3560 C C . SER A 1 458 ? -19.754 -19.869 13.758 1.00 81.62 458 SER A C 1
ATOM 3562 O O . SER A 1 458 ? -20.542 -20.806 13.872 1.00 81.62 458 SER A O 1
ATOM 3564 N N . ILE A 1 459 ? -19.973 -18.677 14.308 1.00 86.00 459 ILE A N 1
ATOM 3565 C CA . ILE A 1 459 ? -21.236 -18.297 14.941 1.00 86.00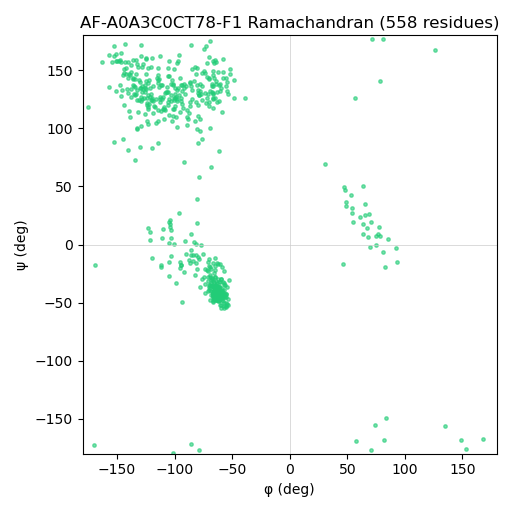 459 ILE A CA 1
ATOM 3566 C C . ILE A 1 459 ? -22.023 -17.461 13.940 1.00 86.00 459 ILE A C 1
ATOM 3568 O O . ILE A 1 459 ? -21.543 -16.406 13.524 1.00 86.00 459 ILE A O 1
ATOM 3572 N N . LYS A 1 460 ? -23.214 -17.917 13.549 1.00 88.06 460 LYS A N 1
ATOM 3573 C CA . LYS A 1 460 ? -24.081 -17.159 12.645 1.00 88.06 460 LYS A CA 1
ATOM 3574 C C . LYS A 1 460 ? -24.693 -15.973 13.380 1.00 88.06 460 LYS A C 1
ATOM 3576 O O . LYS A 1 460 ? -25.381 -16.144 14.385 1.00 88.06 460 LYS A O 1
ATOM 3581 N N . LEU A 1 461 ? -24.450 -14.778 12.860 1.00 90.62 461 LEU A N 1
ATOM 3582 C CA . LEU A 1 461 ? -24.986 -13.543 13.408 1.00 90.62 461 LEU A CA 1
ATOM 3583 C C . LEU A 1 461 ? -26.381 -13.266 12.832 1.00 90.62 461 LEU A C 1
ATOM 3585 O O . LEU A 1 461 ? -26.623 -13.444 11.638 1.00 90.62 461 LEU A O 1
ATOM 3589 N N . LEU A 1 462 ? -27.299 -12.810 13.681 1.00 93.44 462 LEU A N 1
ATOM 3590 C CA . LEU A 1 462 ? -28.619 -12.303 13.295 1.00 93.44 462 LEU A CA 1
ATOM 3591 C C . LEU A 1 462 ? -28.530 -10.890 12.709 1.00 93.44 462 LEU A C 1
ATOM 3593 O O . LEU A 1 462 ? -29.334 -10.514 11.862 1.00 93.44 462 LEU A O 1
ATOM 3597 N N . GLU A 1 463 ? -27.540 -10.120 13.152 1.00 93.81 463 GLU A N 1
ATOM 3598 C CA . GLU A 1 463 ? -27.215 -8.783 12.666 1.00 93.81 463 GLU A CA 1
ATOM 3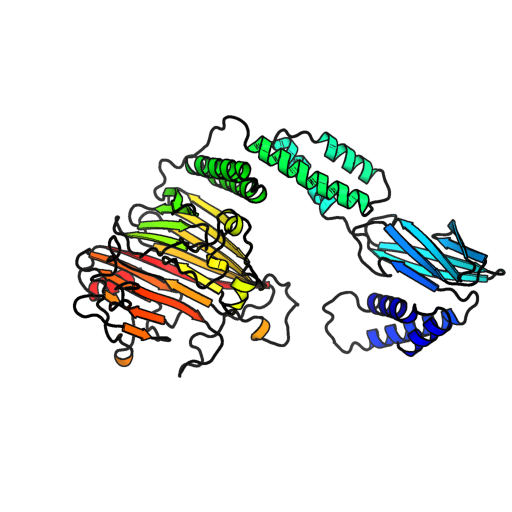599 C C . GLU A 1 463 ? -25.687 -8.656 12.575 1.00 93.81 463 GLU A C 1
ATOM 3601 O O . GLU A 1 463 ? -24.992 -9.257 13.389 1.00 93.81 463 GLU A O 1
ATOM 3606 N N . PRO A 1 464 ? -25.126 -7.898 11.621 1.00 93.00 464 PRO A N 1
ATOM 3607 C CA . PRO A 1 464 ? -23.694 -7.920 11.333 1.00 93.00 464 PRO A CA 1
ATOM 3608 C C . PRO A 1 464 ? -22.893 -7.089 12.348 1.00 93.00 464 PRO A C 1
ATOM 3610 O O . PRO A 1 464 ? -22.227 -6.131 11.977 1.00 93.00 464 PRO A O 1
ATOM 3613 N N . TRP A 1 465 ? -22.962 -7.391 13.641 1.00 94.56 465 TRP A N 1
ATOM 3614 C CA . TRP A 1 465 ? -22.173 -6.701 14.658 1.00 94.56 465 TRP A CA 1
ATOM 3615 C C . TRP A 1 465 ? -21.773 -7.623 15.807 1.00 94.56 465 TRP A C 1
ATOM 3617 O O . TRP A 1 465 ? -22.401 -8.646 16.056 1.00 94.56 465 TRP A O 1
ATOM 3627 N N . MET A 1 466 ? -20.706 -7.256 16.508 1.00 95.19 466 MET A N 1
ATOM 3628 C CA . MET A 1 466 ? -20.299 -7.843 17.787 1.00 95.19 466 MET A CA 1
ATOM 3629 C C . MET A 1 466 ? -19.578 -6.782 18.608 1.00 95.19 466 MET A C 1
ATOM 3631 O O . MET A 1 466 ? -19.038 -5.825 18.049 1.00 95.19 466 MET A O 1
ATOM 3635 N N . GLY A 1 467 ? -19.528 -6.941 19.921 1.00 96.44 467 GLY A N 1
ATOM 3636 C CA . GLY A 1 467 ? -18.808 -5.991 20.752 1.00 96.44 467 GLY A CA 1
ATOM 3637 C C . GLY A 1 467 ? -18.653 -6.444 22.185 1.00 96.44 467 GLY A C 1
ATOM 3638 O O . GLY A 1 467 ? -18.986 -7.579 22.533 1.00 96.44 467 GLY A O 1
ATOM 3639 N N . ALA A 1 468 ? -18.143 -5.532 22.997 1.00 97.56 468 ALA A N 1
ATOM 3640 C CA . ALA A 1 468 ? -18.030 -5.710 24.429 1.00 97.56 468 ALA A CA 1
ATOM 3641 C C . ALA A 1 468 ? -18.292 -4.391 25.160 1.00 97.56 468 ALA A C 1
ATOM 3643 O O . ALA A 1 468 ? -18.143 -3.308 24.582 1.00 97.56 468 ALA A O 1
ATOM 3644 N N . PHE A 1 469 ? -18.679 -4.489 26.426 1.00 98.31 469 PHE A N 1
ATOM 3645 C CA . PHE A 1 469 ? -18.788 -3.346 27.325 1.00 98.31 469 PHE A CA 1
ATOM 3646 C C . PHE A 1 469 ? -18.348 -3.702 28.740 1.00 98.31 469 PHE A C 1
ATOM 3648 O O . PHE A 1 469 ? -18.508 -4.840 29.169 1.00 98.31 469 PHE A O 1
ATOM 3655 N N . ASP A 1 470 ? -17.858 -2.703 29.463 1.00 97.81 470 ASP A N 1
ATOM 3656 C CA . ASP A 1 470 ? -17.592 -2.769 30.893 1.00 97.81 470 ASP A CA 1
ATOM 3657 C C . ASP A 1 470 ? -18.628 -1.873 31.613 1.00 97.81 470 ASP A C 1
ATOM 3659 O O . ASP A 1 470 ? -18.655 -0.652 31.388 1.00 97.81 470 ASP A O 1
ATOM 3663 N N . PRO A 1 471 ? -19.501 -2.445 32.467 1.00 96.00 471 PRO A N 1
ATOM 3664 C CA . PRO A 1 471 ? -20.514 -1.685 33.198 1.00 96.00 471 PRO A CA 1
ATOM 3665 C C . PRO A 1 471 ? -19.930 -0.792 34.304 1.00 96.00 471 PRO A C 1
ATOM 3667 O O . PRO A 1 471 ? -20.510 0.249 34.615 1.00 96.00 471 PRO A O 1
ATOM 3670 N N . ALA A 1 472 ? -18.786 -1.150 34.892 1.00 94.69 472 ALA A N 1
ATOM 3671 C CA . ALA A 1 472 ? -18.110 -0.346 35.909 1.00 94.69 472 ALA A CA 1
ATOM 3672 C C . ALA A 1 472 ? -17.492 0.921 35.299 1.00 94.69 472 ALA A C 1
ATOM 3674 O O . ALA A 1 472 ? -17.593 2.004 35.878 1.00 94.69 472 ALA A O 1
ATOM 3675 N N . LEU A 1 473 ? -16.913 0.806 34.103 1.00 96.75 473 LEU A N 1
ATOM 3676 C CA . LEU A 1 473 ? -16.374 1.935 33.335 1.00 96.75 473 LEU A CA 1
ATOM 3677 C C . LEU A 1 473 ? -17.431 2.644 32.482 1.00 96.75 473 LEU A C 1
ATOM 3679 O O . LEU A 1 473 ? -17.134 3.653 31.836 1.00 96.75 473 LEU A O 1
ATOM 3683 N N . LYS A 1 474 ? -18.658 2.118 32.456 1.00 97.62 474 LYS A N 1
ATOM 3684 C CA . LYS A 1 474 ? -19.779 2.602 31.645 1.00 97.62 474 LYS A CA 1
ATOM 3685 C C . LYS A 1 474 ? -19.410 2.816 30.178 1.00 97.62 474 LYS A C 1
ATOM 3687 O O . LYS A 1 474 ? -19.870 3.774 29.554 1.00 97.62 474 LYS A O 1
ATOM 3692 N N . THR A 1 475 ? -18.559 1.955 29.635 1.00 98.19 475 THR A N 1
ATOM 3693 C CA . THR A 1 475 ? -17.929 2.137 28.323 1.00 98.19 475 THR A CA 1
ATOM 3694 C C . THR A 1 475 ? -18.027 0.852 27.519 1.00 98.19 475 THR A C 1
ATOM 3696 O O . THR A 1 475 ? -17.987 -0.238 28.074 1.00 98.19 475 THR A O 1
ATOM 3699 N N . GLY A 1 476 ? -18.165 0.970 26.204 1.00 97.81 476 GLY A N 1
ATOM 3700 C CA . GLY A 1 476 ? -18.236 -0.159 25.294 1.00 97.81 476 GLY A CA 1
ATOM 3701 C C . GLY A 1 476 ? -17.705 0.164 23.910 1.00 97.81 476 GLY A C 1
ATOM 3702 O O . GLY A 1 476 ? -17.563 1.325 23.513 1.00 97.81 476 GLY A O 1
ATOM 3703 N N . ILE A 1 477 ? -17.442 -0.898 23.163 1.00 97.81 477 ILE A N 1
ATOM 3704 C CA . ILE A 1 477 ? -16.988 -0.847 21.782 1.00 97.81 477 ILE A CA 1
ATOM 3705 C C . ILE A 1 477 ? -17.717 -1.905 20.965 1.00 97.81 477 ILE A C 1
ATOM 3707 O O . ILE A 1 477 ? -17.844 -3.060 21.375 1.00 97.81 477 ILE A O 1
ATOM 3711 N N . ALA A 1 478 ? -18.198 -1.510 19.792 1.00 97.19 478 ALA A N 1
ATOM 3712 C CA . ALA A 1 478 ? -18.837 -2.417 18.852 1.00 97.19 478 ALA A CA 1
ATOM 3713 C C . ALA A 1 478 ? -18.165 -2.340 17.487 1.00 97.19 478 ALA A C 1
ATOM 3715 O O . ALA A 1 478 ? -17.876 -1.258 16.978 1.00 97.19 478 ALA A O 1
ATOM 3716 N N . MET A 1 479 ? -17.961 -3.501 16.879 1.00 95.56 479 MET A N 1
ATOM 3717 C CA . MET A 1 479 ? -17.623 -3.627 15.474 1.00 95.56 479 MET A CA 1
ATOM 3718 C C . MET A 1 479 ? -18.900 -3.934 14.704 1.00 95.56 479 MET A C 1
ATOM 3720 O O . MET A 1 479 ? -19.589 -4.907 15.004 1.00 95.56 479 MET A O 1
ATOM 3724 N N . ILE A 1 480 ? -19.210 -3.102 13.719 1.00 95.38 480 ILE A N 1
ATOM 3725 C CA . ILE A 1 480 ? -20.403 -3.203 12.881 1.00 95.38 480 ILE A CA 1
ATOM 3726 C C . ILE A 1 480 ? -19.937 -3.427 11.447 1.00 95.38 480 ILE A C 1
ATOM 3728 O O . ILE A 1 480 ? -19.207 -2.618 10.881 1.00 95.38 480 ILE A O 1
ATOM 3732 N N . GLY A 1 481 ? -20.328 -4.548 10.869 1.00 92.38 481 GLY A N 1
ATOM 3733 C CA . GLY A 1 481 ? -20.024 -4.948 9.512 1.00 92.38 481 GLY A CA 1
ATOM 3734 C C . GLY A 1 481 ? -21.125 -4.621 8.512 1.00 92.38 481 GLY A C 1
ATOM 3735 O O . GLY A 1 481 ? -22.283 -4.385 8.853 1.00 92.38 481 GLY A O 1
ATOM 3736 N N . SER A 1 482 ? -20.755 -4.643 7.235 1.00 86.50 482 SER A N 1
ATOM 3737 C CA . SER A 1 482 ? -21.715 -4.647 6.127 1.00 86.50 482 SER A CA 1
ATOM 3738 C C . SER A 1 482 ? -22.573 -5.932 6.098 1.00 86.50 482 SER A C 1
ATOM 3740 O O . SER A 1 482 ? -22.140 -6.963 6.614 1.00 86.50 482 SER A O 1
ATOM 3742 N N . PRO A 1 483 ? -23.761 -5.928 5.455 1.00 82.81 483 PRO A N 1
ATOM 3743 C CA . PRO A 1 483 ? -24.681 -7.077 5.450 1.00 82.81 483 PRO A CA 1
ATOM 3744 C C . PRO A 1 483 ? -24.113 -8.387 4.884 1.00 82.81 483 PRO A C 1
ATOM 3746 O O . PRO A 1 483 ? -24.654 -9.456 5.148 1.00 82.81 483 PRO A O 1
ATOM 3749 N N . VAL A 1 484 ? -23.029 -8.321 4.104 1.00 78.12 484 VAL A N 1
ATOM 3750 C CA . VAL A 1 484 ? -22.337 -9.511 3.580 1.00 78.12 484 VAL A CA 1
ATOM 3751 C C . VAL A 1 484 ? -21.581 -10.281 4.670 1.00 78.12 484 VAL A C 1
ATOM 3753 O O . VAL A 1 484 ? -21.200 -11.433 4.468 1.00 78.12 484 VAL A O 1
ATOM 3756 N N . ILE A 1 485 ? -21.378 -9.668 5.837 1.00 80.69 485 ILE A N 1
ATOM 3757 C CA . ILE A 1 485 ? -20.717 -10.268 6.991 1.00 80.69 485 ILE A CA 1
ATOM 3758 C C . ILE A 1 485 ? -21.767 -10.965 7.851 1.00 80.69 485 ILE A C 1
ATOM 3760 O O . ILE A 1 485 ? -22.595 -10.328 8.491 1.00 80.69 485 ILE A O 1
ATOM 3764 N N . THR A 1 486 ? -21.725 -12.293 7.864 1.00 83.06 486 THR A N 1
ATOM 3765 C CA . THR A 1 486 ? -22.796 -13.124 8.441 1.00 83.06 486 THR A CA 1
ATOM 3766 C C . THR A 1 486 ? -22.340 -14.013 9.592 1.00 83.06 486 THR A C 1
ATOM 3768 O O . THR A 1 486 ? -23.176 -14.596 10.279 1.00 83.06 486 THR A O 1
ATOM 3771 N N . HIS A 1 487 ? -21.029 -14.136 9.806 1.00 86.94 487 HIS A N 1
ATOM 3772 C CA . HIS A 1 487 ? -20.454 -15.057 10.777 1.00 86.94 487 HIS A CA 1
ATOM 3773 C C . HIS A 1 487 ? -19.337 -14.392 11.577 1.00 86.94 487 HIS A C 1
ATOM 3775 O O . HIS A 1 487 ? -18.555 -13.612 11.031 1.00 86.94 487 HIS A O 1
ATOM 3781 N N . ALA A 1 488 ? -19.257 -14.744 12.858 1.00 88.00 488 ALA A N 1
ATOM 3782 C CA . ALA A 1 488 ? -18.183 -14.358 13.759 1.00 88.00 488 ALA A CA 1
ATOM 3783 C C . ALA A 1 488 ? -17.367 -15.575 14.197 1.00 88.00 488 ALA A C 1
ATOM 3785 O O . ALA A 1 488 ? -17.881 -16.693 14.318 1.00 88.00 488 ALA A O 1
ATOM 3786 N N . TYR A 1 489 ? -16.103 -15.323 14.504 1.00 89.00 489 TYR A N 1
ATOM 3787 C CA . TYR A 1 489 ? -15.259 -16.218 15.272 1.00 89.00 489 TYR A CA 1
ATOM 3788 C C . TYR A 1 489 ? -14.925 -15.563 16.613 1.00 89.00 489 TYR A C 1
ATOM 3790 O O . TYR A 1 489 ? -14.583 -14.380 16.674 1.00 89.00 489 TYR A O 1
ATOM 3798 N N . VAL A 1 490 ? -15.014 -16.344 17.688 1.00 91.75 490 VAL A N 1
ATOM 3799 C CA . VAL A 1 490 ? -14.690 -15.905 19.048 1.00 91.75 490 VAL A CA 1
ATOM 3800 C C . VAL A 1 490 ? -13.680 -16.868 19.652 1.00 91.75 490 VAL A C 1
ATOM 3802 O O . VAL A 1 490 ? -13.923 -18.075 19.727 1.00 91.75 490 VAL A O 1
ATOM 3805 N N . TRP A 1 491 ? -12.564 -16.325 20.124 1.00 91.62 491 TRP A N 1
ATOM 3806 C CA . TRP A 1 491 ? -11.665 -17.022 21.037 1.00 91.62 491 TRP A CA 1
ATOM 3807 C C . TRP A 1 491 ? -11.719 -16.310 22.379 1.00 91.62 491 TRP A C 1
ATOM 3809 O O . TRP A 1 491 ? -11.572 -15.092 22.433 1.00 91.62 491 TRP A O 1
ATOM 3819 N N . PHE A 1 492 ? -11.976 -17.055 23.446 1.00 94.19 492 PHE A N 1
ATOM 3820 C CA . PHE A 1 492 ? -12.156 -16.517 24.786 1.00 94.19 492 PHE A CA 1
ATOM 3821 C C . PHE A 1 492 ? -11.253 -17.278 25.742 1.00 94.19 492 PHE A C 1
ATOM 3823 O O . PHE A 1 492 ? -11.345 -18.504 25.838 1.00 94.19 492 PHE A O 1
ATOM 3830 N N . ASN A 1 493 ? -10.385 -16.571 26.460 1.00 92.88 493 ASN A N 1
ATOM 3831 C CA . ASN A 1 493 ? -9.496 -17.183 27.432 1.00 92.88 493 ASN A CA 1
ATOM 3832 C C . ASN A 1 493 ? -9.269 -16.263 28.636 1.00 92.88 493 ASN A C 1
ATOM 3834 O O . ASN A 1 493 ? -8.316 -15.494 28.648 1.00 92.88 493 ASN A O 1
ATOM 3838 N N . SER A 1 494 ? -10.092 -16.374 29.680 1.00 92.88 494 SER A N 1
ATOM 3839 C CA . SER A 1 494 ? -9.844 -15.686 30.959 1.00 92.88 494 SER A CA 1
ATOM 3840 C C . SER A 1 494 ? -9.016 -16.519 31.946 1.00 92.88 494 SER A C 1
ATOM 3842 O O . SER A 1 494 ? -8.556 -16.003 32.964 1.00 92.88 494 SER A O 1
ATOM 3844 N N . LYS A 1 495 ? -8.761 -17.798 31.627 1.00 89.25 495 LYS A N 1
ATOM 3845 C CA . LYS A 1 495 ? -7.906 -18.697 32.422 1.00 89.25 495 LYS A CA 1
ATOM 3846 C C . LYS A 1 495 ? -6.425 -18.317 32.354 1.00 89.25 495 LYS A C 1
ATOM 3848 O O . LYS A 1 495 ? -5.730 -18.389 33.364 1.00 89.25 495 LYS A O 1
ATOM 3853 N N . GLY A 1 496 ? -5.966 -17.902 31.176 1.00 85.19 496 GLY A N 1
ATOM 3854 C CA . GLY A 1 496 ? -4.546 -17.704 30.895 1.00 85.19 496 GLY A CA 1
ATOM 3855 C C . GLY A 1 496 ? -3.766 -19.021 30.785 1.00 85.19 496 GLY A C 1
ATOM 3856 O O . GLY A 1 496 ? -4.317 -20.115 30.932 1.00 85.19 496 GLY A O 1
ATOM 3857 N N . ASP A 1 497 ? -2.481 -18.912 30.465 1.00 83.19 497 ASP A N 1
ATOM 3858 C CA . ASP A 1 497 ? -1.536 -20.026 30.438 1.00 83.19 497 ASP A CA 1
ATOM 3859 C C . ASP A 1 497 ? -1.054 -20.407 31.854 1.00 83.19 497 ASP A C 1
ATOM 3861 O O . ASP A 1 497 ? -1.477 -19.838 32.861 1.00 83.19 497 ASP A O 1
ATOM 3865 N N . GLN A 1 498 ? -0.139 -21.376 31.951 1.00 77.19 498 GLN A N 1
ATOM 3866 C CA . GLN A 1 498 ? 0.418 -21.835 33.234 1.00 77.19 498 GLN A CA 1
ATOM 3867 C C . GLN A 1 498 ? 1.162 -20.740 34.023 1.00 77.19 498 GLN A C 1
ATOM 3869 O O . GLN A 1 498 ? 1.409 -20.909 35.214 1.00 77.19 498 GLN A O 1
ATOM 3874 N N . LYS A 1 499 ? 1.532 -19.633 33.373 1.00 70.94 499 LYS A N 1
ATOM 3875 C CA . LYS A 1 499 ? 2.194 -18.467 33.971 1.00 70.94 499 LYS A CA 1
ATOM 3876 C C . LYS A 1 499 ? 1.223 -17.297 34.172 1.00 70.94 499 LYS A C 1
ATOM 3878 O O . LYS A 1 499 ? 1.656 -16.216 34.556 1.00 70.94 499 LYS A O 1
ATOM 3883 N N . GLY A 1 500 ? -0.070 -17.498 33.907 1.00 68.00 500 GLY A N 1
ATOM 3884 C CA . GLY A 1 500 ? -1.105 -16.474 33.998 1.00 68.00 500 GLY A CA 1
ATOM 3885 C C . GLY A 1 500 ? -1.128 -15.479 32.833 1.00 68.00 500 GLY A C 1
ATOM 3886 O O . GLY A 1 500 ? -1.867 -14.500 32.916 1.00 68.00 500 GLY A O 1
ATOM 3887 N N . ASN A 1 501 ? -0.369 -15.706 31.756 1.00 78.50 501 ASN A N 1
ATOM 3888 C CA . ASN A 1 501 ? -0.367 -14.846 30.566 1.00 78.50 501 ASN A CA 1
ATOM 3889 C C . ASN A 1 501 ? -1.477 -15.235 29.584 1.00 78.50 501 ASN A C 1
ATOM 3891 O O . ASN A 1 501 ? -2.126 -16.267 29.730 1.00 78.50 501 ASN A O 1
ATOM 3895 N N . GLY A 1 502 ? -1.686 -14.428 28.540 1.00 79.12 502 GLY A N 1
ATOM 3896 C CA . GLY A 1 502 ? -2.627 -14.769 27.467 1.00 79.12 502 GLY A CA 1
ATOM 3897 C C . GLY A 1 502 ? -4.092 -14.745 27.907 1.00 79.12 502 GLY A C 1
ATOM 3898 O O . GLY A 1 502 ? -4.915 -15.459 27.332 1.00 79.12 502 GLY A O 1
ATOM 3899 N N . LYS A 1 503 ? -4.404 -13.946 28.937 1.00 88.56 503 LYS A N 1
ATOM 3900 C CA . LYS A 1 503 ? -5.770 -13.670 29.375 1.00 88.56 503 LYS A CA 1
ATOM 3901 C C . LYS A 1 503 ? -6.398 -12.624 28.461 1.00 88.56 503 LYS A C 1
ATOM 3903 O O . LYS A 1 503 ? -6.303 -11.432 28.722 1.00 88.56 503 LYS A O 1
ATOM 3908 N N . VAL A 1 504 ? -6.994 -13.075 27.366 1.00 90.00 504 VAL A N 1
ATOM 3909 C CA . VAL A 1 504 ? -7.584 -12.206 26.343 1.00 90.00 504 VAL A CA 1
ATOM 3910 C C . VAL A 1 504 ? -8.804 -12.870 25.719 1.00 90.00 504 VAL A C 1
ATOM 3912 O O . VAL A 1 504 ? -8.997 -14.086 25.815 1.00 90.00 504 VAL A O 1
ATOM 3915 N N . TYR A 1 505 ? -9.601 -12.078 25.016 1.00 92.81 505 TYR A N 1
ATOM 3916 C CA . TYR A 1 505 ? -10.567 -12.576 24.052 1.00 92.81 505 TYR A CA 1
ATOM 3917 C C . TYR A 1 505 ? -10.368 -11.867 22.711 1.00 92.81 505 TYR A C 1
ATOM 3919 O O . TYR A 1 505 ? -9.810 -10.773 22.635 1.00 92.81 505 TYR A O 1
ATOM 3927 N N . THR A 1 506 ? -10.776 -12.519 21.629 1.00 92.12 506 THR A N 1
ATOM 3928 C CA . THR A 1 506 ? -10.697 -11.962 20.280 1.00 92.12 506 THR A CA 1
ATOM 3929 C C . THR A 1 506 ? -12.045 -12.082 19.612 1.00 92.12 506 THR A C 1
ATOM 3931 O O . THR A 1 506 ? -12.674 -13.144 19.641 1.00 92.12 506 THR A O 1
ATOM 3934 N N . LEU A 1 507 ? -12.435 -11.007 18.950 1.00 92.00 507 LEU A N 1
ATOM 3935 C CA . LEU A 1 507 ? -13.630 -10.927 18.138 1.00 92.00 507 LEU A CA 1
ATOM 3936 C C . LEU A 1 507 ? -13.166 -10.868 16.678 1.00 92.00 507 LEU A C 1
ATOM 3938 O O . LEU A 1 507 ? -12.417 -9.971 16.303 1.00 92.00 507 LEU A O 1
ATOM 3942 N N . GLU A 1 508 ? -13.530 -11.844 15.850 1.00 88.94 508 GLU A N 1
ATOM 3943 C CA . GLU A 1 508 ? -12.996 -11.945 14.488 1.00 88.94 508 GLU A CA 1
ATOM 3944 C C . GLU A 1 508 ? -14.098 -12.009 13.426 1.00 88.94 508 GLU A C 1
ATOM 3946 O O . GLU A 1 508 ? -14.814 -13.008 13.328 1.00 88.94 508 GLU A O 1
ATOM 3951 N N . PHE A 1 509 ? -14.206 -10.958 12.607 1.00 85.81 509 PHE A N 1
ATOM 3952 C CA . PHE A 1 509 ? -14.917 -10.953 11.327 1.00 85.81 509 PHE A CA 1
ATOM 3953 C C . PHE A 1 509 ? -14.492 -9.735 10.474 1.00 85.81 509 PHE A C 1
ATOM 3955 O O . PHE A 1 509 ? -14.044 -8.738 11.033 1.00 85.81 509 PHE A O 1
ATOM 3962 N N . PRO A 1 510 ? -14.650 -9.766 9.135 1.00 82.62 510 PRO A N 1
ATOM 3963 C CA . PRO A 1 510 ? -15.043 -10.932 8.361 1.00 82.62 510 PRO A CA 1
ATOM 3964 C C . PRO A 1 510 ? -13.943 -11.989 8.408 1.00 82.62 510 PRO A C 1
ATOM 3966 O O . PRO A 1 510 ? -12.757 -11.681 8.552 1.00 82.62 510 PRO A O 1
ATOM 3969 N N . ARG A 1 511 ? -14.352 -13.250 8.320 1.00 79.50 511 ARG A N 1
ATOM 3970 C CA . ARG A 1 511 ? -13.438 -14.379 8.230 1.00 79.50 511 ARG A CA 1
ATOM 3971 C C . ARG A 1 511 ? -13.823 -15.231 7.028 1.00 79.50 511 ARG A C 1
ATOM 3973 O O . ARG A 1 511 ? -14.992 -15.528 6.813 1.00 79.50 511 ARG A O 1
ATOM 3980 N N . SER A 1 512 ? -12.825 -15.601 6.246 1.00 75.38 512 SER A N 1
ATOM 3981 C CA . SER A 1 512 ? -12.888 -16.577 5.176 1.00 75.38 512 SER A CA 1
ATOM 3982 C C . SER A 1 512 ? -11.618 -17.422 5.175 1.00 75.38 512 SER A C 1
ATOM 3984 O O . SER A 1 512 ? -10.528 -16.937 5.479 1.00 75.38 512 SER A O 1
ATOM 3986 N N . PHE A 1 513 ? -11.743 -18.708 4.878 1.00 70.94 513 PHE A N 1
ATOM 3987 C CA . PHE A 1 513 ? -10.622 -19.643 4.835 1.00 70.94 513 PHE A CA 1
ATOM 3988 C C . PHE A 1 513 ? -10.858 -20.719 3.781 1.00 70.94 513 PHE A C 1
ATOM 3990 O O . PHE A 1 513 ? -11.989 -20.990 3.386 1.00 70.94 513 PHE A O 1
ATOM 3997 N N . TYR A 1 514 ? -9.775 -21.351 3.337 1.00 56.78 514 TYR A N 1
ATOM 3998 C CA . TYR A 1 514 ? -9.848 -22.531 2.484 1.00 56.78 514 TYR A CA 1
ATOM 3999 C C . TYR A 1 514 ? -10.369 -23.727 3.295 1.00 56.78 514 TYR A C 1
ATOM 4001 O O . TYR A 1 514 ? -9.784 -24.087 4.318 1.00 56.78 514 TYR A O 1
ATOM 4009 N N . GLY A 1 515 ? -11.470 -24.342 2.854 1.00 51.66 515 GLY A N 1
ATOM 4010 C CA . GLY A 1 515 ? -12.015 -25.573 3.441 1.00 51.66 515 GLY A CA 1
ATOM 4011 C C . GLY A 1 515 ? -13.490 -25.500 3.852 1.00 51.66 515 GLY A C 1
ATOM 4012 O O . GLY A 1 515 ? -14.098 -24.437 3.913 1.00 51.66 515 GLY A O 1
ATOM 4013 N N . ARG A 1 516 ? -14.079 -26.668 4.137 1.00 45.72 516 ARG A N 1
ATOM 4014 C CA . ARG A 1 516 ? -15.459 -26.821 4.628 1.00 45.72 516 ARG A CA 1
ATOM 4015 C C . ARG A 1 516 ? -15.418 -27.095 6.130 1.00 45.72 516 ARG A C 1
ATOM 4017 O O . ARG A 1 516 ? -15.068 -28.201 6.527 1.00 45.72 516 ARG A O 1
ATOM 4024 N N . VAL A 1 517 ? -15.776 -26.132 6.975 1.00 47.56 517 VAL A N 1
ATOM 4025 C CA . VAL A 1 517 ? -16.012 -26.406 8.404 1.00 47.56 517 VAL A CA 1
ATOM 4026 C C . VAL A 1 517 ? -17.491 -26.157 8.708 1.00 47.56 517 VAL A C 1
ATOM 4028 O O . VAL A 1 517 ? -17.910 -25.011 8.779 1.00 47.56 517 VAL A O 1
ATOM 4031 N N . TYR A 1 518 ? -18.215 -27.272 8.889 1.00 50.22 518 TYR A N 1
ATOM 4032 C CA . TYR A 1 518 ? -19.562 -27.478 9.457 1.00 50.22 518 TYR A CA 1
ATOM 4033 C C . TYR A 1 518 ? -20.775 -26.733 8.864 1.00 50.22 518 TYR A C 1
ATOM 4035 O O . TYR A 1 518 ? -20.826 -25.514 8.856 1.00 50.22 518 TYR A O 1
ATOM 4043 N N . ASN A 1 519 ? -21.792 -27.531 8.494 1.00 53.75 519 ASN A N 1
ATOM 4044 C CA . ASN A 1 519 ? -23.245 -27.299 8.333 1.00 53.75 519 ASN A CA 1
ATOM 4045 C C . ASN A 1 519 ? -23.793 -26.057 7.591 1.00 53.75 519 ASN A C 1
ATOM 4047 O O . ASN A 1 519 ? -24.944 -26.108 7.164 1.00 53.75 519 ASN A O 1
ATOM 4051 N N . ASP A 1 520 ? -23.020 -24.996 7.361 1.00 57.59 520 ASP A N 1
ATOM 4052 C CA . ASP A 1 520 ? -23.376 -23.876 6.485 1.00 57.59 520 ASP A CA 1
ATOM 4053 C C . ASP A 1 520 ? -22.377 -23.832 5.313 1.00 57.59 520 ASP A C 1
ATOM 4055 O O . ASP A 1 520 ? -21.226 -23.423 5.490 1.00 57.59 520 ASP A O 1
ATOM 4059 N N . PRO A 1 521 ? -22.776 -24.259 4.098 1.00 56.19 521 PRO A N 1
ATOM 4060 C CA . PRO A 1 521 ? -21.883 -24.300 2.948 1.00 56.19 521 PRO A CA 1
ATOM 4061 C C . PRO A 1 521 ? -21.418 -22.912 2.502 1.00 56.19 521 PRO A C 1
ATOM 4063 O O . PRO A 1 521 ? -20.514 -22.854 1.676 1.00 56.19 521 PRO A O 1
ATOM 4066 N N . ASN A 1 522 ? -22.012 -21.820 3.001 1.00 56.38 522 ASN A N 1
ATOM 4067 C CA . ASN A 1 522 ? -21.651 -20.439 2.680 1.00 56.38 522 ASN A CA 1
ATOM 4068 C C . ASN A 1 522 ? -20.836 -19.742 3.778 1.00 56.38 522 ASN A C 1
ATOM 4070 O O . ASN A 1 522 ? -20.308 -18.658 3.526 1.00 56.38 522 ASN A O 1
ATOM 4074 N N . ALA A 1 523 ? -20.699 -20.337 4.964 1.00 60.19 523 ALA A N 1
ATOM 4075 C CA . ALA A 1 523 ? -19.885 -19.762 6.023 1.00 60.19 523 ALA A CA 1
ATOM 4076 C C . ALA A 1 523 ? -18.401 -19.778 5.623 1.00 60.19 523 ALA A C 1
ATOM 4078 O O . ALA A 1 523 ? -17.834 -20.826 5.321 1.00 60.19 523 ALA A O 1
ATOM 4079 N N . ASN A 1 524 ? -17.759 -18.609 5.665 1.00 66.12 524 ASN A N 1
ATOM 4080 C CA . ASN A 1 524 ? -16.308 -18.458 5.534 1.00 66.12 524 ASN A CA 1
ATOM 4081 C C . ASN A 1 524 ? -15.693 -18.846 4.168 1.00 66.12 524 ASN A C 1
ATOM 4083 O O . ASN A 1 524 ? -14.500 -19.150 4.115 1.00 66.12 524 ASN A O 1
ATOM 4087 N N . LYS A 1 525 ? -16.444 -18.800 3.055 1.00 76.06 525 LYS A N 1
ATOM 4088 C CA . LYS A 1 525 ? -15.860 -18.989 1.710 1.00 76.06 525 LYS A CA 1
ATOM 4089 C C . LYS A 1 525 ? -14.806 -17.916 1.397 1.00 76.06 525 LYS A C 1
ATOM 4091 O O . LYS A 1 525 ? -15.070 -16.745 1.687 1.00 76.06 525 LYS A O 1
ATOM 4096 N N . PRO A 1 526 ? -13.660 -18.265 0.777 1.00 80.31 526 PRO A N 1
ATOM 4097 C CA . PRO A 1 526 ? -12.698 -17.286 0.278 1.00 80.31 526 PRO A CA 1
ATOM 4098 C C . PRO A 1 526 ? -13.354 -16.236 -0.625 1.00 80.31 526 PRO A C 1
ATOM 4100 O O . PRO A 1 526 ? -14.302 -16.525 -1.359 1.00 80.31 526 PRO A O 1
ATOM 4103 N N . LEU A 1 527 ? -12.834 -15.011 -0.586 1.00 84.06 527 LEU A N 1
ATOM 4104 C CA . LEU A 1 527 ? -13.251 -13.942 -1.490 1.00 84.06 527 LEU A CA 1
ATOM 4105 C C . LEU A 1 527 ? -12.817 -14.326 -2.905 1.00 84.06 527 LEU A C 1
ATOM 4107 O O . LEU A 1 527 ? -11.660 -14.677 -3.091 1.00 84.06 527 LEU A O 1
ATOM 4111 N N . THR A 1 528 ? -13.710 -14.266 -3.891 1.00 86.06 528 THR A N 1
ATOM 4112 C CA . THR A 1 528 ? -13.344 -14.488 -5.300 1.00 86.06 528 THR A CA 1
ATOM 4113 C C . THR A 1 528 ? -13.216 -13.140 -5.998 1.00 86.06 528 THR A C 1
ATOM 4115 O O . THR A 1 528 ? -14.203 -12.412 -6.074 1.00 86.06 528 THR A O 1
ATOM 4118 N N . ILE A 1 529 ? -12.016 -12.796 -6.472 1.00 88.56 529 ILE A N 1
ATOM 4119 C CA . ILE A 1 529 ? -11.708 -11.482 -7.059 1.00 88.56 529 ILE A CA 1
ATOM 4120 C C . ILE A 1 529 ? -10.949 -11.690 -8.374 1.00 88.56 529 ILE A C 1
ATOM 4122 O O . ILE A 1 529 ? -9.743 -11.959 -8.372 1.00 88.56 529 ILE A O 1
ATOM 4126 N N . LYS A 1 530 ? -11.648 -11.591 -9.508 1.00 90.06 530 LYS A N 1
ATOM 4127 C CA . LYS A 1 530 ? -11.054 -11.850 -10.830 1.00 90.06 530 LYS A CA 1
ATOM 4128 C C . LYS A 1 530 ? -10.053 -10.756 -11.232 1.00 90.06 530 LYS A C 1
ATOM 4130 O O . LYS A 1 530 ? -10.097 -9.662 -10.666 1.00 90.06 530 LYS A O 1
ATOM 4135 N N . PRO A 1 531 ? -9.154 -11.014 -12.202 1.00 91.00 531 PRO A N 1
ATOM 4136 C CA . PRO A 1 531 ? -8.210 -10.025 -12.719 1.00 91.00 531 PRO A CA 1
ATOM 4137 C C . PRO A 1 531 ? -8.878 -8.692 -13.076 1.00 91.00 531 PRO A C 1
ATOM 4139 O O . PRO A 1 531 ? -9.854 -8.642 -13.822 1.00 91.00 531 PRO A O 1
ATOM 4142 N N . GLY A 1 532 ? -8.363 -7.595 -12.523 1.00 89.62 532 GLY A N 1
ATOM 4143 C CA . GLY A 1 532 ? -8.873 -6.246 -12.756 1.00 89.62 532 GLY A CA 1
ATOM 4144 C C . GLY A 1 532 ? -10.182 -5.905 -12.036 1.00 89.62 532 GLY A C 1
ATOM 4145 O O . GLY A 1 532 ? -10.736 -4.834 -12.299 1.00 89.62 532 GLY A O 1
ATOM 4146 N N . GLU A 1 533 ? -10.686 -6.774 -11.155 1.00 93.81 533 GLU A N 1
ATOM 4147 C CA . GLU A 1 533 ? -11.823 -6.496 -10.272 1.00 93.81 533 GLU A CA 1
ATOM 4148 C C . GLU A 1 533 ? -11.371 -6.061 -8.866 1.00 93.81 533 GLU A C 1
ATOM 4150 O O . GLU A 1 533 ? -10.259 -6.357 -8.416 1.00 93.81 533 GLU A O 1
ATOM 4155 N N . SER A 1 534 ? -12.275 -5.371 -8.162 1.00 94.06 534 SER A N 1
ATOM 4156 C CA . SER A 1 534 ? -12.134 -4.997 -6.753 1.00 94.06 534 SER A CA 1
ATOM 4157 C C . SER A 1 534 ? -13.293 -5.570 -5.935 1.00 94.06 534 SER A C 1
ATOM 4159 O O . SER A 1 534 ? -14.457 -5.411 -6.306 1.00 94.06 534 SER A O 1
ATOM 4161 N N . MET A 1 535 ? -12.986 -6.156 -4.781 1.00 91.50 535 MET A N 1
ATOM 4162 C CA . MET A 1 535 ? -13.953 -6.489 -3.731 1.00 91.50 535 MET A CA 1
ATOM 4163 C C . MET A 1 535 ? -13.934 -5.392 -2.669 1.00 91.50 535 MET A C 1
ATOM 4165 O O . MET A 1 535 ? -12.861 -4.999 -2.212 1.00 91.50 535 MET A O 1
ATOM 4169 N N . ASN A 1 536 ? -15.111 -4.924 -2.254 1.00 92.31 536 ASN A N 1
ATOM 4170 C CA . ASN A 1 536 ? -15.243 -3.875 -1.248 1.00 92.31 536 ASN A CA 1
ATOM 4171 C C . ASN A 1 536 ? -16.135 -4.328 -0.097 1.00 92.31 536 ASN A C 1
ATOM 4173 O O . ASN A 1 536 ? -17.170 -4.957 -0.316 1.00 92.31 536 ASN A O 1
ATOM 4177 N N . PHE A 1 537 ? -15.770 -3.957 1.124 1.00 91.06 537 PHE A N 1
ATOM 4178 C CA . PHE A 1 537 ? -16.658 -4.055 2.277 1.00 91.06 537 PHE A CA 1
ATOM 4179 C C . PHE A 1 537 ? -16.315 -2.977 3.301 1.00 91.06 537 PHE A C 1
ATOM 4181 O O . PHE A 1 537 ? -15.202 -2.455 3.339 1.00 91.06 537 PHE A O 1
ATOM 4188 N N . GLN A 1 538 ? -17.288 -2.655 4.145 1.00 93.56 538 GLN A N 1
ATOM 4189 C CA . GLN A 1 538 ? -17.136 -1.662 5.197 1.00 93.56 538 GLN A CA 1
ATOM 4190 C C . GLN A 1 538 ? -17.264 -2.321 6.566 1.00 93.56 538 GLN A C 1
ATOM 4192 O O . GLN A 1 538 ? -18.091 -3.218 6.771 1.00 93.56 538 GLN A O 1
ATOM 4197 N N . LEU A 1 539 ? -16.454 -1.822 7.491 1.00 95.00 539 LEU A N 1
ATOM 4198 C CA . LEU A 1 539 ? -16.569 -2.025 8.924 1.00 95.00 539 LEU A CA 1
ATOM 4199 C C . LEU A 1 539 ? -16.663 -0.664 9.616 1.00 95.00 539 LEU A C 1
ATOM 4201 O O . LEU A 1 539 ? -16.120 0.328 9.139 1.00 95.00 539 LEU A O 1
ATOM 4205 N N . THR A 1 540 ? -17.321 -0.615 10.762 1.00 96.38 540 THR A N 1
ATOM 4206 C CA . THR A 1 540 ? -17.380 0.561 11.630 1.00 96.38 540 THR A CA 1
ATOM 4207 C C . THR A 1 540 ? -17.002 0.142 13.040 1.00 96.38 540 THR A C 1
ATOM 4209 O O . THR A 1 540 ? -17.591 -0.797 13.572 1.00 96.38 540 THR A O 1
ATOM 4212 N N . LEU A 1 541 ? -16.036 0.833 13.645 1.00 97.19 541 LEU A N 1
ATOM 4213 C CA . LEU A 1 541 ? -15.821 0.771 15.088 1.00 97.19 541 LEU A CA 1
ATOM 4214 C C . LEU A 1 541 ? -16.609 1.897 15.740 1.00 97.19 541 LEU A C 1
ATOM 4216 O O . LEU A 1 541 ? -16.342 3.071 15.487 1.00 97.19 541 LEU A O 1
ATOM 4220 N N . ARG A 1 542 ? -17.571 1.525 16.575 1.00 98.00 542 ARG A N 1
ATOM 4221 C CA . ARG A 1 542 ? -18.427 2.444 17.313 1.00 98.00 542 ARG A CA 1
ATOM 4222 C C . ARG A 1 542 ? -18.019 2.466 18.775 1.00 98.00 542 ARG A C 1
ATOM 4224 O O . ARG A 1 542 ? -18.083 1.441 19.454 1.00 98.00 542 ARG A O 1
ATOM 4231 N N . GLY A 1 543 ? -17.635 3.642 19.253 1.00 97.94 543 GLY A N 1
ATOM 4232 C CA . GLY A 1 543 ? -17.464 3.914 20.671 1.00 97.94 543 GLY A CA 1
ATOM 4233 C C . GLY A 1 543 ? -18.808 4.139 21.350 1.00 97.94 543 GLY A C 1
ATOM 4234 O O . GLY A 1 543 ? -19.686 4.800 20.798 1.00 97.94 543 GLY A O 1
ATOM 4235 N N . ILE A 1 544 ? -18.996 3.596 22.545 1.00 97.88 544 ILE A N 1
ATOM 4236 C CA . ILE A 1 544 ? -20.257 3.724 23.271 1.00 97.88 544 ILE A CA 1
ATOM 4237 C C . ILE A 1 544 ? -19.958 4.084 24.724 1.00 97.88 544 ILE A C 1
ATOM 4239 O O . ILE A 1 544 ? -19.159 3.428 25.379 1.00 97.88 544 ILE A O 1
ATOM 4243 N N . SER A 1 545 ? -20.597 5.133 25.235 1.00 96.44 545 SER A N 1
ATOM 4244 C CA . SER A 1 545 ? -20.462 5.577 26.626 1.00 96.44 545 SER A CA 1
ATOM 4245 C C . SER A 1 545 ? -21.801 5.537 27.357 1.00 96.44 545 SER A C 1
ATOM 4247 O O . SER A 1 545 ? -22.863 5.513 26.726 1.00 96.44 545 SER A O 1
ATOM 4249 N N . GLY A 1 546 ? -21.768 5.532 28.690 1.00 95.81 546 GLY A N 1
ATOM 4250 C CA . GLY A 1 546 ? -22.945 5.492 29.559 1.00 95.81 546 GLY A CA 1
ATOM 4251 C C . GLY A 1 546 ? -23.757 4.207 29.397 1.00 95.81 546 GLY A C 1
ATOM 4252 O O . GLY A 1 546 ? -24.948 4.304 29.105 1.00 95.81 546 GLY A O 1
ATOM 4253 N N . ILE A 1 547 ? -23.100 3.047 29.465 1.00 95.94 547 ILE A N 1
ATOM 4254 C CA . ILE A 1 547 ? -23.720 1.714 29.372 1.00 95.94 547 ILE A CA 1
ATOM 4255 C C . ILE A 1 547 ? -23.637 1.035 30.734 1.00 95.94 547 ILE A C 1
ATOM 4257 O O . ILE A 1 547 ? -22.543 0.888 31.263 1.00 95.94 547 ILE A O 1
ATOM 4261 N N . GLU A 1 548 ? -24.760 0.586 31.277 1.00 94.94 548 GLU A N 1
ATOM 4262 C CA . GLU A 1 548 ? -24.784 -0.133 32.562 1.00 94.94 548 GLU A CA 1
ATOM 4263 C C . GLU A 1 548 ? -25.166 -1.611 32.406 1.00 94.94 548 GLU A C 1
ATOM 4265 O O . GLU A 1 548 ? -24.888 -2.418 33.289 1.00 94.94 548 GLU A O 1
ATOM 4270 N N . ASP A 1 549 ? -25.766 -1.979 31.272 1.00 96.62 549 ASP A N 1
ATOM 4271 C CA . ASP A 1 549 ? -26.252 -3.328 31.002 1.00 96.62 549 ASP A CA 1
ATOM 4272 C C . ASP A 1 549 ? -26.266 -3.660 29.495 1.00 96.62 549 ASP A C 1
ATOM 4274 O O . ASP A 1 549 ? -26.071 -2.806 28.623 1.00 96.62 549 ASP A O 1
ATOM 4278 N N . GLU A 1 550 ? -26.521 -4.934 29.188 1.00 96.62 550 GLU A N 1
ATOM 4279 C CA . GLU A 1 550 ? -26.546 -5.462 27.821 1.00 96.62 550 GLU A CA 1
ATOM 4280 C C . GLU A 1 550 ? -27.655 -4.834 26.958 1.00 96.62 550 GLU A C 1
ATOM 4282 O O . GLU A 1 550 ? -27.452 -4.594 25.765 1.00 96.62 550 GLU A O 1
ATOM 4287 N N . GLN A 1 551 ? -28.823 -4.519 27.528 1.00 96.56 551 GLN A N 1
ATOM 4288 C CA . GLN A 1 551 ? -29.925 -3.928 26.762 1.00 96.56 551 GLN A CA 1
ATOM 4289 C C . GLN A 1 551 ? -29.574 -2.510 26.310 1.00 96.56 551 GLN A C 1
ATOM 4291 O O . GLN A 1 551 ? -29.789 -2.164 25.143 1.00 96.56 551 GLN A O 1
ATOM 4296 N N . GLN A 1 552 ? -28.980 -1.711 27.197 1.00 97.12 552 GLN A N 1
ATOM 4297 C CA . GLN A 1 552 ? -28.468 -0.381 26.874 1.00 97.12 552 GLN A CA 1
ATOM 4298 C C . GLN A 1 552 ? -27.374 -0.452 25.807 1.00 97.12 552 GLN A C 1
ATOM 4300 O O . GLN A 1 552 ? -27.383 0.354 24.871 1.00 97.12 552 GLN A O 1
ATOM 4305 N N . PHE A 1 553 ? -26.463 -1.428 25.904 1.00 97.81 553 PHE A N 1
ATOM 4306 C CA . PHE A 1 553 ? -25.440 -1.659 24.883 1.00 97.81 553 PHE A CA 1
ATOM 4307 C C . PHE A 1 553 ? -26.080 -1.900 23.511 1.00 97.81 553 PHE A C 1
ATOM 4309 O O . PHE A 1 553 ? -25.814 -1.160 22.562 1.00 97.81 553 PHE A O 1
ATOM 4316 N N . ILE A 1 554 ? -26.995 -2.871 23.419 1.00 97.00 554 ILE A N 1
ATOM 4317 C CA . ILE A 1 554 ? -27.692 -3.234 22.176 1.00 97.00 554 ILE A CA 1
ATOM 4318 C C . ILE A 1 554 ? -28.432 -2.031 21.579 1.00 97.00 554 ILE A C 1
ATOM 4320 O O . ILE A 1 554 ? -28.335 -1.777 20.376 1.00 97.00 554 ILE A O 1
ATOM 4324 N N . GLN A 1 555 ? -29.156 -1.264 22.398 1.00 96.38 555 GLN A N 1
ATOM 4325 C CA . GLN A 1 555 ? -29.881 -0.076 21.938 1.00 96.38 555 GLN A CA 1
ATOM 4326 C C . GLN A 1 555 ? -28.940 0.968 21.324 1.00 96.38 555 GLN A C 1
ATOM 4328 O O . GLN A 1 555 ? -29.251 1.540 20.277 1.00 96.38 555 GLN A O 1
ATOM 4333 N N . LYS A 1 556 ? -27.775 1.201 21.939 1.00 96.19 556 LYS A N 1
ATOM 4334 C CA . LYS A 1 556 ? -26.794 2.176 21.443 1.00 96.19 556 LYS A CA 1
ATOM 4335 C C . LYS A 1 556 ? -26.047 1.689 20.206 1.00 96.19 556 LYS A C 1
ATOM 4337 O O . LYS A 1 556 ? -25.793 2.499 19.317 1.00 96.19 556 LYS A O 1
ATOM 4342 N N . VAL A 1 557 ? -25.772 0.389 20.087 1.00 95.94 557 VAL A N 1
ATOM 4343 C CA . VAL A 1 557 ? -25.239 -0.198 18.845 1.00 95.94 557 VAL A CA 1
ATOM 4344 C C . VAL A 1 557 ? -26.205 0.035 17.685 1.00 95.94 557 VAL A C 1
ATOM 4346 O O . VAL A 1 557 ? -25.773 0.417 16.602 1.00 95.94 557 VAL A O 1
ATOM 4349 N N . LYS A 1 558 ? -27.512 -0.129 17.916 1.00 91.44 558 LYS A N 1
ATOM 4350 C CA . LYS A 1 558 ? -28.557 -0.011 16.883 1.00 91.44 558 LYS A CA 1
ATOM 4351 C C . LYS A 1 558 ? -28.960 1.423 16.534 1.00 91.44 558 LYS A C 1
ATOM 4353 O O . LYS A 1 558 ? -29.689 1.626 15.562 1.00 91.44 558 LYS A O 1
ATOM 4358 N N . LYS A 1 559 ? -28.518 2.420 17.305 1.00 83.50 559 LYS A N 1
ATOM 4359 C CA . LYS A 1 559 ? -28.842 3.830 17.063 1.00 83.50 559 LYS A CA 1
ATOM 4360 C C . LYS A 1 559 ? -28.196 4.285 15.749 1.00 83.50 559 LYS A C 1
ATOM 4362 O O . LYS A 1 559 ? -26.978 4.223 15.621 1.00 83.50 559 LYS A O 1
ATOM 4367 N N . LYS A 1 560 ? -28.999 4.673 14.759 1.00 61.50 560 LYS A N 1
ATOM 4368 C CA . LYS A 1 560 ? -28.488 5.173 13.474 1.00 61.50 560 LYS A CA 1
ATOM 4369 C C . LYS A 1 560 ? -27.977 6.597 13.591 1.00 61.50 560 LYS A C 1
ATOM 4371 O O . LYS A 1 560 ? -28.652 7.394 14.283 1.00 61.50 560 LYS A O 1
#

Secondary structure (DSSP, 8-state):
-HHHHHHHHHHSTT-HHHHHHHHHHHHS-SSSPP----HHHHHHHHHHHHHHHHHHTSSS--EEEEESPTT-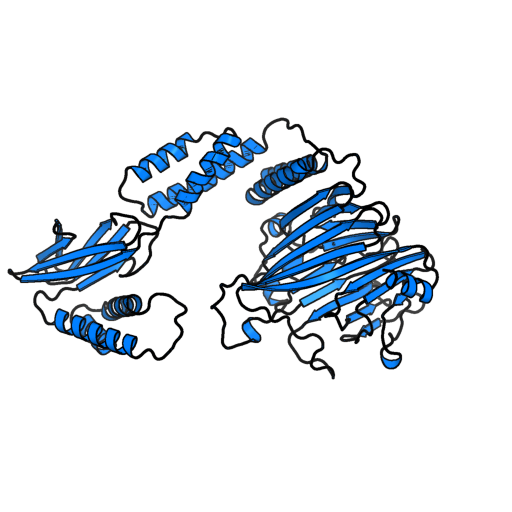EESS-EEEEEEE-STTPEEEETTEEEEE--TTSEEEEEEE--SSEEEEEEEEEEETTEEEEEEEEEEEPPPHHHHHHHHHHHHHHHHT---HHHHHHHHHHHH-S---HHHHHHHHHHHHHHHHHHHHHHH-S----SSHHHHHHHHHHHHHHHTT-HHHHHHHHHHHHHHHTT---TT-SSEEEEEEETTEEEEEEE-SSEEEEEESBTT-EEEEEETTEE-B-B---TTSPPHHHHHTTPPPHHHHHTTTTEEEEEESBSS---GGGSSBPEEEEEEEETTEEEEEEEEEPTTSSEEEEEEEEEETT-SEEEEEEEEEE-SPTT---S-GGGGEEEEEEEE-B--SSSTTTTTT-EEE----GGG--S--B--SSS--EEEEEEEEPSSSEEEEEETTTTEEEEEEE-TT--EEEEEEESS--TTS---EEEEEEEEE-SS--SS-TTTTPPEE--TT-EEEEEEEEEEEES--SHHHHHHHHH--

Mean predicted aligned error: 10.6 Å

Radius of gyration: 32.35 Å; Cα contacts (8 Å, |Δi|>4): 1181; chains: 1; bounding box: 66×58×98 Å

pLDDT: mean 87.73, std 11.09, range [42.81, 98.62]

Foldseek 3Di:
DVVQLVLCCVQPNPCSVVVLVLLVCVLQPDPPDPPDVDVVSVVVSVVSSVVSNVLCVDPQNKDKAKVVGFAEEDQFFKMKIKIFTDFQWWKDKPNHTQDTQHPVRIDIGIDGAQDAAKDWIWIWTHDPNDIDIDITIYHHHHDVLLVLLVVLVVLCVVLVHDCVVSCVLNVVVVPDRGDHPVSVVVSVVVSVVSLLRSLVSLLDDDDDAQEQALVVLSVVLVVCVVVVVSVSSVLSNVQSVQVRVLGYQPQALWDKHWDADPNFTWIWIDNQQKIWIATLQQSAGAWIDGNRWTWFAAADQPVADDPSCQAVLDFDPVLVVQQPFEDEGEHHHHPDSARSNRHGFRKHWPDDYRFKTKMKTWDDRPPFQKIKIWIWMDGHPALKTKIKIKIARQFAPPPDDPDLVSQFGWYKYKGWTFTHDDQNSNQQKFKDFQADPVQDDPDRGQHLVDWDWDKDAWTFGPAQKIWIDHLVQQKIKMKHWDPLQGTWIKTAGSPADPVNPPHTMMIMPDGADPDDDDDDNPRRHTDGHDHGGMDMIMMMMGIGGRHNDDVSVVVVVPDD

Nearest PDB structures (foldseek):
  3nre-assembly4_D  TM=5.864E-01  e=7.626E-10  Escherichia coli K-12
  2xn0-assembly1_A  TM=4.736E-01  e=1.914E-05  Lactobacillus acidophilus NCFM
  6phu-assembly1_A  TM=4.544E-01  e=4.807E-05  Streptococcus pneumoniae TIGR4
  4fnq-assembly1_A  TM=4.402E-01  e=4.086E-05  Geobacillus stearothermophilus
  8k1a-assembly1_D  TM=4.402E-01  e=3.473E-05  Blautia pseudococcoides